Protein AF-A0A356M329-F1 (afdb_monomer)

Secondary structure (DSSP, 8-state):
-HHHHHHHHHHHHHHHHHHHHHHHHHHHHHHHHHHHHHHHHS--PPPPPPPPPPP----HHHHHHHHHHHHHH--EEEE--HHHHHHHHHHHHHHHHHHHHHHTTS-HHHHHH-HHHHHHHHTHHHHHHHHHHHHHT--TTTTTTEEEE-SSSSTTSBHHHHHHHHHHHHTTT---HHHHHHHHHHHHTTSPPPHHHHTTHHHHHHHHHHHHHHHHHHHHHHHHHHHHHHHHHHHHHHHHHHHH---HHHHHHHHS-HHHHT-HHHHHHHHHHHHHTT--HHHHHHHHHHHHT---TT----HHHHHHHHHHHHHHHHHHHHHHHHHHHHHHHS-HHHHHHHH-HHHHHHTT-TTSTGGGB-HHHHHHHHHHHHHHHHHHT--HHHHHHHHHHHHHS--SS-SSS-TTSHHHHHTSTTHHHHHHHHHHHT-SS----PPPTHHHHHHHHHHHHHHHHHHHHHHHHHHHHHHHHHHTSTT--HHHHHHHHHHHHHHHHHHHHHHHHHHHHHHSPPPPPP-B--SS---GGG-EEEEEEEEE-SHHHHHHHHHHHHHHHHHS--TTEEEEEEEEEPPBSSS--HHHHHHHHHHHHHHHHHHHHS--SS--EEEEEEPPEEETTTTEEE-TTHHHHHHHHHHHHHTT-S--SEEEEES-GGGGGG--EEEE--TT----TTHHHHHHHHHHSGGGS-EE-TTT--EEES-S---PPP-PPPPPTTS---

Sequence (726 aa):
MTGIITDFLSHWYWLVLLASFFVLPFSILAIRKMGHFGKLLGFYRRPARRPAWPRSDLSAAEATEQIKGTGRQQNVRVRSCSHIIDQLYWQIYMSLQTLRRRLSRAPSVIIGLVPASQWFFDNYNLFYKSLMRLQEFGNLRKYRNLPILTGEPGRHYPRIYILAREIISSCNYHLNEQMVLDLIRSYQSATPILLRELWSLPEMLMFGLLEKTVEESREVIRIIQVKCLAERMANRLAARKNRDKQDMAAILKRECKPAYLKDRIYVSHLFYRLKNMSVDESEITNCITGALGGKSQKSTVSLQDLIHQEEQFEASAESTIRSLVISLKVIGDINWEEELPQVSLVDQILSGDPGEVYPRMNNQTKGLYRSIVEKLARRFRIPESEIAAKVLAFARDPLEKPDFPAANHVGSYLSGEGKRWLIGCLKRRHAKKPLPAEAPERCRIQWRKIPIVLYYSGIVACTAGLILIVLLLARSDSAATAGRLIALAGLMLIPAVSLSIRLVQDVSSYLIKPRAQLAMDFLDGIPDDCRTMVVMPVIINSEAQVRDYVDRLEKHYLANRQENLYFALLCDFKDAPEQSLPADQILIQAAETAVHRLNARYPQLISRFWMLYRTRLWNPSENCWMGWERKRGKLEEFNALLAGENETSYVIQVGDRNILPGIRYVITLDADTELIRDSASTLVGIMAHPLNRPRIDPKTLRITDGYAIVQPEIRSRIPQPAASLF

Nearest PDB structures (foldseek):
  8rf9-assembly1_A  TM=8.224E-01  e=5.917E-25  Agrobacterium tumefaciens
  8rfg-assembly1_A  TM=7.952E-01  e=1.559E-25  Agrobacterium tumefaciens
  8rf0-assembly1_A  TM=8.131E-01  e=4.828E-23  Agrobacterium tumefaciens
  7a0g-assembly1_FFF  TM=1.612E-01  e=5.027E+00  Serratia marcescens

Radius of gyration: 37.66 Å; Cα contacts (8 Å, |Δi|>4): 819; chains: 1; bounding box: 80×96×113 Å

Solvent-accessible surface area (backbone atoms only — not comparable to full-atom values): 40659 Å² total; per-residue (Å²): 120,71,70,62,53,55,55,50,49,53,54,49,52,53,49,50,51,52,47,52,67,57,46,49,62,52,49,56,51,48,52,57,57,47,55,59,52,50,74,75,72,67,82,83,69,82,74,77,84,74,61,77,80,60,76,48,87,53,52,74,68,55,28,45,50,50,44,26,51,54,37,68,69,64,48,69,46,74,39,71,44,37,67,59,54,54,50,53,51,54,52,48,51,54,47,50,53,48,48,52,57,50,57,74,70,50,57,69,69,60,38,69,72,33,63,41,50,40,56,49,63,78,41,41,66,56,58,52,50,58,52,48,52,65,52,76,69,51,56,56,70,72,44,43,62,39,46,21,24,71,44,82,88,40,52,78,35,47,46,52,45,53,50,25,39,41,54,42,20,40,41,58,37,54,60,48,73,67,60,53,51,52,50,51,48,40,21,42,74,57,37,81,73,51,68,76,45,60,80,40,35,69,61,26,37,53,50,38,46,52,46,51,54,51,56,56,45,54,56,52,51,48,52,53,53,38,41,54,53,22,50,55,49,43,54,49,51,57,60,40,52,78,70,67,77,56,63,66,26,60,54,46,54,72,74,48,59,75,71,49,75,69,33,63,65,27,49,40,47,28,49,54,52,39,48,75,66,74,47,58,68,68,58,54,53,51,25,54,48,55,42,68,65,62,98,62,92,90,73,78,75,50,71,66,56,50,42,53,55,47,50,53,50,49,51,52,49,25,52,51,51,52,29,40,54,51,23,51,48,48,67,70,68,57,61,58,83,70,54,49,49,79,71,30,66,45,46,58,44,43,50,68,25,72,63,56,50,61,71,45,33,24,70,69,35,52,50,52,52,51,53,47,43,50,52,48,19,64,74,72,72,45,61,49,54,60,52,30,48,51,39,38,48,45,14,69,57,49,63,101,74,62,96,53,75,60,46,39,29,41,58,23,38,69,76,42,77,45,26,57,57,51,51,51,56,60,46,68,79,64,67,85,63,96,71,80,83,78,76,63,75,75,48,62,69,55,55,67,45,47,61,56,50,51,49,56,51,45,29,53,51,44,23,53,51,49,46,48,51,54,52,56,62,49,58,76,40,96,82,64,46,72,69,58,54,54,52,49,48,60,66,42,45,63,62,28,44,57,51,19,48,50,53,47,48,55,52,44,58,69,70,53,71,82,77,82,77,57,28,32,53,22,87,93,43,48,51,71,87,54,14,29,36,39,34,34,64,41,74,50,87,46,62,71,58,42,51,51,53,52,54,50,51,49,51,38,41,73,36,46,77,45,86,37,51,33,39,33,42,41,37,32,60,68,71,32,94,50,62,78,55,81,69,53,56,57,46,51,53,49,44,51,53,54,41,52,53,51,32,66,75,57,73,59,100,60,75,43,46,30,37,34,37,45,59,39,42,82,36,84,90,78,72,33,15,27,52,62,68,54,75,58,34,53,52,51,46,48,50,40,45,36,74,67,49,80,93,49,63,65,45,79,78,39,73,69,75,88,50,39,77,52,49,65,44,76,47,81,35,55,85,88,57,81,63,56,66,59,44,62,35,48,56,51,11,30,55,65,24,75,84,28,45,58,40,66,39,88,86,76,74,39,73,78,42,54,47,92,76,85,82,77,89,86,74,82,71,84,74,56,96,84,56,66,101,113

Structure (mmCIF, N/CA/C/O backbone):
data_AF-A0A356M329-F1
#
_entry.id   AF-A0A356M329-F1
#
loop_
_atom_site.group_PDB
_atom_site.id
_atom_site.type_symbol
_atom_site.label_atom_id
_atom_site.label_alt_id
_atom_site.label_comp_id
_atom_site.label_asym_id
_atom_site.label_entity_id
_atom_site.label_seq_id
_atom_site.pdbx_PDB_ins_code
_atom_site.Cartn_x
_atom_site.Cartn_y
_atom_site.Cartn_z
_atom_site.occupancy
_atom_site.B_iso_or_equiv
_atom_site.auth_seq_id
_atom_site.auth_comp_id
_atom_site.auth_asym_id
_atom_site.auth_atom_id
_atom_site.pdbx_PDB_model_num
ATOM 1 N N . MET A 1 1 ? 19.054 67.829 -2.754 1.00 44.84 1 MET A N 1
ATOM 2 C CA . MET A 1 1 ? 18.535 66.954 -1.674 1.00 44.84 1 MET A CA 1
ATOM 3 C C . MET A 1 1 ? 17.358 66.071 -2.096 1.00 44.84 1 MET A C 1
ATOM 5 O O . MET A 1 1 ? 17.187 65.021 -1.499 1.00 44.84 1 MET A O 1
ATOM 9 N N . THR A 1 2 ? 16.586 66.415 -3.133 1.00 40.97 2 THR A N 1
ATOM 10 C CA . THR A 1 2 ? 15.433 65.618 -3.600 1.00 40.97 2 THR A CA 1
ATOM 11 C C . THR A 1 2 ? 15.807 64.360 -4.401 1.00 40.97 2 THR A C 1
ATOM 13 O O . THR A 1 2 ? 15.121 63.356 -4.267 1.00 40.97 2 THR A O 1
ATOM 16 N N . GLY A 1 3 ? 16.925 64.354 -5.142 1.00 42.66 3 GLY A N 1
ATOM 17 C CA . GLY A 1 3 ? 17.376 63.180 -5.919 1.00 42.66 3 GLY A CA 1
ATOM 18 C C . GLY A 1 3 ? 17.985 62.030 -5.098 1.00 42.66 3 GLY A C 1
ATOM 19 O O . GLY A 1 3 ? 17.884 60.872 -5.482 1.00 42.66 3 GLY A O 1
ATOM 20 N N . ILE A 1 4 ? 18.561 62.326 -3.926 1.00 46.84 4 ILE A N 1
ATOM 21 C CA . ILE A 1 4 ? 19.179 61.309 -3.051 1.00 46.84 4 ILE A CA 1
ATOM 22 C C . ILE A 1 4 ? 18.099 60.515 -2.301 1.00 46.84 4 ILE A C 1
ATOM 24 O O . ILE A 1 4 ? 18.253 59.324 -2.055 1.00 46.84 4 ILE A O 1
ATOM 28 N N . ILE A 1 5 ? 16.969 61.153 -1.986 1.00 45.81 5 ILE A N 1
ATOM 29 C CA . ILE A 1 5 ? 15.853 60.521 -1.273 1.00 45.81 5 ILE A CA 1
ATOM 30 C C . ILE A 1 5 ? 15.068 59.584 -2.207 1.00 45.81 5 ILE A C 1
ATOM 32 O O . ILE A 1 5 ? 14.629 58.521 -1.774 1.00 45.81 5 ILE A O 1
ATOM 36 N N . THR A 1 6 ? 14.946 59.916 -3.498 1.00 47.22 6 THR A N 1
ATOM 37 C CA . THR A 1 6 ? 14.277 59.058 -4.492 1.00 47.22 6 THR A CA 1
ATOM 38 C C . THR A 1 6 ? 15.068 57.792 -4.823 1.00 47.22 6 THR A C 1
ATOM 40 O O . THR A 1 6 ? 14.465 56.725 -4.945 1.00 47.22 6 THR A O 1
ATOM 43 N N . ASP A 1 7 ? 16.402 57.868 -4.880 1.00 46.88 7 ASP A N 1
ATOM 44 C CA . ASP A 1 7 ? 17.253 56.685 -5.082 1.00 46.88 7 ASP A CA 1
ATOM 45 C C . ASP A 1 7 ? 17.332 55.793 -3.839 1.00 46.88 7 ASP A C 1
ATOM 47 O O . ASP A 1 7 ? 17.358 54.566 -3.956 1.00 46.88 7 ASP A O 1
ATOM 51 N N . PHE A 1 8 ? 17.286 56.381 -2.641 1.00 45.53 8 PHE A N 1
ATOM 52 C CA . PHE A 1 8 ? 17.247 55.615 -1.395 1.00 45.53 8 PHE A CA 1
ATOM 53 C C . PHE A 1 8 ? 15.912 54.872 -1.225 1.00 45.53 8 PHE A C 1
ATOM 55 O O . PHE A 1 8 ? 15.890 53.708 -0.824 1.00 45.53 8 PHE A O 1
ATOM 62 N N . LEU A 1 9 ? 14.792 55.504 -1.598 1.00 42.97 9 LEU A N 1
ATOM 63 C CA . LEU A 1 9 ? 13.461 54.887 -1.570 1.00 42.97 9 LEU A CA 1
ATOM 64 C C . LEU A 1 9 ? 13.301 53.774 -2.618 1.00 42.97 9 LEU A C 1
ATOM 66 O O . LEU A 1 9 ? 12.660 52.767 -2.319 1.00 42.97 9 LEU A O 1
ATOM 70 N N . SER A 1 10 ? 13.900 53.901 -3.808 1.00 50.38 10 SER A N 1
ATOM 71 C CA . SER A 1 10 ? 13.834 52.860 -4.848 1.00 50.38 10 SER A CA 1
ATOM 72 C C . SER A 1 10 ? 14.655 51.616 -4.478 1.00 50.38 10 SER A C 1
ATOM 74 O O . SER A 1 10 ? 14.170 50.491 -4.629 1.00 50.38 10 SER A O 1
ATOM 76 N N . HIS A 1 11 ? 15.846 51.799 -3.898 1.00 48.34 11 HIS A N 1
ATOM 77 C CA . HIS A 1 11 ? 16.685 50.702 -3.402 1.00 48.34 11 HIS A CA 1
ATOM 78 C C . HIS A 1 11 ? 16.062 50.009 -2.187 1.00 48.34 11 HIS A C 1
ATOM 80 O O . HIS A 1 11 ? 16.099 48.781 -2.096 1.00 48.34 11 HIS A O 1
ATOM 86 N N . TRP A 1 12 ? 15.417 50.768 -1.294 1.00 49.25 12 TRP A N 1
ATOM 87 C CA . TRP A 1 12 ? 14.676 50.202 -0.166 1.00 49.25 12 TRP A CA 1
ATOM 88 C C . TRP A 1 12 ? 13.462 49.389 -0.629 1.00 49.25 12 TRP A C 1
ATOM 90 O O . TRP A 1 12 ? 13.205 48.311 -0.101 1.00 49.25 12 TRP A O 1
ATOM 100 N N . TYR A 1 13 ? 12.752 49.841 -1.668 1.00 51.53 13 TYR A N 1
ATOM 101 C CA . TYR A 1 13 ? 11.608 49.119 -2.231 1.00 51.53 13 TYR A CA 1
ATOM 102 C C . TYR A 1 13 ? 12.015 47.763 -2.836 1.00 51.53 13 TYR A C 1
ATOM 104 O O . TYR A 1 13 ? 11.344 46.755 -2.605 1.00 51.53 13 TYR A O 1
ATOM 112 N N . TRP A 1 14 ? 13.153 47.704 -3.538 1.00 50.84 14 TRP A N 1
ATOM 113 C CA . TRP A 1 14 ? 13.702 46.453 -4.076 1.00 50.84 14 TRP A CA 1
ATOM 114 C C . TRP A 1 14 ? 14.265 45.527 -2.995 1.00 50.84 14 TRP A C 1
ATOM 116 O O . TRP A 1 14 ? 14.041 44.320 -3.069 1.00 50.84 14 TRP A O 1
ATOM 126 N N . LEU A 1 15 ? 14.916 46.068 -1.959 1.00 45.25 15 LEU A N 1
ATOM 127 C CA . LEU A 1 15 ? 15.358 45.307 -0.784 1.00 45.25 15 LEU A CA 1
ATOM 128 C C . LEU A 1 15 ? 14.181 44.723 0.002 1.00 45.25 15 LEU A C 1
ATOM 130 O O . LEU A 1 15 ? 14.247 43.574 0.429 1.00 45.25 15 LEU A O 1
ATOM 134 N N . VAL A 1 16 ? 13.082 45.466 0.146 1.00 51.50 16 VAL A N 1
ATOM 135 C CA . VAL A 1 16 ? 11.854 44.993 0.802 1.00 51.50 16 VAL A CA 1
ATOM 136 C C . VAL A 1 16 ? 11.129 43.949 -0.054 1.00 51.50 16 VAL A C 1
ATOM 138 O O . VAL A 1 16 ? 10.608 42.980 0.499 1.00 51.50 16 VAL A O 1
ATOM 141 N N . LEU A 1 17 ? 11.139 44.070 -1.387 1.00 50.38 17 LEU A N 1
ATOM 142 C CA . LEU A 1 17 ? 10.622 43.042 -2.303 1.00 50.38 17 LEU A CA 1
ATOM 143 C C . LEU A 1 17 ? 11.465 41.756 -2.272 1.00 50.38 17 LEU A C 1
ATOM 145 O O . LEU A 1 17 ? 10.898 40.668 -2.189 1.00 50.38 17 LEU A O 1
ATOM 149 N N . LEU A 1 18 ? 12.798 41.865 -2.260 1.00 48.88 18 LEU A N 1
ATOM 150 C CA . LEU A 1 18 ? 13.733 40.736 -2.127 1.00 48.88 18 LEU A CA 1
ATOM 151 C C . LEU A 1 18 ? 13.631 40.066 -0.752 1.00 48.88 18 LEU A C 1
ATOM 153 O O . LEU A 1 18 ? 13.522 38.842 -0.669 1.00 48.88 18 LEU A O 1
ATOM 157 N N . ALA A 1 19 ? 13.581 40.852 0.325 1.00 46.16 19 ALA A N 1
ATOM 158 C CA . ALA A 1 19 ? 13.352 40.348 1.674 1.00 46.16 19 ALA A CA 1
ATOM 159 C C . ALA A 1 19 ? 11.973 39.685 1.786 1.00 46.16 19 ALA A C 1
ATOM 161 O O . ALA A 1 19 ? 11.862 38.609 2.361 1.00 46.16 19 ALA A O 1
ATOM 162 N N . SER A 1 20 ? 10.932 40.241 1.162 1.00 50.00 20 SER A N 1
ATOM 163 C CA . SER A 1 20 ? 9.607 39.609 1.120 1.00 50.00 20 SER A CA 1
ATOM 164 C C . SER A 1 20 ? 9.611 38.297 0.331 1.00 50.00 20 SER A C 1
ATOM 166 O O . SER A 1 20 ? 8.893 37.375 0.706 1.00 50.00 20 SER A O 1
ATOM 168 N N . PHE A 1 21 ? 10.444 38.161 -0.706 1.00 51.31 21 PHE A N 1
ATOM 169 C CA . PHE A 1 21 ? 10.560 36.932 -1.501 1.00 51.31 21 PHE A CA 1
ATOM 170 C C . PHE A 1 21 ? 11.290 35.798 -0.752 1.00 51.31 21 PHE A C 1
ATOM 172 O O . PHE A 1 21 ? 10.927 34.631 -0.905 1.00 51.31 21 PHE A O 1
ATOM 179 N N . PHE A 1 22 ? 12.267 36.126 0.105 1.00 48.91 22 PHE A N 1
ATOM 180 C CA . PHE A 1 22 ? 13.045 35.150 0.888 1.00 48.91 22 PHE A CA 1
ATOM 181 C C . PHE A 1 22 ? 12.494 34.884 2.300 1.00 48.91 22 PHE A C 1
ATOM 183 O O . PHE A 1 22 ? 12.545 33.750 2.782 1.00 48.91 22 PHE A O 1
ATOM 190 N N . VAL A 1 23 ? 11.917 35.889 2.964 1.00 49.72 23 VAL A N 1
ATOM 191 C CA . VAL A 1 23 ? 11.393 35.763 4.333 1.00 49.72 23 VAL A CA 1
ATOM 192 C C . VAL A 1 23 ? 10.049 35.039 4.348 1.00 49.72 23 VAL A C 1
ATOM 194 O O . VAL A 1 23 ? 9.822 34.255 5.269 1.00 49.72 23 VAL A O 1
ATOM 197 N N . LEU A 1 24 ? 9.175 35.198 3.341 1.00 46.81 24 LEU A N 1
ATOM 198 C CA . LEU A 1 24 ? 7.885 34.485 3.284 1.00 46.81 24 LEU A CA 1
ATOM 199 C C . LEU A 1 24 ? 8.022 32.952 3.349 1.00 46.81 24 LEU A C 1
ATOM 201 O O . LEU A 1 24 ? 7.370 32.341 4.195 1.00 46.81 24 LEU A O 1
ATOM 205 N N . PRO A 1 25 ? 8.836 32.284 2.507 1.00 47.59 25 PRO A N 1
ATOM 206 C CA . PRO A 1 25 ? 8.941 30.827 2.551 1.00 47.59 25 PRO A CA 1
ATOM 207 C C . PRO A 1 25 ? 9.570 30.331 3.861 1.00 47.59 25 PRO A C 1
ATOM 209 O O . PRO A 1 25 ? 9.114 29.322 4.404 1.00 47.59 25 PRO A O 1
ATOM 212 N N . PHE A 1 26 ? 10.540 31.063 4.422 1.00 42.75 26 PHE A N 1
ATOM 213 C CA . PHE A 1 26 ? 11.198 30.709 5.685 1.00 42.75 26 PHE A CA 1
ATOM 214 C C . PHE A 1 26 ? 10.277 30.883 6.898 1.00 42.75 26 PHE A C 1
ATOM 216 O O . PHE A 1 26 ? 10.193 30.001 7.754 1.00 42.75 26 PHE A O 1
ATOM 223 N N . SER A 1 27 ? 9.516 31.977 6.942 1.00 43.06 27 SER A N 1
ATOM 224 C CA . SER A 1 27 ? 8.518 32.217 7.986 1.00 43.06 27 SER A CA 1
ATOM 225 C C . SER A 1 27 ? 7.330 31.258 7.867 1.00 43.06 27 SER A C 1
ATOM 227 O O . SER A 1 27 ? 6.872 30.749 8.884 1.00 43.06 27 SER A O 1
ATOM 229 N N . ILE A 1 28 ? 6.900 30.859 6.663 1.00 47.03 28 ILE A N 1
ATOM 230 C CA . ILE A 1 28 ? 5.893 29.794 6.473 1.00 47.03 28 ILE A CA 1
ATOM 231 C C . ILE A 1 28 ? 6.403 28.429 6.980 1.00 47.03 28 ILE A C 1
ATOM 233 O O . ILE A 1 28 ? 5.627 27.653 7.552 1.00 47.03 28 ILE A O 1
ATOM 237 N N . LEU A 1 29 ? 7.695 28.125 6.808 1.00 41.25 29 LEU A N 1
ATOM 238 C CA . LEU A 1 29 ? 8.319 26.900 7.321 1.00 41.25 29 LEU A CA 1
ATOM 239 C C . LEU A 1 29 ? 8.446 26.924 8.857 1.00 41.25 29 LEU A C 1
ATOM 241 O O . LEU A 1 29 ? 8.117 25.939 9.524 1.00 41.25 29 LEU A O 1
ATOM 245 N N . ALA A 1 30 ? 8.856 28.066 9.418 1.00 40.19 30 ALA A N 1
ATOM 246 C CA . ALA A 1 30 ? 8.992 28.287 10.857 1.00 40.19 30 ALA A CA 1
ATOM 247 C C . ALA A 1 30 ? 7.631 28.300 11.575 1.00 40.19 30 ALA A C 1
ATOM 249 O O . ALA A 1 30 ? 7.473 27.624 12.589 1.00 40.19 30 ALA A O 1
ATOM 250 N N . ILE A 1 31 ? 6.607 28.947 11.005 1.00 48.34 31 ILE A N 1
ATOM 251 C CA . ILE A 1 31 ? 5.223 28.949 11.514 1.00 48.34 31 ILE A CA 1
ATOM 252 C C . ILE A 1 31 ? 4.623 27.534 11.474 1.00 48.34 31 ILE A C 1
ATOM 254 O O . ILE A 1 31 ? 3.882 27.152 12.380 1.00 48.34 31 ILE A O 1
ATOM 258 N N . ARG A 1 32 ? 4.973 26.700 10.482 1.00 44.97 32 ARG A N 1
ATOM 259 C CA . ARG A 1 32 ? 4.556 25.283 10.452 1.00 44.97 32 ARG A CA 1
ATOM 260 C C . ARG A 1 32 ? 5.243 24.429 11.515 1.00 44.97 32 ARG A C 1
ATOM 262 O O . ARG A 1 32 ? 4.573 23.571 12.088 1.00 44.97 32 ARG A O 1
ATOM 269 N N . LYS A 1 33 ? 6.527 24.667 11.808 1.00 40.12 33 LYS A N 1
ATOM 270 C CA . LYS A 1 33 ? 7.238 24.006 12.918 1.00 40.12 33 LYS A CA 1
ATOM 271 C C . LYS A 1 33 ? 6.740 24.489 14.291 1.00 40.12 33 LYS A C 1
ATOM 273 O O . LYS A 1 33 ? 6.486 23.660 15.160 1.00 40.12 33 LYS A O 1
ATOM 278 N N . MET A 1 34 ? 6.497 25.789 14.475 1.00 38.91 34 MET A N 1
ATOM 279 C CA . MET A 1 34 ? 5.972 26.362 15.729 1.00 38.91 34 MET A CA 1
ATOM 280 C C . MET A 1 34 ? 4.493 26.036 15.976 1.00 38.91 34 MET A C 1
ATOM 282 O O . MET A 1 34 ? 4.095 25.842 17.122 1.00 38.91 34 MET A O 1
ATOM 286 N N . GLY A 1 35 ? 3.677 25.874 14.927 1.00 41.34 35 GLY A N 1
ATOM 287 C CA . GLY A 1 35 ? 2.295 25.395 15.049 1.00 41.34 35 GLY A CA 1
ATOM 288 C C . GLY A 1 35 ? 2.187 23.980 15.637 1.00 41.34 35 GLY A C 1
ATOM 289 O O . GLY A 1 35 ? 1.156 23.626 16.206 1.00 41.34 35 GLY A O 1
ATOM 290 N N . HIS A 1 36 ? 3.259 23.187 15.557 1.00 41.22 36 HIS A N 1
ATOM 291 C CA . HIS A 1 36 ? 3.362 21.891 16.228 1.00 41.22 36 HIS A CA 1
ATOM 292 C C . HIS A 1 36 ? 3.640 22.035 17.738 1.00 41.22 36 HIS A C 1
ATOM 294 O O . HIS A 1 36 ? 3.182 21.213 18.527 1.00 41.22 36 HIS A O 1
ATOM 300 N N . PHE A 1 37 ? 4.334 23.105 18.142 1.00 34.84 37 PHE A N 1
ATOM 301 C CA . PHE A 1 37 ? 4.666 23.427 19.536 1.00 34.84 37 PHE A CA 1
ATOM 302 C C . PHE A 1 37 ? 3.496 24.107 20.271 1.00 34.84 37 PHE A C 1
ATOM 304 O O . PHE A 1 37 ? 3.208 23.778 21.417 1.00 34.84 37 PHE A O 1
ATOM 311 N N . GLY A 1 38 ? 2.740 24.977 19.589 1.00 41.94 38 GLY A N 1
ATOM 312 C CA . GLY A 1 38 ? 1.524 25.597 20.140 1.00 41.94 38 GLY A CA 1
ATOM 313 C C . GLY A 1 38 ? 0.403 24.592 20.450 1.00 41.94 38 GLY A C 1
ATOM 314 O O . GLY A 1 38 ? -0.340 24.771 21.410 1.00 41.94 38 GLY A O 1
ATOM 315 N N . LYS A 1 39 ? 0.330 23.477 19.705 1.00 46.41 39 LYS A N 1
ATOM 316 C CA . LYS A 1 39 ? -0.585 22.353 19.990 1.00 46.41 39 LYS A CA 1
ATOM 317 C C . LYS A 1 39 ? -0.237 21.578 21.272 1.00 46.41 39 LYS A C 1
ATOM 319 O O . LYS A 1 39 ? -1.088 20.855 21.783 1.00 46.41 39 LYS A O 1
ATOM 324 N N . LEU A 1 40 ? 0.987 21.724 21.783 1.00 41.28 40 LEU A N 1
ATOM 325 C CA . LEU A 1 40 ? 1.478 21.057 22.991 1.00 41.28 40 LEU A CA 1
ATOM 326 C C . LEU A 1 40 ? 1.189 21.857 24.277 1.00 41.28 40 LEU A C 1
ATOM 328 O O . LEU A 1 40 ? 1.189 21.264 25.351 1.00 41.28 40 LEU A O 1
ATOM 332 N N . LEU A 1 41 ? 0.922 23.171 24.182 1.00 39.50 41 LEU A N 1
ATOM 333 C CA . LEU A 1 41 ? 0.988 24.088 25.334 1.00 39.50 41 LEU A CA 1
ATOM 334 C C . LEU A 1 41 ? -0.285 24.882 25.690 1.00 39.50 41 LEU A C 1
ATOM 336 O O . LEU A 1 41 ? -0.283 25.536 26.728 1.00 39.50 41 LEU A O 1
ATOM 340 N N . GLY A 1 42 ? -1.406 24.810 24.961 1.00 42.94 42 GLY A N 1
ATOM 341 C CA . GLY A 1 42 ? -2.638 25.414 25.494 1.00 42.94 42 GLY A CA 1
ATOM 342 C C . GLY A 1 42 ? -3.831 25.508 24.550 1.00 42.94 42 GLY A C 1
ATOM 343 O O . GLY A 1 42 ? -3.679 25.574 23.338 1.00 42.94 42 GLY A O 1
ATOM 344 N N . PHE A 1 43 ? -5.023 25.568 25.155 1.00 39.69 43 PHE A N 1
ATOM 345 C CA . PHE A 1 43 ? -6.373 25.613 24.565 1.00 39.69 43 PHE A CA 1
ATOM 346 C C . PHE A 1 43 ? -6.984 24.298 24.055 1.00 39.69 43 PHE A C 1
ATOM 348 O O . PHE A 1 43 ? -7.537 24.226 22.958 1.00 39.69 43 PHE A O 1
ATOM 355 N N . TYR A 1 44 ? -7.057 23.280 24.916 1.00 45.66 44 TYR A N 1
ATOM 356 C CA . TYR A 1 44 ? -8.131 22.288 24.785 1.00 45.66 44 TYR A CA 1
ATOM 357 C C . TYR A 1 44 ? -9.443 22.893 25.302 1.00 45.66 44 TYR A C 1
ATOM 359 O O . TYR A 1 44 ? -9.716 22.893 26.503 1.00 45.66 44 TYR A O 1
ATOM 367 N N . ARG A 1 45 ? -10.277 23.421 24.394 1.00 44.34 45 ARG A N 1
ATOM 368 C CA . ARG A 1 45 ? -11.699 23.673 24.691 1.00 44.34 45 ARG A CA 1
ATOM 369 C C . ARG A 1 45 ? -12.319 22.390 25.264 1.00 44.34 45 ARG A C 1
ATOM 371 O O . ARG A 1 45 ? -12.060 21.301 24.743 1.00 44.34 45 ARG A O 1
ATOM 378 N N . ARG A 1 46 ? -13.146 22.520 26.314 1.00 40.41 46 ARG A N 1
ATOM 379 C CA . ARG A 1 46 ? -13.964 21.411 26.842 1.00 40.41 46 ARG A CA 1
ATOM 380 C C . ARG A 1 46 ? -14.677 20.719 25.666 1.00 40.41 46 ARG A C 1
ATOM 382 O O . ARG A 1 46 ? -15.238 21.425 24.826 1.00 40.41 46 ARG A O 1
ATOM 389 N N . PRO A 1 47 ? -14.613 19.383 25.556 1.00 49.06 47 PRO A N 1
ATOM 390 C CA . PRO A 1 47 ? -15.141 18.680 24.396 1.00 49.06 47 PRO A CA 1
ATOM 391 C C . PRO A 1 47 ? -16.657 18.846 24.287 1.00 49.06 47 PRO A C 1
ATOM 393 O O . PRO A 1 47 ? -17.354 18.949 25.298 1.00 49.06 47 PRO A O 1
ATOM 396 N N . ALA A 1 48 ? -17.164 18.820 23.052 1.00 54.06 48 ALA A N 1
ATOM 397 C CA . ALA A 1 48 ? -18.567 18.508 22.813 1.00 54.06 48 ALA A CA 1
ATOM 398 C C . ALA A 1 48 ? -18.892 17.165 23.495 1.00 54.06 48 ALA A C 1
ATOM 400 O O . ALA A 1 48 ? -18.048 16.263 23.514 1.00 54.06 48 ALA A O 1
ATOM 401 N N . ARG A 1 49 ? -20.083 17.035 24.096 1.00 63.12 49 ARG A N 1
ATOM 402 C CA . ARG A 1 49 ? -20.533 15.749 24.650 1.00 63.12 49 ARG A CA 1
ATOM 403 C C . ARG A 1 49 ? -20.449 14.696 23.544 1.00 63.12 49 ARG A C 1
ATOM 405 O O . ARG A 1 49 ? -20.988 14.904 22.459 1.00 63.12 49 ARG A O 1
ATOM 412 N N . ARG A 1 50 ? -19.752 13.593 23.824 1.00 71.69 50 ARG A N 1
ATOM 413 C CA . ARG A 1 50 ? -19.672 12.463 22.898 1.00 71.69 50 ARG A CA 1
ATOM 414 C C . ARG A 1 50 ? -21.067 11.851 22.741 1.00 71.69 50 ARG A C 1
ATOM 416 O O . ARG A 1 50 ? -21.790 11.784 23.739 1.00 71.69 50 ARG A O 1
ATOM 423 N N . PRO A 1 51 ? -21.440 11.393 21.536 1.00 78.06 51 PRO A N 1
ATOM 424 C CA . PRO A 1 51 ? -22.673 10.642 21.383 1.00 78.06 51 PRO A CA 1
ATOM 425 C C . PRO A 1 51 ? -22.569 9.337 22.178 1.00 78.06 51 PRO A C 1
ATOM 427 O O . PRO A 1 51 ? -21.489 8.735 22.236 1.00 78.06 51 PRO A O 1
ATOM 430 N N . ALA A 1 52 ? -23.675 8.922 22.795 1.00 82.75 52 ALA A N 1
ATOM 431 C CA . ALA A 1 52 ? -23.769 7.629 23.466 1.00 82.75 52 ALA A CA 1
ATOM 432 C C . ALA A 1 52 ? -23.486 6.492 22.473 1.00 82.75 52 ALA A C 1
ATOM 434 O O . ALA A 1 52 ? -23.684 6.656 21.266 1.00 82.75 52 ALA A O 1
ATOM 435 N N . TRP A 1 53 ? -22.974 5.365 22.970 1.00 83.81 53 TRP A N 1
ATOM 436 C CA . TRP A 1 53 ? -22.784 4.190 22.125 1.00 83.81 53 TRP A CA 1
ATOM 437 C C . TRP A 1 53 ? -24.136 3.650 21.641 1.00 83.81 53 TRP A C 1
ATOM 439 O O . TRP A 1 53 ? -25.090 3.635 22.424 1.00 83.81 53 TRP A O 1
ATOM 449 N N . PRO A 1 54 ? -24.235 3.234 20.366 1.00 81.94 54 PRO A N 1
ATOM 450 C CA . PRO A 1 54 ? -25.385 2.489 19.869 1.00 81.94 54 PRO A CA 1
ATOM 451 C C . PRO A 1 54 ? -25.611 1.199 20.672 1.00 81.94 54 PRO A C 1
ATOM 453 O O . PRO A 1 54 ? -24.700 0.702 21.335 1.00 81.94 54 PRO A O 1
ATOM 456 N N . ARG A 1 55 ? -26.832 0.655 20.606 1.00 80.00 55 ARG A N 1
ATOM 457 C CA . ARG A 1 55 ? -27.161 -0.637 21.228 1.00 80.00 55 ARG A CA 1
ATOM 458 C C . ARG A 1 55 ? -26.283 -1.745 20.637 1.00 80.00 55 ARG A C 1
ATOM 460 O O . ARG A 1 55 ? -26.066 -1.757 19.428 1.00 80.00 55 ARG A O 1
ATOM 467 N N . SER A 1 56 ? -25.803 -2.640 21.496 1.00 77.12 56 SER A N 1
ATOM 468 C CA . SER A 1 56 ? -24.845 -3.700 21.166 1.00 77.12 56 SER A CA 1
ATOM 469 C C . SER A 1 56 ? -25.359 -5.107 21.475 1.00 77.12 56 SER A C 1
ATOM 471 O O . SER A 1 56 ? -24.551 -6.004 21.642 1.00 77.12 56 SER A O 1
ATOM 473 N N . ASP A 1 57 ? -26.677 -5.276 21.610 1.00 77.56 57 ASP A N 1
ATOM 474 C CA . ASP A 1 57 ? -27.332 -6.561 21.887 1.00 77.56 57 ASP A CA 1
ATOM 475 C C . ASP A 1 57 ? -28.378 -6.809 20.796 1.00 77.56 57 ASP A C 1
ATOM 477 O O . ASP A 1 57 ? -29.583 -6.736 21.034 1.00 77.56 57 ASP A O 1
ATOM 481 N N . LEU A 1 58 ? -27.910 -6.965 19.557 1.00 80.31 58 LEU A N 1
ATOM 482 C CA . LEU A 1 58 ? -28.775 -7.073 18.384 1.00 80.31 58 LEU A CA 1
ATOM 483 C C . LEU A 1 58 ? -28.555 -8.403 17.676 1.00 80.31 58 LEU A C 1
ATOM 485 O O . LEU A 1 58 ? -27.430 -8.895 17.572 1.00 80.31 58 LEU A O 1
ATOM 489 N N . SER A 1 59 ? -29.636 -8.971 17.151 1.00 81.50 59 SER A N 1
ATOM 490 C CA . SER A 1 59 ? -29.544 -10.048 16.168 1.00 81.50 59 SER A CA 1
ATOM 491 C C . SER A 1 59 ? -28.965 -9.525 14.847 1.00 81.50 59 SER A C 1
ATOM 493 O O . SER A 1 59 ? -29.015 -8.330 14.552 1.00 81.50 59 SER A O 1
ATOM 495 N N . ALA A 1 60 ? -28.453 -10.422 13.998 1.00 77.81 60 ALA A N 1
ATOM 496 C CA . ALA A 1 60 ? -27.894 -10.037 12.698 1.00 77.81 60 ALA A CA 1
ATOM 497 C C . ALA A 1 60 ? -28.903 -9.270 11.815 1.00 77.81 60 ALA A C 1
ATOM 499 O O . ALA A 1 60 ? -28.534 -8.312 11.136 1.00 77.81 60 ALA A O 1
ATOM 500 N N . ALA A 1 61 ? -30.187 -9.643 11.855 1.00 80.62 61 ALA A N 1
ATOM 501 C CA . ALA A 1 61 ? -31.238 -8.948 11.112 1.00 80.62 61 ALA A CA 1
ATOM 502 C C . ALA A 1 61 ? -31.456 -7.520 11.643 1.00 80.62 61 ALA A C 1
ATOM 504 O O . ALA A 1 61 ? -31.416 -6.564 10.866 1.00 80.62 61 ALA A O 1
ATOM 505 N N . GLU A 1 62 ? -31.587 -7.361 12.962 1.00 83.62 62 GLU A N 1
ATOM 506 C CA . GLU A 1 62 ? -31.759 -6.052 13.607 1.00 83.62 62 GLU A CA 1
ATOM 507 C C . GLU A 1 62 ? -30.540 -5.145 13.398 1.00 83.62 62 GLU A C 1
ATOM 509 O O . GLU A 1 62 ? -30.696 -3.950 13.154 1.00 83.62 62 GLU A O 1
ATOM 514 N N . ALA A 1 63 ? -29.329 -5.708 13.418 1.00 80.31 63 ALA A N 1
ATOM 515 C CA . ALA A 1 63 ? -28.094 -5.002 13.094 1.00 80.31 63 ALA A CA 1
ATOM 516 C C . ALA A 1 63 ? -28.127 -4.416 11.671 1.00 80.31 63 ALA A C 1
ATOM 518 O O . ALA A 1 63 ? -27.830 -3.234 11.470 1.00 80.31 63 ALA A O 1
ATOM 519 N N . THR A 1 64 ? -28.537 -5.208 10.673 1.00 84.19 64 THR A N 1
ATOM 520 C CA . THR A 1 64 ? -28.642 -4.712 9.289 1.00 84.19 64 THR A CA 1
ATOM 521 C C . THR A 1 64 ? -29.723 -3.645 9.128 1.00 84.19 64 THR A C 1
ATOM 523 O O . THR A 1 64 ? -29.524 -2.674 8.392 1.00 84.19 64 THR A O 1
ATOM 526 N N . GLU A 1 65 ? -30.856 -3.790 9.817 1.00 85.38 65 GLU A N 1
ATOM 527 C CA . GLU A 1 65 ? -31.943 -2.816 9.779 1.00 85.38 65 GLU A CA 1
ATOM 528 C C . GLU A 1 65 ? -31.545 -1.504 10.458 1.00 85.38 65 GLU A C 1
ATOM 530 O O . GLU A 1 65 ? -31.770 -0.432 9.892 1.00 85.38 65 GLU A O 1
ATOM 535 N N . GLN A 1 66 ? -30.877 -1.575 11.611 1.00 84.75 66 GLN A N 1
ATOM 536 C CA . GLN A 1 66 ? -30.371 -0.404 12.317 1.00 84.75 66 GLN A CA 1
ATOM 537 C C . GLN A 1 66 ? -29.401 0.389 11.437 1.00 84.75 66 GLN A C 1
ATOM 539 O O . GLN A 1 66 ? -29.586 1.592 11.263 1.00 84.75 66 GLN A O 1
ATOM 544 N N . ILE A 1 67 ? -28.418 -0.276 10.820 1.00 85.12 67 ILE A N 1
ATOM 545 C CA . ILE A 1 67 ? -27.429 0.382 9.955 1.00 85.12 67 ILE A CA 1
ATOM 546 C C . ILE A 1 67 ? -28.090 1.019 8.723 1.00 85.12 67 ILE A C 1
ATOM 548 O O . ILE A 1 67 ? -27.751 2.144 8.339 1.00 85.12 67 ILE A O 1
ATOM 552 N N . LYS A 1 68 ? -29.079 0.349 8.114 1.00 85.56 68 LYS A N 1
ATOM 553 C CA . LYS A 1 68 ? -29.890 0.935 7.030 1.00 85.56 68 LYS A CA 1
ATOM 554 C C . LYS A 1 68 ? -30.682 2.151 7.515 1.00 85.56 68 LYS A C 1
ATOM 556 O O . LYS A 1 68 ? -30.751 3.160 6.810 1.00 85.56 68 LYS A O 1
ATOM 561 N N . GLY A 1 69 ? -31.263 2.065 8.710 1.00 82.06 69 GLY A N 1
ATOM 562 C CA . GLY A 1 69 ? -31.985 3.147 9.373 1.00 82.06 69 GLY A CA 1
ATOM 563 C C . GLY A 1 69 ? -31.104 4.376 9.578 1.00 82.06 69 GLY A C 1
ATOM 564 O O . GLY A 1 69 ? -31.496 5.480 9.187 1.00 82.06 69 GLY A O 1
ATOM 565 N N . THR A 1 70 ? -29.880 4.184 10.072 1.00 80.38 70 THR A N 1
ATOM 566 C CA . THR A 1 70 ? -28.914 5.274 10.210 1.00 80.38 70 THR A CA 1
ATOM 567 C C . THR A 1 70 ? -28.572 5.886 8.855 1.00 80.38 70 THR A C 1
ATOM 569 O O . THR A 1 70 ? -28.561 7.111 8.720 1.00 80.38 70 THR A O 1
ATOM 572 N N . GLY A 1 71 ? -28.371 5.069 7.817 1.00 78.75 71 GLY A N 1
ATOM 573 C CA . GLY A 1 71 ? -28.148 5.563 6.457 1.00 78.75 71 GLY A CA 1
ATOM 574 C C . GLY A 1 71 ? -29.229 6.546 5.989 1.00 78.75 71 GLY A C 1
ATOM 575 O O . GLY A 1 71 ? -28.895 7.592 5.429 1.00 78.75 71 GLY A O 1
ATOM 576 N N . ARG A 1 72 ? -30.509 6.265 6.274 1.00 81.38 72 ARG A N 1
ATOM 577 C CA . ARG A 1 72 ? -31.664 7.084 5.847 1.00 81.38 72 ARG A CA 1
ATOM 578 C C . ARG A 1 72 ? -31.803 8.417 6.591 1.00 81.38 72 ARG A C 1
ATOM 580 O O . ARG A 1 72 ? -32.319 9.375 6.023 1.00 81.38 72 ARG A O 1
ATOM 587 N N . GLN A 1 73 ? -31.377 8.493 7.851 1.00 72.50 73 GLN A N 1
ATOM 588 C CA . GLN A 1 73 ? -31.652 9.640 8.735 1.00 72.50 73 GLN A CA 1
ATOM 589 C C . GLN A 1 73 ? -30.535 10.702 8.759 1.00 72.50 73 GLN A C 1
ATOM 591 O O . GLN A 1 73 ? -30.626 11.700 9.479 1.00 72.50 73 GLN A O 1
ATOM 596 N N . GLN A 1 74 ? -29.470 10.528 7.974 1.00 74.62 74 GLN A N 1
ATOM 597 C CA . GLN A 1 74 ? -28.284 11.379 8.060 1.00 74.62 74 GLN A CA 1
ATOM 598 C C . GLN A 1 74 ? -28.286 12.538 7.058 1.00 74.62 74 GLN A C 1
ATOM 600 O O . GLN A 1 74 ? -27.993 12.385 5.875 1.00 74.62 74 GLN A O 1
ATOM 605 N N . ASN A 1 75 ? -28.490 13.747 7.583 1.00 78.88 75 ASN A N 1
ATOM 606 C CA . ASN A 1 75 ? -28.165 14.986 6.879 1.00 78.88 75 ASN A CA 1
ATOM 607 C C . ASN A 1 75 ? -26.707 15.380 7.123 1.00 78.88 75 ASN A C 1
ATOM 609 O O . ASN A 1 75 ? -26.240 15.431 8.268 1.00 78.88 75 ASN A O 1
ATOM 613 N N . VAL A 1 76 ? -25.990 15.685 6.039 1.00 82.38 76 VAL A N 1
ATOM 614 C CA . VAL A 1 76 ? -24.532 15.815 6.071 1.00 82.38 76 VAL A CA 1
ATOM 615 C C . VAL A 1 76 ? -24.053 17.092 5.384 1.00 82.38 76 VAL A C 1
ATOM 617 O O . VAL A 1 76 ? -24.582 17.513 4.357 1.00 82.38 76 VAL A O 1
ATOM 620 N N . ARG A 1 77 ? -23.013 17.722 5.938 1.00 81.31 77 ARG A N 1
ATOM 621 C CA . ARG A 1 77 ? -22.316 18.872 5.343 1.00 81.31 77 ARG A CA 1
ATOM 622 C C . ARG A 1 77 ? -20.825 18.594 5.238 1.00 81.31 77 ARG A C 1
ATOM 624 O O . ARG A 1 77 ? -20.180 18.266 6.226 1.00 81.31 77 ARG A O 1
ATOM 631 N N . VAL A 1 78 ? -20.248 18.802 4.058 1.00 77.88 78 VAL A N 1
ATOM 632 C CA . VAL A 1 78 ? -18.805 18.620 3.835 1.00 77.88 78 VAL A CA 1
ATOM 633 C C . VAL A 1 78 ? -18.025 19.772 4.470 1.00 77.88 78 VAL A C 1
ATOM 635 O O . VAL A 1 78 ? -18.171 20.926 4.064 1.00 77.88 78 VAL A O 1
ATOM 638 N N . ARG A 1 79 ? -17.189 19.469 5.467 1.00 75.44 79 ARG A N 1
ATOM 639 C CA . ARG A 1 79 ? -16.329 20.439 6.169 1.00 75.44 79 ARG A CA 1
ATOM 640 C C . ARG A 1 79 ? -15.028 19.765 6.625 1.00 75.44 79 ARG A C 1
ATOM 642 O O . ARG A 1 79 ? -14.831 18.565 6.472 1.00 75.44 79 ARG A O 1
ATOM 649 N N . SER A 1 80 ? -14.079 20.547 7.134 1.00 71.88 80 SER A N 1
ATOM 650 C CA . SER A 1 80 ? -12.854 19.993 7.722 1.00 71.88 80 SER A CA 1
ATOM 651 C C . SER A 1 80 ? -13.121 19.489 9.142 1.00 71.88 80 SER A C 1
ATOM 653 O O . SER A 1 80 ? -13.498 20.286 9.996 1.00 71.88 80 SER A O 1
ATOM 655 N N . CYS A 1 81 ? -12.851 18.205 9.402 1.00 73.94 81 CYS A N 1
ATOM 656 C CA . CYS A 1 81 ? -12.960 17.577 10.730 1.00 73.94 81 CYS A CA 1
ATOM 657 C C . CYS A 1 81 ? -11.622 17.359 11.433 1.00 73.94 81 CYS A C 1
ATOM 659 O O . CYS A 1 81 ? -11.596 16.783 12.518 1.00 73.94 81 CYS A O 1
ATOM 661 N N . SER A 1 82 ? -10.513 17.805 10.840 1.00 73.75 82 SER A N 1
ATOM 662 C CA . SER A 1 82 ? -9.165 17.504 11.334 1.00 73.75 82 SER A CA 1
ATOM 663 C C . SER A 1 82 ? -8.977 17.805 12.824 1.00 73.75 82 SER A C 1
ATOM 665 O O . SER A 1 82 ? -8.336 17.033 13.522 1.00 73.75 82 SER A O 1
ATOM 667 N N . HIS A 1 83 ? -9.570 18.893 13.325 1.00 77.69 83 HIS A N 1
ATOM 668 C CA . HIS A 1 83 ? -9.456 19.271 14.734 1.00 77.69 83 HIS A CA 1
ATOM 669 C C . HIS A 1 83 ? -10.196 18.314 15.684 1.00 77.69 83 HIS A C 1
ATOM 671 O O . HIS A 1 83 ? -9.718 18.066 16.784 1.00 77.69 83 HIS A O 1
ATOM 677 N N . ILE A 1 84 ? -11.335 17.760 15.259 1.00 79.62 84 ILE A N 1
ATOM 678 C CA . ILE A 1 84 ? -12.147 16.853 16.083 1.00 79.62 84 ILE A CA 1
ATOM 679 C C . ILE A 1 84 ? -11.431 15.512 16.237 1.00 79.62 84 ILE A C 1
ATOM 681 O O . ILE A 1 84 ? -11.331 14.996 17.343 1.00 79.62 84 ILE A O 1
ATOM 685 N N . ILE A 1 85 ? -10.870 14.989 15.144 1.00 80.81 85 ILE A N 1
ATOM 686 C CA . ILE A 1 85 ? -10.095 13.741 15.165 1.00 80.81 85 ILE A CA 1
ATOM 687 C C . ILE A 1 85 ? -8.803 13.924 15.975 1.00 80.81 85 ILE A C 1
ATOM 689 O O . ILE A 1 85 ? -8.504 13.086 16.820 1.00 80.81 85 ILE A O 1
ATOM 693 N N . ASP A 1 86 ? -8.102 15.055 15.810 1.00 80.69 86 ASP A N 1
ATOM 694 C CA . ASP A 1 86 ? -6.965 15.436 16.668 1.00 80.69 86 ASP A CA 1
ATOM 695 C C . ASP A 1 86 ? -7.350 15.413 18.157 1.00 80.69 86 ASP A C 1
ATOM 697 O O . ASP A 1 86 ? -6.618 14.898 19.002 1.00 80.69 86 ASP A O 1
ATOM 701 N N . GLN A 1 87 ? -8.510 15.977 18.496 1.00 80.44 87 GLN A N 1
ATOM 702 C CA . GLN A 1 87 ? -8.975 16.046 19.877 1.00 80.44 87 GLN A CA 1
ATOM 703 C C . GLN A 1 87 ? -9.321 14.658 20.435 1.00 80.44 87 GLN A C 1
ATOM 705 O O . GLN A 1 87 ? -8.964 14.359 21.576 1.00 80.44 87 GLN A O 1
ATOM 710 N N . LEU A 1 88 ? -9.979 13.804 19.644 1.00 80.62 88 LEU A N 1
ATOM 711 C CA . LEU A 1 88 ? -10.277 12.417 20.017 1.00 80.62 88 LEU A CA 1
ATOM 712 C C . LEU A 1 88 ? -8.995 11.618 20.263 1.00 80.62 88 LEU A C 1
ATOM 714 O O . LEU A 1 88 ? -8.881 10.948 21.291 1.00 80.62 88 LEU A O 1
ATOM 718 N N . TYR A 1 89 ? -8.012 11.757 19.371 1.00 86.00 89 TYR A N 1
ATOM 719 C CA . TYR A 1 89 ? -6.708 11.113 19.486 1.00 86.00 89 TYR A CA 1
ATOM 720 C C . TYR A 1 89 ? -6.041 11.408 20.831 1.00 86.00 89 TYR A C 1
ATOM 722 O O . TYR A 1 89 ? -5.719 10.491 21.589 1.00 86.00 89 TYR A O 1
ATOM 730 N N . TRP A 1 90 ? -5.888 12.690 21.172 1.00 84.12 90 TRP A N 1
ATOM 731 C CA . TRP A 1 90 ? -5.220 13.084 22.413 1.00 84.12 90 TRP A CA 1
ATOM 732 C C . TRP A 1 90 ? -5.985 12.654 23.663 1.00 84.12 90 TRP A C 1
ATOM 734 O O . TRP A 1 90 ? -5.373 12.326 24.679 1.00 84.12 90 TRP A O 1
ATOM 744 N N . GLN A 1 91 ? -7.315 12.601 23.603 1.00 83.81 91 GLN A N 1
ATOM 745 C CA . GLN A 1 91 ? -8.119 12.086 24.711 1.00 83.81 91 GLN A CA 1
ATOM 746 C C . GLN A 1 91 ? -7.891 10.591 24.943 1.00 83.81 91 GLN A C 1
ATOM 748 O O . GLN A 1 91 ? -7.724 10.174 26.093 1.00 83.81 91 GLN A O 1
ATOM 753 N N . ILE A 1 92 ? -7.870 9.792 23.874 1.00 87.56 92 ILE A N 1
ATOM 754 C CA . ILE A 1 92 ? -7.575 8.355 23.950 1.00 87.56 92 ILE A CA 1
ATOM 755 C C . ILE A 1 92 ? -6.148 8.157 24.467 1.00 87.56 92 ILE A C 1
ATOM 757 O O . ILE A 1 92 ? -5.951 7.414 25.427 1.00 87.56 92 ILE A O 1
ATOM 761 N N . TYR A 1 93 ? -5.178 8.903 23.928 1.00 89.56 93 TYR A N 1
ATOM 762 C CA . TYR A 1 93 ? -3.787 8.883 24.379 1.00 89.56 93 TYR A CA 1
ATOM 763 C C . TYR A 1 93 ? -3.660 9.138 25.886 1.00 89.56 93 TYR A C 1
ATOM 765 O O . TYR A 1 93 ? -3.093 8.324 26.615 1.00 89.56 93 TYR A O 1
ATOM 773 N N . MET A 1 94 ? -4.220 10.247 26.381 1.00 88.12 94 MET A N 1
ATOM 774 C CA . MET A 1 94 ? -4.141 10.604 27.802 1.00 88.12 94 MET A CA 1
ATOM 775 C C . MET A 1 94 ? -4.837 9.574 28.694 1.00 88.12 94 MET A C 1
ATOM 777 O O . MET A 1 94 ? -4.366 9.287 29.799 1.00 88.12 94 MET A O 1
ATOM 781 N N . SER A 1 95 ? -5.935 8.989 28.217 1.00 87.62 95 SER A N 1
ATOM 782 C CA . SER A 1 95 ? -6.660 7.963 28.963 1.00 87.62 95 SER A CA 1
ATOM 783 C C . SER A 1 95 ? -5.872 6.654 29.040 1.00 87.62 95 SER A C 1
ATOM 785 O O . SER A 1 95 ? -5.748 6.102 30.130 1.00 87.62 95 SER A O 1
ATOM 787 N N . LEU A 1 96 ? -5.249 6.209 27.943 1.00 89.19 96 LEU A N 1
ATOM 788 C CA . LEU A 1 96 ? -4.367 5.035 27.937 1.00 89.19 96 LEU A CA 1
ATOM 789 C C . LEU A 1 96 ? -3.135 5.240 28.829 1.00 89.19 96 LEU A C 1
ATOM 791 O O . LEU A 1 96 ? -2.773 4.349 29.593 1.00 89.19 96 LEU A O 1
ATOM 795 N N . GLN A 1 97 ? -2.531 6.432 28.824 1.00 88.56 97 GLN A N 1
ATOM 796 C CA . GLN A 1 97 ? -1.429 6.751 29.741 1.00 88.56 97 GLN A CA 1
ATOM 797 C C . GLN A 1 97 ? -1.876 6.739 31.208 1.00 88.56 97 GLN A C 1
ATOM 799 O O . GLN A 1 97 ? -1.144 6.284 32.090 1.00 88.56 97 GLN A O 1
ATOM 804 N N . THR A 1 98 ? -3.091 7.218 31.484 1.00 87.69 98 THR A N 1
ATOM 805 C CA . THR A 1 98 ? -3.682 7.160 32.828 1.00 87.69 98 THR A CA 1
ATOM 806 C C . THR A 1 98 ? -3.922 5.715 33.253 1.00 87.69 98 THR A C 1
ATOM 808 O O . THR A 1 98 ? -3.564 5.356 34.375 1.00 87.69 98 THR A O 1
ATOM 811 N N . LEU A 1 99 ? -4.459 4.883 32.358 1.00 87.75 99 LEU A N 1
ATOM 812 C CA . LEU A 1 99 ? -4.646 3.451 32.571 1.00 87.75 99 LEU A CA 1
ATOM 813 C C . LEU A 1 99 ? -3.316 2.769 32.896 1.00 87.75 99 LEU A C 1
ATOM 815 O O . LEU A 1 99 ? -3.204 2.155 33.953 1.00 87.75 99 LEU A O 1
ATOM 819 N N . ARG A 1 100 ? -2.279 2.974 32.074 1.00 88.88 100 ARG A N 1
ATOM 820 C CA . ARG A 1 100 ? -0.932 2.429 32.309 1.00 88.88 100 ARG A CA 1
ATOM 821 C C . ARG A 1 100 ? -0.399 2.793 33.689 1.00 88.88 100 ARG A C 1
ATOM 823 O O . ARG A 1 100 ? 0.044 1.918 34.421 1.00 88.88 100 ARG A O 1
ATOM 830 N N . ARG A 1 101 ? -0.460 4.080 34.054 1.00 88.19 101 ARG A N 1
ATOM 831 C CA . ARG A 1 101 ? 0.028 4.579 35.351 1.00 88.19 101 ARG A CA 1
ATOM 832 C C . ARG A 1 101 ? -0.749 4.007 36.534 1.00 88.19 101 ARG A C 1
ATOM 834 O O . ARG A 1 101 ? -0.178 3.859 37.611 1.00 88.19 101 ARG A O 1
ATOM 841 N N . ARG A 1 102 ? -2.055 3.764 36.379 1.00 85.81 102 ARG A N 1
ATOM 842 C CA . ARG A 1 102 ? -2.888 3.187 37.443 1.00 85.81 102 ARG A CA 1
ATOM 843 C C . ARG A 1 102 ? -2.655 1.685 37.576 1.00 85.81 102 ARG A C 1
ATOM 845 O O . ARG A 1 102 ? -2.465 1.237 38.700 1.00 85.81 102 ARG A O 1
ATOM 852 N N . LEU A 1 103 ? -2.581 0.953 36.464 1.00 85.88 103 LEU A N 1
ATOM 853 C CA . LEU A 1 103 ? -2.243 -0.472 36.458 1.00 85.88 103 LEU A CA 1
ATOM 854 C C . LEU A 1 103 ? -0.843 -0.715 37.029 1.00 85.88 103 LEU A C 1
ATOM 856 O O . LEU A 1 103 ? -0.688 -1.545 37.910 1.00 85.88 103 LEU A O 1
ATOM 860 N N . SER A 1 104 ? 0.162 0.080 36.646 1.00 86.50 104 SER A N 1
ATOM 861 C CA . SER A 1 104 ? 1.534 -0.080 37.153 1.00 86.50 104 SER A CA 1
ATOM 862 C C . SER A 1 104 ? 1.698 0.218 38.649 1.00 86.50 104 SER A C 1
ATOM 864 O O . SER A 1 104 ? 2.740 -0.081 39.219 1.00 86.50 104 SER A O 1
ATOM 866 N N . ARG A 1 105 ? 0.721 0.886 39.276 1.00 87.00 105 ARG A N 1
ATOM 867 C CA . ARG A 1 105 ? 0.710 1.186 40.719 1.00 87.00 105 ARG A CA 1
ATOM 868 C C . ARG A 1 105 ? -0.131 0.195 41.523 1.00 87.00 105 ARG A C 1
ATOM 870 O O . ARG A 1 105 ? -0.104 0.262 42.751 1.00 87.00 105 ARG A O 1
ATOM 877 N N . ALA A 1 106 ? -0.914 -0.654 40.862 1.00 85.06 106 ALA A N 1
ATOM 878 C CA . ALA A 1 106 ? -1.728 -1.655 41.530 1.00 85.06 106 ALA A CA 1
ATOM 879 C C . ALA A 1 106 ? -0.855 -2.858 41.946 1.00 85.06 106 ALA A C 1
ATOM 881 O O . ALA A 1 106 ? 0.075 -3.210 41.218 1.00 85.06 106 ALA A O 1
ATOM 882 N N . PRO A 1 107 ? -1.127 -3.496 43.099 1.00 85.50 107 PRO A N 1
ATOM 883 C CA . PRO A 1 107 ? -0.487 -4.756 43.474 1.00 85.50 107 PRO A CA 1
ATOM 884 C C . PRO A 1 107 ? -0.716 -5.836 42.408 1.00 85.50 107 PRO A C 1
ATOM 886 O O . PRO A 1 107 ? -1.837 -5.983 41.919 1.00 85.50 107 PRO A O 1
ATOM 889 N N . SER A 1 108 ? 0.313 -6.630 42.095 1.00 83.56 108 SER A N 1
ATOM 890 C CA . SER A 1 108 ? 0.237 -7.711 41.094 1.00 83.56 108 SER A CA 1
ATOM 891 C C . SER A 1 108 ? -0.875 -8.721 41.391 1.00 83.56 108 SER A C 1
ATOM 893 O O . SER A 1 108 ? -1.550 -9.177 40.474 1.00 83.56 108 SER A O 1
ATOM 895 N N . VAL A 1 109 ? -1.123 -9.001 42.674 1.00 83.00 109 VAL A N 1
ATOM 896 C CA . VAL A 1 109 ? -2.203 -9.888 43.132 1.00 83.00 109 VAL A CA 1
ATOM 897 C C . VAL A 1 109 ? -3.580 -9.354 42.728 1.00 83.00 109 VAL A C 1
ATOM 899 O O . VAL A 1 109 ? -4.404 -10.115 42.240 1.00 83.00 109 VAL A O 1
ATOM 902 N N . ILE A 1 110 ? -3.833 -8.047 42.862 1.00 82.44 110 ILE A N 1
ATOM 903 C CA . ILE A 1 110 ? -5.125 -7.454 42.477 1.00 82.44 110 ILE A CA 1
ATOM 904 C C . ILE A 1 110 ? -5.296 -7.449 40.957 1.00 82.44 110 ILE A C 1
ATOM 906 O O . ILE A 1 110 ? -6.405 -7.665 40.478 1.00 82.44 110 ILE A O 1
ATOM 910 N N . ILE A 1 111 ? -4.215 -7.230 40.201 1.00 81.44 111 ILE A N 1
ATOM 911 C CA . ILE A 1 111 ? -4.253 -7.307 38.733 1.00 81.44 111 ILE A CA 1
ATOM 912 C C . ILE A 1 111 ? -4.640 -8.728 38.295 1.00 81.44 111 ILE A C 1
ATOM 914 O O . ILE A 1 111 ? -5.518 -8.890 37.454 1.00 81.44 111 ILE A O 1
ATOM 918 N N . GLY A 1 112 ? -4.056 -9.760 38.913 1.00 80.62 112 GLY A N 1
ATOM 919 C CA . GLY A 1 112 ? -4.408 -11.156 38.625 1.00 80.62 112 GLY A CA 1
ATOM 920 C C . GLY A 1 112 ? -5.828 -11.547 39.054 1.00 80.62 112 GLY A C 1
ATOM 921 O O . GLY A 1 112 ? -6.428 -12.424 38.447 1.00 80.62 112 GLY A O 1
ATOM 922 N N . LEU A 1 113 ? -6.391 -10.883 40.068 1.00 81.31 113 LEU A N 1
ATOM 923 C CA . LEU A 1 113 ? -7.764 -11.122 40.533 1.00 81.31 113 LEU A CA 1
ATOM 924 C C . LEU A 1 113 ? -8.834 -10.424 39.688 1.00 81.31 113 LEU A C 1
ATOM 926 O O . LEU A 1 113 ? -10.012 -10.670 39.910 1.00 81.31 113 LEU A O 1
ATOM 930 N N . VAL A 1 114 ? -8.455 -9.537 38.764 1.00 85.06 114 VAL A N 1
ATOM 931 C CA . VAL A 1 114 ? -9.388 -8.865 37.852 1.00 85.06 114 VAL A CA 1
ATOM 932 C C . VAL A 1 114 ? -9.009 -9.266 36.423 1.00 85.06 114 VAL A C 1
ATOM 934 O O . VAL A 1 114 ? -8.148 -8.605 35.831 1.00 85.06 114 VAL A O 1
ATOM 937 N N . PRO A 1 115 ? -9.640 -10.302 35.836 1.00 85.31 115 PRO A N 1
ATOM 938 C CA . PRO A 1 115 ? -9.247 -10.859 34.533 1.00 85.31 115 PRO A CA 1
ATOM 939 C C . PRO A 1 115 ? -9.184 -9.813 33.411 1.00 85.31 115 PRO A C 1
ATOM 941 O O . PRO A 1 115 ? -8.225 -9.731 32.642 1.00 85.31 115 PRO A O 1
ATOM 944 N N . ALA A 1 116 ? -10.166 -8.913 33.391 1.00 87.00 116 ALA A N 1
ATOM 945 C CA . ALA A 1 116 ? -10.219 -7.741 32.525 1.00 87.00 116 ALA A CA 1
ATOM 946 C C . ALA A 1 116 ? -8.945 -6.865 32.586 1.00 87.00 116 ALA A C 1
ATOM 948 O O . ALA A 1 116 ? -8.480 -6.343 31.571 1.00 87.00 116 ALA A O 1
ATOM 949 N N . SER A 1 117 ? -8.355 -6.701 33.773 1.00 87.50 117 SER A N 1
ATOM 950 C CA . SER A 1 117 ? -7.150 -5.893 33.974 1.00 87.50 117 SER A CA 1
ATOM 951 C C . SER A 1 117 ? -5.879 -6.575 33.472 1.00 87.50 117 SER A C 1
ATOM 953 O O . SER A 1 117 ? -4.998 -5.894 32.942 1.00 87.50 117 SER A O 1
ATOM 955 N N . GLN A 1 118 ? -5.820 -7.906 33.561 1.00 87.25 118 GLN A N 1
ATOM 956 C CA . GLN A 1 118 ? -4.740 -8.703 32.993 1.00 87.25 118 GLN A CA 1
ATOM 957 C C . GLN A 1 118 ? -4.730 -8.580 31.465 1.00 87.25 118 GLN A C 1
ATOM 959 O O . GLN A 1 118 ? -3.697 -8.249 30.887 1.00 87.25 118 GLN A O 1
ATOM 964 N N . TRP A 1 119 ? -5.897 -8.681 30.814 1.00 90.62 119 TRP A N 1
ATOM 965 C CA . TRP A 1 119 ? -6.016 -8.439 29.371 1.00 90.62 119 TRP A CA 1
ATOM 966 C C . TRP A 1 119 ? -5.497 -7.058 28.954 1.00 90.62 119 TRP A C 1
ATOM 968 O O . TRP A 1 119 ? -4.795 -6.945 27.944 1.00 90.62 119 TRP A O 1
ATOM 978 N N . PHE A 1 120 ? -5.799 -6.008 29.728 1.00 89.50 120 PHE A N 1
ATOM 979 C CA . PHE A 1 120 ? -5.259 -4.669 29.477 1.00 89.50 120 PHE A CA 1
ATOM 980 C C . PHE A 1 120 ? -3.740 -4.600 29.621 1.00 89.50 120 PHE A C 1
ATOM 982 O O . PHE A 1 120 ? -3.086 -3.933 28.817 1.00 89.50 120 PHE A O 1
ATOM 989 N N . PHE A 1 121 ? -3.194 -5.243 30.653 1.00 87.94 121 PHE A N 1
ATOM 990 C CA . PHE A 1 121 ? -1.763 -5.253 30.931 1.00 87.94 121 PHE A CA 1
ATOM 991 C C . PHE A 1 121 ? -0.992 -5.975 29.819 1.00 87.94 121 PHE A C 1
ATOM 993 O O . PHE A 1 121 ? -0.088 -5.385 29.221 1.00 87.94 121 PHE A O 1
ATOM 1000 N N . ASP A 1 122 ? -1.426 -7.183 29.463 1.00 90.25 122 ASP A N 1
ATOM 1001 C CA . ASP A 1 122 ? -0.775 -8.038 28.467 1.00 90.25 122 ASP A CA 1
ATOM 1002 C C . ASP A 1 122 ? -0.840 -7.432 27.055 1.00 90.25 122 ASP A C 1
ATOM 1004 O O . ASP A 1 122 ? 0.095 -7.555 26.261 1.00 90.25 122 ASP A O 1
ATOM 1008 N N . ASN A 1 123 ? -1.922 -6.707 26.742 1.00 93.25 123 ASN A N 1
ATOM 1009 C CA . ASN A 1 123 ? -2.155 -6.132 25.413 1.00 93.25 123 ASN A CA 1
ATOM 1010 C C . ASN A 1 123 ? -1.902 -4.618 25.336 1.00 93.25 123 ASN A C 1
ATOM 1012 O O . ASN A 1 123 ? -2.199 -3.997 24.313 1.00 93.25 123 ASN A O 1
ATOM 1016 N N . TYR A 1 124 ? -1.298 -3.994 26.355 1.00 90.81 124 TYR A N 1
ATOM 1017 C CA . TYR A 1 124 ? -1.057 -2.544 26.347 1.00 90.81 124 TYR A CA 1
ATOM 1018 C C . TYR A 1 124 ? -0.248 -2.081 25.123 1.00 90.81 124 TYR A C 1
ATOM 1020 O O . TYR A 1 124 ? -0.547 -1.052 24.511 1.00 90.81 124 TYR A O 1
ATOM 1028 N N . ASN A 1 125 ? 0.759 -2.867 24.729 1.00 91.19 125 ASN A N 1
ATOM 1029 C CA . ASN A 1 125 ? 1.587 -2.574 23.559 1.00 91.19 125 ASN A CA 1
ATOM 1030 C C . ASN A 1 125 ? 0.785 -2.590 22.253 1.00 91.19 125 ASN A C 1
ATOM 1032 O O . ASN A 1 125 ? 1.088 -1.796 21.363 1.00 91.19 125 ASN A O 1
ATOM 1036 N N . LEU A 1 126 ? -0.237 -3.444 22.139 1.00 93.06 126 LEU A N 1
ATOM 1037 C CA . LEU A 1 126 ? -1.139 -3.453 20.989 1.00 93.06 126 LEU A CA 1
ATOM 1038 C C . LEU A 1 126 ? -1.913 -2.134 20.925 1.00 93.06 126 LEU A C 1
ATOM 1040 O O . LEU A 1 126 ? -1.844 -1.452 19.909 1.00 93.06 126 LEU A O 1
ATOM 1044 N N . PHE A 1 127 ? -2.566 -1.718 22.016 1.00 92.19 127 PHE A N 1
ATOM 1045 C CA . PHE A 1 127 ? -3.323 -0.458 22.042 1.00 92.19 127 PHE A CA 1
ATOM 1046 C C . PHE A 1 127 ? -2.446 0.751 21.721 1.00 92.19 127 PHE A C 1
ATOM 1048 O O . PHE A 1 127 ? -2.841 1.623 20.947 1.00 92.19 127 PHE A O 1
ATOM 1055 N N . TYR A 1 128 ? -1.239 0.793 22.291 1.00 90.19 128 TYR A N 1
ATOM 1056 C CA . TYR A 1 128 ? -0.294 1.873 22.042 1.00 90.19 128 TYR A CA 1
ATOM 1057 C C . TYR A 1 128 ? 0.175 1.897 20.582 1.00 90.19 128 TYR A C 1
ATOM 1059 O O . TYR A 1 128 ? 0.136 2.955 19.958 1.00 90.19 128 TYR A O 1
ATOM 1067 N N . LYS A 1 129 ? 0.560 0.748 20.009 1.00 90.06 129 LYS A N 1
ATOM 1068 C CA . LYS A 1 129 ? 0.965 0.657 18.597 1.00 90.06 129 LYS A CA 1
ATOM 1069 C C . LYS A 1 129 ? -0.183 1.014 17.656 1.00 90.06 129 LYS A C 1
ATOM 1071 O O . LYS A 1 129 ? 0.034 1.789 16.732 1.00 90.06 129 LYS A O 1
ATOM 1076 N N . SER A 1 130 ? -1.396 0.521 17.907 1.00 89.44 130 SER A N 1
ATOM 1077 C CA . SER A 1 130 ? -2.578 0.866 17.108 1.00 89.44 130 SER A CA 1
ATOM 1078 C C . SER A 1 130 ? -2.879 2.363 17.160 1.00 89.44 130 SER A C 1
ATOM 1080 O O . SER A 1 130 ? -3.200 2.959 16.137 1.00 89.44 130 SER A O 1
ATOM 1082 N N . LEU A 1 131 ? -2.696 3.003 18.319 1.00 87.19 131 LEU A N 1
ATOM 1083 C CA . LEU A 1 131 ? -2.803 4.454 18.431 1.00 87.19 131 LEU A CA 1
ATOM 1084 C C . LEU A 1 131 ? -1.694 5.170 17.641 1.00 87.19 131 LEU A C 1
ATOM 1086 O O . LEU A 1 131 ? -1.992 6.099 16.900 1.00 87.19 131 LEU A O 1
ATOM 1090 N N . MET A 1 132 ? -0.434 4.736 17.746 1.00 84.69 132 MET A N 1
ATOM 1091 C CA . MET A 1 132 ? 0.671 5.349 16.992 1.00 84.69 132 MET A CA 1
ATOM 1092 C C . MET A 1 132 ? 0.484 5.221 15.474 1.00 84.69 132 MET A C 1
ATOM 1094 O O . MET A 1 132 ? 0.743 6.191 14.764 1.00 84.69 132 MET A O 1
ATOM 1098 N N . ARG A 1 133 ? -0.057 4.098 14.971 1.00 81.81 133 ARG A N 1
ATOM 1099 C CA . ARG A 1 133 ? -0.406 3.941 13.543 1.00 81.81 133 ARG A CA 1
ATOM 1100 C C . ARG A 1 133 ? -1.339 5.058 13.070 1.00 81.81 133 ARG A C 1
ATOM 1102 O O . ARG A 1 133 ? -1.097 5.659 12.029 1.00 81.81 133 ARG A O 1
ATOM 1109 N N . LEU A 1 134 ? -2.352 5.418 13.866 1.00 77.81 134 LEU A N 1
ATOM 1110 C CA . LEU A 1 134 ? -3.268 6.529 13.550 1.00 77.81 134 LEU A CA 1
ATOM 1111 C C . LEU A 1 134 ? -2.544 7.887 13.434 1.00 77.81 134 LEU A C 1
ATOM 1113 O O . LEU A 1 134 ? -3.047 8.798 12.772 1.00 77.81 134 LEU A O 1
ATOM 1117 N N . GLN A 1 135 ? -1.369 8.021 14.057 1.00 71.25 135 GLN A N 1
ATOM 1118 C CA . GLN A 1 135 ? -0.499 9.194 13.985 1.00 71.25 135 GLN A CA 1
ATOM 1119 C C . GLN A 1 135 ? 0.495 9.146 12.812 1.00 71.25 135 GLN A C 1
ATOM 1121 O O . GLN A 1 135 ? 0.752 10.190 12.214 1.00 71.25 135 GLN A O 1
ATOM 1126 N N . GLU A 1 136 ? 1.024 7.974 12.449 1.00 62.91 136 GLU A N 1
ATOM 1127 C CA . GLU A 1 136 ? 1.919 7.792 11.290 1.00 62.91 136 GLU A CA 1
ATOM 1128 C C . GLU A 1 136 ? 1.205 8.091 9.962 1.00 62.91 136 GLU A C 1
ATOM 1130 O O . GLU A 1 136 ? 1.760 8.759 9.089 1.00 62.91 136 GLU A O 1
ATOM 1135 N N . PHE A 1 137 ? -0.085 7.749 9.851 1.00 55.00 137 PHE A N 1
ATOM 1136 C CA . PHE A 1 137 ? -0.954 8.190 8.746 1.00 55.00 137 PHE A CA 1
ATOM 1137 C C . PHE A 1 137 ? -1.380 9.674 8.853 1.00 55.00 137 PHE A C 1
ATOM 1139 O O . PHE A 1 137 ? -2.133 10.193 8.021 1.00 55.00 137 PHE A O 1
ATOM 1146 N N . GLY A 1 138 ? -0.880 10.386 9.871 1.00 45.34 138 GLY A N 1
ATOM 1147 C CA . GLY A 1 138 ? -1.301 11.689 10.392 1.00 45.34 138 GLY A CA 1
ATOM 1148 C C . GLY A 1 138 ? -0.988 12.911 9.535 1.00 45.34 138 GLY A C 1
ATOM 1149 O O . GLY A 1 138 ? -0.722 13.999 10.053 1.00 45.34 138 GLY A O 1
ATOM 1150 N N . ASN A 1 139 ? -1.134 12.819 8.216 1.00 57.62 139 ASN A N 1
ATOM 1151 C CA . ASN A 1 139 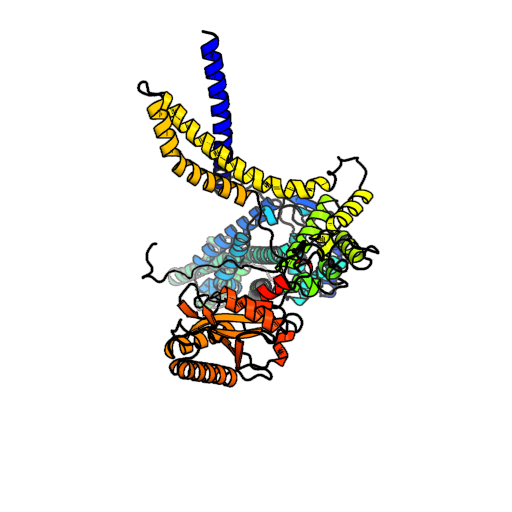? -1.416 14.025 7.460 1.00 57.62 139 ASN A CA 1
ATOM 1152 C C . ASN A 1 139 ? -2.881 14.386 7.725 1.00 57.62 139 ASN A C 1
ATOM 1154 O O . ASN A 1 139 ? -3.769 13.967 6.994 1.00 57.62 139 ASN A O 1
ATOM 1158 N N . LEU A 1 140 ? -3.151 15.209 8.745 1.00 58.84 140 LEU A N 1
ATOM 1159 C CA . LEU A 1 140 ? -4.492 15.729 9.095 1.00 58.84 140 LEU A CA 1
ATOM 1160 C C . LEU A 1 140 ? -5.261 16.351 7.916 1.00 58.84 140 LEU A C 1
ATOM 1162 O O . LEU A 1 140 ? -6.464 16.607 7.986 1.00 58.84 140 LEU A O 1
ATOM 1166 N N . ARG A 1 141 ? -4.557 16.599 6.807 1.00 62.38 141 ARG A N 1
ATOM 1167 C CA . ARG A 1 141 ? -5.116 16.916 5.496 1.00 62.38 141 ARG A CA 1
ATOM 1168 C C . ARG A 1 141 ? -6.016 15.811 4.921 1.00 62.38 141 ARG A C 1
ATOM 1170 O O . ARG A 1 141 ? -6.921 16.166 4.171 1.00 62.38 141 ARG A O 1
ATOM 1177 N N . LYS A 1 142 ? -5.810 14.530 5.245 1.00 67.69 142 LYS A N 1
ATOM 1178 C CA . LYS A 1 142 ? -6.626 13.390 4.781 1.00 67.69 142 LYS A CA 1
ATOM 1179 C C . LYS A 1 142 ? -8.076 13.535 5.251 1.00 67.69 142 LYS A C 1
ATOM 1181 O O . LYS A 1 142 ? -8.990 13.459 4.437 1.00 67.69 142 LYS A O 1
ATOM 1186 N N . TYR A 1 143 ? -8.265 13.934 6.509 1.00 71.94 143 TYR A N 1
ATOM 1187 C CA . TYR A 1 143 ? -9.577 14.189 7.118 1.00 71.94 143 TYR A CA 1
ATOM 1188 C C . TYR A 1 143 ? -10.187 15.565 6.790 1.00 71.94 143 TYR A C 1
ATOM 1190 O O . TYR A 1 143 ? -11.223 15.955 7.343 1.00 71.94 143 TYR A O 1
ATOM 1198 N N . ARG A 1 144 ? -9.555 16.349 5.905 1.00 67.94 144 ARG A N 1
ATOM 1199 C CA . ARG A 1 144 ? -10.200 17.545 5.352 1.00 67.94 144 ARG A CA 1
ATOM 1200 C C . ARG A 1 144 ? -11.278 17.113 4.368 1.00 67.94 144 ARG A C 1
ATOM 1202 O O . ARG A 1 144 ? -11.039 16.247 3.529 1.00 67.94 144 ARG A O 1
ATOM 1209 N N . ASN A 1 145 ? -12.416 17.801 4.416 1.00 76.56 145 ASN A N 1
ATOM 1210 C CA . ASN A 1 145 ? -13.558 17.583 3.528 1.00 76.56 145 ASN A CA 1
ATOM 1211 C C . ASN A 1 145 ? -14.234 16.218 3.714 1.00 76.56 145 ASN A C 1
ATOM 1213 O O . ASN A 1 145 ? -14.750 15.666 2.744 1.00 76.56 145 ASN A O 1
ATOM 1217 N N . LEU A 1 146 ? -14.239 15.691 4.940 1.00 85.81 146 LEU A N 1
ATOM 1218 C CA . LEU A 1 146 ? -15.139 14.598 5.283 1.00 85.81 146 LEU A CA 1
ATOM 1219 C C . LEU A 1 146 ? -16.558 15.151 5.515 1.00 85.81 146 LEU A C 1
ATOM 1221 O O . LEU A 1 146 ? -16.717 16.273 6.013 1.00 85.81 146 LEU A O 1
ATOM 1225 N N . PRO A 1 147 ? -17.600 14.401 5.141 1.00 87.19 147 PRO A N 1
ATOM 1226 C CA . PRO A 1 147 ? -18.973 14.746 5.474 1.00 87.19 147 PRO A CA 1
ATOM 1227 C C . PRO A 1 147 ? -19.208 14.714 6.995 1.00 87.19 147 PRO A C 1
ATOM 1229 O O . PRO A 1 147 ? -18.927 13.724 7.668 1.00 87.19 147 PRO A O 1
ATOM 1232 N N . ILE A 1 148 ? -19.715 15.822 7.538 1.00 86.88 148 ILE A N 1
ATOM 1233 C CA . ILE A 1 148 ? -20.046 16.009 8.956 1.00 86.88 148 ILE A CA 1
ATOM 1234 C C . ILE A 1 148 ? -21.555 15.940 9.150 1.00 86.88 148 ILE A C 1
ATOM 1236 O O . ILE A 1 148 ? -22.289 16.634 8.441 1.00 86.88 148 ILE A O 1
ATOM 1240 N N . LEU A 1 149 ? -22.015 15.186 10.144 1.00 85.19 149 LEU A N 1
ATOM 1241 C CA . LEU A 1 149 ? -23.432 15.125 10.491 1.00 85.19 149 LEU A CA 1
ATOM 1242 C C . LEU A 1 149 ? -23.938 16.457 11.058 1.00 85.19 149 LEU A C 1
ATOM 1244 O O . LEU A 1 149 ? -23.287 17.101 11.890 1.00 85.19 149 LEU A O 1
ATOM 1248 N N . THR A 1 150 ? -25.120 16.875 10.601 1.00 83.25 150 THR A N 1
ATOM 1249 C CA . THR A 1 150 ? -25.824 18.055 11.130 1.00 83.25 150 THR A CA 1
ATOM 1250 C C . THR A 1 150 ? -26.942 17.712 12.108 1.00 83.25 150 THR A C 1
ATOM 1252 O O . THR A 1 150 ? -27.318 18.579 12.893 1.00 83.25 150 THR A O 1
ATOM 1255 N N . GLY A 1 151 ? -27.471 16.488 12.043 1.00 77.94 151 GLY A N 1
ATOM 1256 C CA . GLY A 1 151 ? -28.466 15.960 12.980 1.00 77.94 151 GLY A CA 1
ATOM 1257 C C . GLY A 1 151 ? -27.827 15.229 14.163 1.00 77.94 151 GLY A C 1
ATOM 1258 O O . GLY A 1 151 ? -26.628 14.954 14.152 1.00 77.94 151 GLY A O 1
ATOM 1259 N N . GLU A 1 152 ? -28.640 14.930 15.173 1.00 74.69 152 GLU A N 1
ATOM 1260 C CA . GLU A 1 152 ? -28.295 14.016 16.271 1.00 74.69 152 GLU A CA 1
ATOM 1261 C C . GLU A 1 152 ? -28.682 12.566 15.912 1.00 74.69 152 GLU A C 1
ATOM 1263 O O . GLU A 1 152 ? -29.580 12.392 15.087 1.00 74.69 152 GLU A O 1
ATOM 1268 N N . PRO A 1 153 ? -28.072 11.536 16.533 1.00 68.38 153 PRO A N 1
ATOM 1269 C CA . PRO A 1 153 ? -26.945 11.594 17.466 1.00 68.38 153 PRO A CA 1
ATOM 1270 C C . PRO A 1 153 ? -25.606 11.752 16.729 1.00 68.38 153 PRO A C 1
ATOM 1272 O O . PRO A 1 153 ? -25.311 11.038 15.775 1.00 68.38 153 PRO A O 1
ATOM 1275 N N . GLY A 1 154 ? -24.764 12.680 17.188 1.00 73.06 154 GLY A N 1
ATOM 1276 C CA . GLY A 1 154 ? -23.410 12.852 16.635 1.00 73.06 154 GLY A CA 1
ATOM 1277 C C . GLY A 1 154 ? -23.243 14.058 15.721 1.00 73.06 154 GLY A C 1
ATOM 1278 O O . GLY A 1 154 ? -22.364 14.086 14.854 1.00 73.06 154 GLY A O 1
ATOM 1279 N N . ARG A 1 155 ? -24.035 15.102 15.967 1.00 81.38 155 ARG A N 1
ATOM 1280 C CA . ARG A 1 155 ? -23.841 16.417 15.365 1.00 81.38 155 ARG A CA 1
ATOM 1281 C C . ARG A 1 155 ? -22.381 16.858 15.511 1.00 81.38 155 ARG A C 1
ATOM 1283 O O . ARG A 1 155 ? -21.780 16.729 16.573 1.00 81.38 155 ARG A O 1
ATOM 1290 N N . HIS A 1 156 ? -21.818 17.416 14.442 1.00 82.88 156 HIS A N 1
ATOM 1291 C CA . HIS A 1 156 ? -20.414 17.839 14.334 1.00 82.88 156 HIS A CA 1
ATOM 1292 C C . HIS A 1 156 ? -19.370 16.723 14.179 1.00 82.88 156 HIS A C 1
ATOM 1294 O O . HIS A 1 156 ? -18.225 17.050 13.866 1.00 82.88 156 HIS A O 1
ATOM 1300 N N . TYR A 1 157 ? -19.727 15.443 14.289 1.00 85.62 157 TYR A N 1
ATOM 1301 C CA . TYR A 1 157 ? -18.790 14.347 14.035 1.00 85.62 157 TYR A CA 1
ATOM 1302 C C . TYR A 1 157 ? -18.774 13.925 12.554 1.00 85.62 157 TYR A C 1
ATOM 1304 O O . TYR A 1 157 ? -19.776 14.103 11.849 1.00 85.62 157 TYR A O 1
ATOM 1312 N N . PRO A 1 158 ? -17.642 13.385 12.051 1.00 89.44 158 PRO A N 1
ATOM 1313 C CA . PRO A 1 158 ? -17.604 12.767 10.731 1.00 89.44 158 PRO A CA 1
ATOM 1314 C C . PRO A 1 158 ? -18.627 11.634 10.657 1.00 89.44 158 PRO A C 1
ATOM 1316 O O . PRO A 1 158 ? -18.662 10.777 11.540 1.00 89.44 158 PRO A O 1
ATOM 1319 N N . ARG A 1 159 ? -19.411 11.598 9.581 1.00 91.12 159 ARG A N 1
ATOM 1320 C CA . ARG A 1 159 ? -20.395 10.537 9.334 1.00 91.12 159 ARG A CA 1
ATOM 1321 C C . ARG A 1 159 ? -19.768 9.147 9.429 1.00 91.12 159 ARG A C 1
ATOM 1323 O O . ARG A 1 159 ? -20.282 8.282 10.125 1.00 91.12 159 ARG A O 1
ATOM 1330 N N . ILE A 1 160 ? -18.613 8.980 8.794 1.00 91.88 160 ILE A N 1
ATOM 1331 C CA . ILE A 1 160 ? -17.872 7.719 8.774 1.00 91.88 160 ILE A CA 1
ATOM 1332 C C . ILE A 1 160 ? -17.421 7.235 10.161 1.00 91.88 160 ILE A C 1
ATOM 1334 O O . ILE A 1 160 ? -17.361 6.036 10.404 1.00 91.88 160 ILE A O 1
ATOM 1338 N N . TYR A 1 161 ? -17.149 8.149 11.095 1.00 90.44 161 TYR A N 1
ATOM 1339 C CA . TYR A 1 161 ? -16.805 7.788 12.472 1.00 90.44 161 TYR A CA 1
ATOM 1340 C C . TYR A 1 161 ? -18.024 7.256 13.232 1.00 90.44 161 TYR A C 1
ATOM 1342 O O . TYR A 1 161 ? -17.911 6.288 13.979 1.00 90.44 161 TYR A O 1
ATOM 1350 N N . ILE A 1 162 ? -19.200 7.851 13.015 1.00 90.38 162 ILE A N 1
ATOM 1351 C CA . ILE A 1 162 ? -20.447 7.346 13.600 1.00 90.38 162 ILE A CA 1
ATOM 1352 C C . ILE A 1 162 ? -20.802 5.981 13.004 1.00 90.38 162 ILE A C 1
ATOM 1354 O O . ILE A 1 162 ? -21.087 5.063 13.764 1.00 90.38 162 ILE A O 1
ATOM 1358 N N . LEU A 1 163 ? -20.660 5.813 11.685 1.00 92.06 163 LEU A N 1
ATOM 1359 C CA . LEU A 1 163 ? -20.835 4.513 11.032 1.00 92.06 163 LEU A CA 1
ATOM 1360 C C . LEU A 1 163 ? -19.884 3.449 11.605 1.00 92.06 163 LEU A C 1
ATOM 1362 O O . LEU A 1 163 ? -20.307 2.334 11.882 1.00 92.06 163 LEU A O 1
ATOM 1366 N N . ALA A 1 164 ? -18.613 3.787 11.844 1.00 93.94 164 ALA A N 1
ATOM 1367 C CA . ALA A 1 164 ? -17.669 2.861 12.468 1.00 93.94 164 ALA A CA 1
ATOM 1368 C C . ALA A 1 164 ? -18.128 2.415 13.869 1.00 93.94 164 ALA A C 1
ATOM 1370 O O . ALA A 1 164 ? -18.042 1.235 14.195 1.00 93.94 164 ALA A O 1
ATOM 1371 N N . ARG A 1 165 ? -18.659 3.333 14.690 1.00 92.75 165 ARG A N 1
ATOM 1372 C CA . ARG A 1 165 ? -19.208 2.996 16.018 1.00 92.75 165 ARG A CA 1
ATOM 1373 C C . ARG A 1 165 ? -20.447 2.116 15.937 1.00 92.75 165 ARG A C 1
ATOM 1375 O O . ARG A 1 165 ? -20.620 1.248 16.790 1.00 92.75 165 ARG A O 1
ATOM 1382 N N . GLU A 1 166 ? -21.291 2.333 14.937 1.00 90.88 166 GLU A N 1
ATOM 1383 C CA . GLU A 1 166 ? -22.447 1.478 14.677 1.00 90.88 166 GLU A CA 1
ATOM 1384 C C . GLU A 1 166 ? -22.014 0.079 14.275 1.00 90.88 166 GLU A C 1
ATOM 1386 O O . GLU A 1 166 ? -22.411 -0.856 14.951 1.00 90.88 166 GLU A O 1
ATOM 1391 N N . ILE A 1 167 ? -21.110 -0.066 13.301 1.00 93.19 167 ILE A N 1
ATOM 1392 C CA . ILE A 1 167 ? -20.556 -1.371 12.904 1.00 93.19 167 ILE A CA 1
ATOM 1393 C C . ILE A 1 167 ? -19.979 -2.113 14.120 1.00 93.19 167 ILE A C 1
ATOM 1395 O O . ILE A 1 167 ? -20.292 -3.277 14.344 1.00 93.19 167 ILE A O 1
ATOM 1399 N N . ILE A 1 168 ? -19.184 -1.429 14.949 1.00 94.25 168 ILE A N 1
ATOM 1400 C CA . ILE A 1 168 ? -18.600 -2.009 16.169 1.00 94.25 168 ILE A CA 1
ATOM 1401 C C . ILE A 1 168 ? -19.678 -2.492 17.150 1.00 94.25 168 ILE A C 1
ATOM 1403 O O . ILE A 1 168 ? -19.527 -3.558 17.746 1.00 94.25 168 ILE A O 1
ATOM 1407 N N . SER A 1 169 ? -20.745 -1.711 17.331 1.00 91.69 169 SER A N 1
ATOM 1408 C CA . SER A 1 169 ? -21.820 -2.040 18.276 1.00 91.69 169 SER A CA 1
ATOM 1409 C C . SER A 1 169 ? -22.710 -3.156 17.742 1.00 91.69 169 SER A C 1
ATOM 1411 O O . SER A 1 169 ? -23.008 -4.085 18.476 1.00 91.69 169 SER A O 1
ATOM 1413 N N . SER A 1 170 ? -23.075 -3.102 16.462 1.00 90.06 170 SER A N 1
ATOM 1414 C CA . SER A 1 170 ? -23.915 -4.090 15.784 1.00 90.06 170 SER A CA 1
ATOM 1415 C C . SER A 1 170 ? -23.270 -5.476 15.695 1.00 90.06 170 SER A C 1
ATOM 1417 O O . SER A 1 170 ? -23.983 -6.463 15.568 1.00 90.06 170 SER A O 1
ATOM 1419 N N . CYS A 1 171 ? -21.940 -5.562 15.780 1.00 88.25 171 CYS A N 1
ATOM 1420 C CA . CYS A 1 171 ? -21.210 -6.828 15.873 1.00 88.25 171 CYS A CA 1
ATOM 1421 C C . CYS A 1 171 ? -20.940 -7.277 17.320 1.00 88.25 171 CYS A C 1
ATOM 1423 O O . CYS A 1 171 ? -20.115 -8.163 17.533 1.00 88.25 171 CYS A O 1
ATOM 1425 N N . ASN A 1 172 ? -21.540 -6.635 18.328 1.00 87.69 172 ASN A N 1
ATOM 1426 C CA . ASN A 1 172 ? -21.297 -6.899 19.753 1.00 87.69 172 ASN A CA 1
ATOM 1427 C C . ASN A 1 172 ? -19.790 -6.906 20.091 1.00 87.69 172 ASN A C 1
ATOM 1429 O O . ASN A 1 172 ? -19.306 -7.728 20.864 1.00 87.69 172 ASN A O 1
ATOM 1433 N N . TYR A 1 173 ? -19.024 -6.013 19.450 1.00 91.31 173 TYR A N 1
ATOM 1434 C CA . TYR A 1 173 ? -17.563 -5.905 19.556 1.00 91.31 173 TYR A CA 1
ATOM 1435 C C . TYR A 1 173 ? -16.748 -7.087 19.003 1.00 91.31 173 TYR A C 1
ATOM 1437 O O . TYR A 1 173 ? -15.523 -7.059 19.127 1.00 91.31 173 TYR A O 1
ATOM 1445 N N . HIS A 1 174 ? -17.378 -8.071 18.353 1.00 90.94 174 HIS A N 1
ATOM 1446 C CA . HIS A 1 174 ? -16.745 -9.179 17.633 1.00 90.94 174 HIS A CA 1
ATOM 1447 C C . HIS A 1 174 ? -16.714 -8.898 16.128 1.00 90.94 174 HIS A C 1
ATOM 1449 O O . HIS A 1 174 ? -17.591 -9.307 15.370 1.00 90.94 174 HIS A O 1
ATOM 1455 N N . LEU A 1 175 ? -15.700 -8.166 15.678 1.00 92.44 175 LEU A N 1
ATOM 1456 C CA . LEU A 1 175 ? -15.537 -7.845 14.268 1.00 92.44 175 LEU A CA 1
ATOM 1457 C C . LEU A 1 175 ? -14.904 -9.020 13.525 1.00 92.44 175 LEU A C 1
ATOM 1459 O O . LEU A 1 175 ? -13.850 -9.524 13.909 1.00 92.44 175 LEU A O 1
ATOM 1463 N N . ASN A 1 176 ? -15.533 -9.380 12.413 1.00 92.44 176 ASN A N 1
ATOM 1464 C CA . ASN A 1 176 ? -14.966 -10.210 11.363 1.00 92.44 176 ASN A CA 1
ATOM 1465 C C . ASN A 1 176 ? -14.985 -9.404 10.057 1.00 92.44 176 ASN A C 1
ATOM 1467 O O . ASN A 1 176 ? -15.871 -8.573 9.851 1.00 92.44 176 ASN A O 1
ATOM 1471 N N . GLU A 1 177 ? -14.025 -9.661 9.181 1.00 92.56 177 GLU A N 1
ATOM 1472 C CA . GLU A 1 177 ? -13.893 -9.053 7.861 1.00 92.56 177 GLU A CA 1
ATOM 1473 C C . GLU A 1 177 ? -15.203 -9.110 7.063 1.00 92.56 177 GLU A C 1
ATOM 1475 O O . GLU A 1 177 ? -15.756 -8.066 6.718 1.00 92.56 177 GLU A O 1
ATOM 1480 N N . GLN A 1 178 ? -15.773 -10.307 6.877 1.00 92.44 178 GLN A N 1
ATOM 1481 C CA . GLN A 1 178 ? -17.018 -10.487 6.116 1.00 92.44 178 GLN A CA 1
ATOM 1482 C C . GLN A 1 178 ? -18.192 -9.703 6.718 1.00 92.44 178 GLN A C 1
ATOM 1484 O O . GLN A 1 178 ? -18.909 -9.008 5.999 1.00 92.44 178 GLN A O 1
ATOM 1489 N N . MET A 1 179 ? -18.342 -9.733 8.048 1.00 91.19 179 MET A N 1
ATOM 1490 C CA . MET A 1 179 ? -19.398 -8.986 8.744 1.00 91.19 179 MET A CA 1
ATOM 1491 C C . MET A 1 179 ? -19.265 -7.480 8.508 1.00 91.19 179 MET A C 1
ATOM 1493 O O . MET A 1 179 ? -20.255 -6.802 8.239 1.00 91.19 179 MET A O 1
ATOM 1497 N N . VAL A 1 180 ? -18.043 -6.942 8.568 1.00 93.44 180 VAL A N 1
ATOM 1498 C CA . VAL A 1 180 ? -17.795 -5.521 8.298 1.00 93.44 180 VAL A CA 1
ATOM 1499 C C . VAL A 1 180 ? -18.179 -5.172 6.859 1.00 93.44 180 VAL A C 1
ATOM 1501 O O . VAL A 1 180 ? -18.884 -4.184 6.647 1.00 93.44 180 VAL A O 1
ATOM 1504 N N . LEU A 1 181 ? -17.777 -5.983 5.876 1.00 94.00 181 LEU A N 1
ATOM 1505 C CA . LEU A 1 181 ? -18.106 -5.757 4.464 1.00 94.00 181 LEU A CA 1
ATOM 1506 C C . LEU A 1 181 ? -19.619 -5.807 4.202 1.00 94.00 181 LEU A 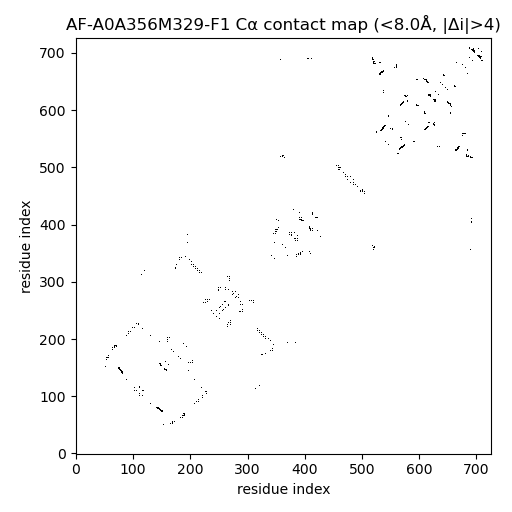C 1
ATOM 1508 O O . LEU A 1 181 ? -20.151 -4.939 3.504 1.00 94.00 181 LEU A O 1
ATOM 1512 N N . ASP A 1 182 ? -20.339 -6.751 4.806 1.00 92.81 182 ASP A N 1
ATOM 1513 C CA . ASP A 1 182 ? -21.789 -6.887 4.634 1.00 92.81 182 ASP A CA 1
ATOM 1514 C C . ASP A 1 182 ? -22.581 -5.752 5.290 1.00 92.81 182 ASP A C 1
ATOM 1516 O O . ASP A 1 182 ? -23.569 -5.263 4.726 1.00 92.81 182 ASP A O 1
ATOM 1520 N N . LEU A 1 183 ? -22.123 -5.256 6.441 1.00 92.62 183 LEU A N 1
ATOM 1521 C CA . LEU A 1 183 ? -22.712 -4.077 7.075 1.00 92.62 183 LEU A CA 1
ATOM 1522 C C . LEU A 1 183 ? -22.444 -2.807 6.255 1.00 92.62 183 LEU A C 1
ATOM 1524 O O . LEU A 1 183 ? -23.338 -1.970 6.113 1.00 92.62 183 LEU A O 1
ATOM 1528 N N . ILE A 1 184 ? -21.269 -2.685 5.627 1.00 93.94 184 ILE A N 1
ATOM 1529 C CA . ILE A 1 184 ? -20.977 -1.598 4.680 1.00 93.94 184 ILE A CA 1
ATOM 1530 C C . ILE A 1 184 ? -21.921 -1.666 3.469 1.00 93.94 184 ILE A C 1
ATOM 1532 O O . ILE A 1 184 ? -22.502 -0.643 3.096 1.00 93.94 184 ILE A O 1
ATOM 1536 N N . ARG A 1 185 ? -22.110 -2.848 2.865 1.00 93.75 185 ARG A N 1
ATOM 1537 C CA . ARG A 1 185 ? -23.058 -3.051 1.748 1.00 93.75 185 ARG A CA 1
ATOM 1538 C C . ARG A 1 185 ? -24.483 -2.690 2.164 1.00 93.75 185 ARG A C 1
ATOM 1540 O O . ARG A 1 185 ? -25.181 -1.970 1.448 1.00 93.75 185 ARG A O 1
ATOM 1547 N N . SER A 1 186 ? -24.890 -3.126 3.354 1.00 92.00 186 SER A N 1
ATOM 1548 C CA . SER A 1 186 ? -26.204 -2.827 3.924 1.00 92.00 186 SER A CA 1
ATOM 1549 C C . SER A 1 186 ? -26.412 -1.326 4.108 1.00 92.00 186 SER A C 1
ATOM 1551 O O . SER A 1 186 ? -27.442 -0.805 3.682 1.00 92.00 186 SER A O 1
ATOM 1553 N N . TYR A 1 187 ? -25.427 -0.604 4.644 1.00 91.31 187 TYR A N 1
ATOM 1554 C CA . TYR A 1 187 ? -25.483 0.855 4.754 1.00 91.31 187 TYR A CA 1
ATOM 1555 C C . TYR A 1 187 ? -25.612 1.530 3.378 1.00 91.31 187 TYR A C 1
ATOM 1557 O O . TYR A 1 187 ? -26.462 2.402 3.175 1.00 91.31 187 TYR A O 1
ATOM 1565 N N . GLN A 1 188 ? -24.800 1.095 2.408 1.00 91.38 188 GLN A N 1
ATOM 1566 C CA . GLN A 1 188 ? -24.768 1.674 1.063 1.00 91.38 188 GLN A CA 1
ATOM 1567 C C . GLN A 1 188 ? -26.054 1.452 0.259 1.00 91.38 188 GLN A C 1
ATOM 1569 O O . GLN A 1 188 ? -26.329 2.235 -0.649 1.00 91.38 188 GLN A O 1
ATOM 1574 N N . SER A 1 189 ? -26.878 0.465 0.630 1.00 90.06 189 SER A N 1
ATOM 1575 C CA . SER A 1 189 ? -28.221 0.287 0.057 1.00 90.06 189 SER A CA 1
ATOM 1576 C C . SER A 1 189 ? -29.177 1.449 0.365 1.00 90.06 189 SER A C 1
ATOM 1578 O O . SER A 1 189 ? -30.120 1.683 -0.387 1.00 90.06 189 SER A O 1
ATOM 1580 N N . ALA A 1 190 ? -28.936 2.189 1.455 1.00 89.06 190 ALA A N 1
ATOM 1581 C CA . ALA A 1 190 ? -29.699 3.382 1.806 1.00 89.06 190 ALA A CA 1
ATOM 1582 C C . ALA A 1 190 ? -29.022 4.657 1.291 1.00 89.06 190 ALA A C 1
ATOM 1584 O O . ALA A 1 190 ? -29.675 5.485 0.656 1.00 89.06 190 ALA A O 1
ATOM 1585 N N . THR A 1 191 ? -27.719 4.810 1.555 1.00 88.56 191 THR A N 1
ATOM 1586 C CA . THR A 1 191 ? -26.985 6.039 1.231 1.00 88.56 191 THR A CA 1
ATOM 1587 C C . THR A 1 191 ? -25.559 5.725 0.777 1.00 88.56 191 THR A C 1
ATOM 1589 O O . THR A 1 191 ? -24.816 5.085 1.523 1.00 88.56 191 THR A O 1
ATOM 1592 N N . PRO A 1 192 ? -25.107 6.228 -0.389 1.00 90.69 192 PRO A N 1
ATOM 1593 C CA . PRO A 1 192 ? -23.756 5.965 -0.869 1.00 90.69 192 PRO A CA 1
ATOM 1594 C C . PRO A 1 192 ? -22.692 6.585 0.053 1.00 90.69 192 PRO A C 1
ATOM 1596 O O . PRO A 1 192 ? -22.791 7.741 0.498 1.00 90.69 192 PRO A O 1
ATOM 1599 N N . ILE A 1 193 ? -21.645 5.806 0.322 1.00 92.25 193 ILE A N 1
ATOM 1600 C CA . ILE A 1 193 ? -20.450 6.251 1.044 1.00 92.25 193 ILE A CA 1
ATOM 1601 C C . ILE A 1 193 ? -19.480 6.853 0.022 1.00 92.25 193 ILE A C 1
ATOM 1603 O O . ILE A 1 193 ? -19.260 6.277 -1.040 1.00 92.25 193 ILE A O 1
ATOM 1607 N N . LEU A 1 194 ? -18.903 8.021 0.323 1.00 91.81 194 LEU A N 1
ATOM 1608 C CA . LEU A 1 194 ? -17.900 8.627 -0.557 1.00 91.81 194 LEU A CA 1
ATOM 1609 C C . LEU A 1 194 ? -16.587 7.843 -0.495 1.00 91.81 194 LEU A C 1
ATOM 1611 O O . LEU A 1 194 ? -16.210 7.354 0.569 1.00 91.81 194 LEU A O 1
ATOM 1615 N N . LEU A 1 195 ? -15.813 7.836 -1.579 1.00 92.12 195 LEU A N 1
ATOM 1616 C CA . LEU A 1 195 ? -14.481 7.228 -1.643 1.00 92.12 195 LEU A CA 1
ATOM 1617 C C . LEU A 1 195 ? -13.607 7.669 -0.463 1.00 92.12 195 LEU A C 1
ATOM 1619 O O . LEU A 1 195 ? -13.042 6.848 0.251 1.00 92.12 195 LEU A O 1
ATOM 1623 N N . ARG A 1 196 ? -13.538 8.976 -0.193 1.00 89.06 196 ARG A N 1
ATOM 1624 C CA . ARG A 1 196 ? -12.727 9.500 0.918 1.00 89.06 196 ARG A CA 1
ATOM 1625 C C . ARG A 1 196 ? -13.191 8.995 2.288 1.00 89.06 196 ARG A C 1
ATOM 1627 O O . ARG A 1 196 ? -12.357 8.839 3.174 1.00 89.06 196 ARG A O 1
ATOM 1634 N N . GLU A 1 197 ? -14.492 8.784 2.471 1.00 91.00 197 GLU A N 1
ATOM 1635 C CA . GLU A 1 197 ? -15.023 8.200 3.703 1.00 91.00 197 GLU A CA 1
ATOM 1636 C C . GLU A 1 197 ? -14.663 6.720 3.789 1.00 91.00 197 GLU A C 1
ATOM 1638 O O . GLU A 1 197 ? -14.070 6.309 4.780 1.00 91.00 197 GLU A O 1
ATOM 1643 N N . LEU A 1 198 ? -14.921 5.948 2.733 1.00 93.00 198 LEU A N 1
ATOM 1644 C CA . LEU A 1 198 ? -14.644 4.514 2.693 1.00 93.00 198 LEU A CA 1
ATOM 1645 C C . LEU A 1 198 ? -13.167 4.208 3.002 1.00 93.00 198 LEU A C 1
ATOM 1647 O O . LEU A 1 198 ? -12.875 3.430 3.902 1.00 93.00 198 LEU A O 1
ATOM 1651 N N . TRP A 1 199 ? -12.233 4.924 2.369 1.00 90.81 199 TRP A N 1
ATOM 1652 C CA . TRP A 1 199 ? -10.782 4.794 2.602 1.00 90.81 199 TRP A CA 1
ATOM 1653 C C . TRP A 1 199 ? -10.288 5.394 3.937 1.00 90.81 199 TRP A C 1
ATOM 1655 O O . TRP A 1 199 ? -9.090 5.374 4.235 1.00 90.81 199 TRP A O 1
ATOM 1665 N N . SER A 1 200 ? -11.191 5.959 4.745 1.00 90.06 200 SER A N 1
ATOM 1666 C CA . SER A 1 200 ? -10.928 6.352 6.138 1.00 90.06 200 SER A CA 1
ATOM 1667 C C . SER A 1 200 ? -11.581 5.412 7.155 1.00 90.06 200 SER A C 1
ATOM 1669 O O . SER A 1 200 ? -11.283 5.507 8.342 1.00 90.06 200 SER A O 1
ATOM 1671 N N . LEU A 1 201 ? -12.440 4.486 6.714 1.00 92.38 201 LEU A N 1
ATOM 1672 C CA . LEU A 1 201 ? -13.165 3.573 7.593 1.00 92.38 201 LEU A CA 1
ATOM 1673 C C . LEU A 1 201 ? -12.251 2.694 8.465 1.00 92.38 201 LEU A C 1
ATOM 1675 O O . LEU A 1 201 ? -12.536 2.621 9.659 1.00 92.38 201 LEU A O 1
ATOM 1679 N N . PRO A 1 202 ? -11.146 2.100 7.964 1.00 92.62 202 PRO A N 1
ATOM 1680 C CA . PRO A 1 202 ? -10.271 1.268 8.799 1.00 92.62 202 PRO A CA 1
ATOM 1681 C C . PRO A 1 202 ? -9.704 2.035 9.997 1.00 92.62 202 PRO A C 1
ATOM 1683 O O . PRO A 1 202 ? -9.704 1.558 11.131 1.00 92.62 202 PRO A O 1
ATOM 1686 N N . GLU A 1 203 ? -9.294 3.284 9.760 1.00 89.19 203 GLU A N 1
ATOM 1687 C CA . GLU A 1 203 ? -8.811 4.191 10.802 1.00 89.19 203 GLU A CA 1
ATOM 1688 C C . GLU A 1 203 ? -9.927 4.517 11.801 1.00 89.19 203 GLU A C 1
ATOM 1690 O O . GLU A 1 203 ? -9.692 4.516 13.007 1.00 89.19 203 GLU A O 1
ATOM 1695 N N . MET A 1 204 ? -11.153 4.755 11.322 1.00 91.38 204 MET A N 1
ATOM 1696 C CA . MET A 1 204 ? -12.303 5.049 12.184 1.00 91.38 204 MET A CA 1
ATOM 1697 C C . MET A 1 204 ? -12.755 3.842 13.014 1.00 91.38 204 MET A C 1
ATOM 1699 O O . MET A 1 204 ? -13.150 4.029 14.165 1.00 91.38 204 MET A O 1
ATOM 1703 N N . LEU A 1 205 ? -12.656 2.621 12.479 1.00 93.81 205 LEU A N 1
ATOM 1704 C CA . LEU A 1 205 ? -12.902 1.380 13.218 1.00 93.81 205 LEU A CA 1
ATOM 1705 C C . LEU A 1 205 ? -11.857 1.200 14.325 1.00 93.81 205 LEU A C 1
ATOM 1707 O O . LEU A 1 205 ? -12.222 0.996 15.481 1.00 93.81 205 LEU A O 1
ATOM 1711 N N . MET A 1 206 ? -10.568 1.385 14.016 1.00 92.62 206 MET A N 1
ATOM 1712 C CA . MET A 1 206 ? -9.510 1.373 15.035 1.00 92.62 206 MET A CA 1
ATOM 1713 C C . MET A 1 206 ? -9.728 2.449 16.108 1.00 92.62 206 MET A C 1
ATOM 1715 O O . MET A 1 206 ? -9.590 2.167 17.299 1.00 92.62 206 MET A O 1
ATOM 1719 N N . PHE A 1 207 ? -10.107 3.671 15.715 1.00 90.44 207 PHE A N 1
ATOM 1720 C CA . PHE A 1 207 ? -10.454 4.740 16.657 1.00 90.44 207 PHE A CA 1
ATOM 1721 C C . PHE A 1 207 ? -11.620 4.345 17.567 1.00 90.44 207 PHE A C 1
ATOM 1723 O O . PHE A 1 207 ? -11.523 4.535 18.778 1.00 90.44 207 PHE A O 1
ATOM 1730 N N . GLY A 1 208 ? -12.699 3.796 17.003 1.00 92.06 208 GLY A N 1
ATOM 1731 C CA . GLY A 1 208 ? -13.871 3.359 17.758 1.00 92.06 208 GLY A CA 1
ATOM 1732 C C . GLY A 1 208 ? -13.546 2.236 18.745 1.00 92.06 208 GLY A C 1
ATOM 1733 O O . GLY A 1 208 ? -13.952 2.308 19.903 1.00 92.06 208 GLY A O 1
ATOM 1734 N N . LEU A 1 209 ? -12.749 1.246 18.331 1.00 94.56 209 LEU A N 1
ATOM 1735 C CA . LEU A 1 209 ? -12.304 0.162 19.209 1.00 94.56 209 LEU A CA 1
ATOM 1736 C C . LEU A 1 209 ? -11.458 0.697 20.368 1.00 94.56 209 LEU A C 1
ATOM 1738 O O . LEU A 1 209 ? -11.751 0.403 21.521 1.00 94.56 209 LEU A O 1
ATOM 1742 N N . LEU A 1 210 ? -10.457 1.542 20.093 1.00 92.88 210 LEU A N 1
ATOM 1743 C CA . LEU A 1 210 ? -9.623 2.150 21.139 1.00 92.88 210 LEU A CA 1
ATOM 1744 C C . LEU A 1 210 ? -10.428 3.050 22.081 1.00 92.88 210 LEU A C 1
ATOM 1746 O O . LEU A 1 210 ? -10.154 3.105 23.281 1.00 92.88 210 LEU A O 1
ATOM 1750 N N . GLU A 1 211 ? -11.417 3.765 21.551 1.00 91.81 211 GLU A N 1
ATOM 1751 C CA . GLU A 1 211 ? -12.330 4.559 22.359 1.00 91.81 211 GLU A CA 1
ATOM 1752 C C . GLU A 1 211 ? -13.133 3.685 23.322 1.00 91.81 211 GLU A C 1
ATOM 1754 O O . GLU A 1 211 ? -13.161 3.991 24.517 1.00 91.81 211 GLU A O 1
ATOM 1759 N N . LYS A 1 212 ? -13.742 2.604 22.822 1.00 92.12 212 LYS A N 1
ATOM 1760 C CA . LYS A 1 212 ? -14.510 1.670 23.647 1.00 92.12 212 LYS A CA 1
ATOM 1761 C C . LYS A 1 212 ? -13.621 1.004 24.693 1.00 92.12 212 LYS A C 1
ATOM 1763 O O . LYS A 1 212 ? -13.969 0.996 25.866 1.00 92.12 212 LYS A O 1
ATOM 1768 N N . THR A 1 213 ? -12.420 0.583 24.307 1.00 92.44 213 THR A N 1
ATOM 1769 C CA . THR A 1 213 ? -11.381 0.059 25.205 1.00 92.44 213 THR A CA 1
ATOM 1770 C C . THR A 1 213 ? -11.070 1.029 26.347 1.00 92.44 213 THR A C 1
ATOM 1772 O O . THR A 1 213 ? -11.004 0.633 27.509 1.00 92.44 213 THR A O 1
ATOM 1775 N N . VAL A 1 214 ? -10.911 2.322 26.053 1.00 90.50 214 VAL A N 1
ATOM 1776 C CA . VAL A 1 214 ? -10.678 3.350 27.078 1.00 90.50 214 VAL A CA 1
ATOM 1777 C C . VAL A 1 214 ? -11.892 3.533 27.989 1.00 90.50 214 VAL A C 1
ATOM 1779 O O . VAL A 1 214 ? -11.726 3.753 29.190 1.00 90.50 214 VAL A O 1
ATOM 1782 N N . GLU A 1 215 ? -13.100 3.479 27.441 1.00 89.44 215 GLU A N 1
ATOM 1783 C CA . GLU A 1 215 ? -14.337 3.588 28.210 1.00 89.44 215 GLU A CA 1
ATOM 1784 C C . GLU A 1 215 ? -14.487 2.431 29.201 1.00 89.44 215 GLU A C 1
ATOM 1786 O O . GLU A 1 215 ? -14.615 2.700 30.397 1.00 89.44 215 GLU A O 1
ATOM 1791 N N . GLU A 1 216 ? -14.312 1.189 28.742 1.00 88.88 216 GLU A N 1
ATOM 1792 C CA . GLU A 1 216 ? -14.313 -0.013 29.592 1.00 88.88 216 GLU A CA 1
ATOM 1793 C C . GLU A 1 216 ? -13.206 0.034 30.653 1.00 88.88 216 GLU A C 1
ATOM 1795 O O . GLU A 1 216 ? -13.395 -0.345 31.810 1.00 88.88 216 GLU A O 1
ATOM 1800 N N . SER A 1 217 ? -12.046 0.601 30.307 1.00 89.31 217 SER A N 1
ATOM 1801 C CA . SER A 1 217 ? -10.935 0.714 31.251 1.00 89.31 217 SER A CA 1
ATOM 1802 C C . SER A 1 217 ? -11.259 1.565 32.482 1.00 89.31 217 SER A C 1
ATOM 1804 O O . SER A 1 217 ? -10.657 1.364 33.538 1.00 89.31 217 SER A O 1
ATOM 1806 N N . ARG A 1 218 ? -12.209 2.511 32.389 1.00 88.06 218 ARG A N 1
ATOM 1807 C CA . ARG A 1 218 ? -12.598 3.343 33.539 1.00 88.06 218 ARG A CA 1
ATOM 1808 C C . ARG A 1 218 ? -13.268 2.515 34.623 1.00 88.06 218 ARG A C 1
ATOM 1810 O O . ARG A 1 218 ? -12.974 2.742 35.797 1.00 88.06 218 ARG A O 1
ATOM 1817 N N . GLU A 1 219 ? -14.117 1.570 34.231 1.00 85.25 219 GLU A N 1
ATOM 1818 C CA . GLU A 1 219 ? -14.795 0.692 35.179 1.00 85.25 219 GLU A CA 1
ATOM 1819 C C . GLU A 1 219 ? -13.809 -0.313 35.772 1.00 85.25 219 GLU A C 1
ATOM 1821 O O . GLU A 1 219 ? -13.733 -0.444 36.988 1.00 85.25 219 GLU A O 1
ATOM 1826 N N . VAL A 1 220 ? -12.921 -0.894 34.961 1.00 86.56 220 VAL A N 1
ATOM 1827 C CA . VAL A 1 220 ? -11.853 -1.778 35.468 1.00 86.56 220 VAL A CA 1
ATOM 1828 C C . VAL A 1 220 ? -10.940 -1.062 36.463 1.00 86.56 220 VAL A C 1
ATOM 1830 O O . VAL A 1 220 ? -10.618 -1.594 37.525 1.00 86.56 220 VAL A O 1
ATOM 1833 N N . ILE A 1 221 ? -10.560 0.186 36.184 1.00 88.19 221 ILE A N 1
ATOM 1834 C CA . ILE A 1 221 ? -9.805 1.007 37.134 1.00 88.19 221 ILE A CA 1
ATOM 1835 C C . ILE A 1 221 ? -10.600 1.225 38.433 1.00 88.19 221 ILE A C 1
ATOM 1837 O O . ILE A 1 221 ? -9.996 1.212 39.509 1.00 88.19 221 ILE A O 1
ATOM 1841 N N . ARG A 1 222 ? -11.920 1.450 38.354 1.00 88.81 222 ARG A N 1
ATOM 1842 C CA . ARG A 1 222 ? -12.792 1.603 39.530 1.00 88.81 222 ARG A CA 1
ATOM 1843 C C . ARG A 1 222 ? -12.786 0.326 40.369 1.00 88.81 222 ARG A C 1
ATOM 1845 O O . ARG A 1 222 ? -12.538 0.418 41.569 1.00 88.81 222 ARG A O 1
ATOM 1852 N N . ILE A 1 223 ? -12.960 -0.838 39.738 1.00 86.88 223 ILE A N 1
ATOM 1853 C CA . ILE A 1 223 ? -12.906 -2.162 40.380 1.00 86.88 223 ILE A CA 1
ATOM 1854 C C . ILE A 1 223 ? -11.580 -2.328 41.129 1.00 86.88 223 ILE A C 1
ATOM 1856 O O . ILE A 1 223 ? -11.577 -2.571 42.335 1.00 86.88 223 ILE A O 1
ATOM 1860 N N . ILE A 1 224 ? -10.446 -2.105 40.454 1.00 86.94 224 ILE A N 1
ATOM 1861 C CA . ILE A 1 224 ? -9.108 -2.230 41.055 1.00 86.94 224 ILE A CA 1
ATOM 1862 C C . ILE A 1 224 ? -8.961 -1.304 42.265 1.00 86.94 224 ILE A C 1
ATOM 1864 O O . ILE A 1 224 ? -8.462 -1.721 43.310 1.00 86.94 224 ILE A O 1
ATOM 1868 N N . GLN A 1 225 ? -9.399 -0.046 42.150 1.00 88.81 225 GLN A N 1
ATOM 1869 C CA . GLN A 1 225 ? -9.339 0.915 43.253 1.00 88.81 225 GLN A CA 1
ATOM 1870 C C . GLN A 1 225 ? -10.168 0.468 44.458 1.00 88.81 225 GLN A C 1
ATOM 1872 O O . GLN A 1 225 ? -9.687 0.565 45.588 1.00 88.81 225 GLN A O 1
ATOM 1877 N N . VAL A 1 226 ? -11.384 -0.030 44.231 1.00 88.75 226 VAL A N 1
ATOM 1878 C CA . VAL A 1 226 ? -12.266 -0.516 45.298 1.00 88.75 226 VAL A CA 1
ATOM 1879 C C . VAL A 1 226 ? -11.682 -1.768 45.959 1.00 88.75 226 VAL A C 1
ATOM 1881 O O . VAL A 1 226 ? -11.598 -1.804 47.188 1.00 88.75 226 VAL A O 1
ATOM 1884 N N . LYS A 1 227 ? -11.164 -2.733 45.184 1.00 88.44 227 LYS A N 1
ATOM 1885 C CA . LYS A 1 227 ? -10.483 -3.924 45.723 1.00 88.44 227 LYS A CA 1
ATOM 1886 C C . LYS A 1 227 ? -9.226 -3.558 46.525 1.00 88.44 227 LYS A C 1
ATOM 1888 O O . LYS A 1 227 ? -9.043 -4.059 47.629 1.00 88.44 227 LYS A O 1
ATOM 1893 N N . CYS A 1 228 ? -8.429 -2.580 46.072 1.00 88.44 228 CYS A N 1
ATOM 1894 C CA . CYS A 1 228 ? -7.286 -2.057 46.840 1.00 88.44 228 CYS A CA 1
ATOM 1895 C C . CYS A 1 228 ? -7.710 -1.463 48.196 1.00 88.44 228 CYS A C 1
ATOM 1897 O O . CYS A 1 228 ? -6.983 -1.568 49.186 1.00 88.44 228 CYS A O 1
ATOM 1899 N N . LEU A 1 229 ? -8.857 -0.776 48.248 1.00 88.69 229 LEU A N 1
ATOM 1900 C CA . LEU A 1 229 ? -9.392 -0.217 49.493 1.00 88.69 229 LEU A CA 1
ATOM 1901 C C . LEU A 1 229 ? -9.890 -1.321 50.433 1.00 88.69 229 LEU A C 1
ATOM 1903 O O . LEU A 1 229 ? -9.634 -1.242 51.636 1.00 88.69 229 LEU A O 1
ATOM 1907 N N . ALA A 1 230 ? -10.563 -2.338 49.893 1.00 87.38 230 ALA A N 1
ATOM 1908 C CA . ALA A 1 230 ? -11.008 -3.504 50.650 1.00 87.38 230 ALA A CA 1
ATOM 1909 C C . ALA A 1 230 ? -9.817 -4.291 51.218 1.00 87.38 230 ALA A C 1
ATOM 1911 O O . ALA A 1 230 ? -9.819 -4.619 52.401 1.00 87.38 230 ALA A O 1
ATOM 1912 N N . GLU A 1 231 ? -8.747 -4.489 50.444 1.00 87.69 231 GLU A N 1
ATOM 1913 C CA . GLU A 1 231 ? -7.541 -5.179 50.914 1.00 87.69 231 GLU A CA 1
ATOM 1914 C C . GLU A 1 231 ? -6.832 -4.417 52.046 1.00 87.69 231 GLU A C 1
ATOM 1916 O O . GLU A 1 231 ? -6.451 -5.003 53.060 1.00 87.69 231 GLU A O 1
ATOM 1921 N N . ARG A 1 232 ? -6.724 -3.084 51.941 1.00 86.88 232 ARG A N 1
ATOM 1922 C CA . ARG A 1 232 ? -6.194 -2.254 53.039 1.00 86.88 232 ARG A CA 1
ATOM 1923 C C . ARG A 1 232 ? -7.032 -2.379 54.307 1.00 86.88 232 ARG A C 1
ATOM 1925 O O . ARG A 1 232 ? -6.464 -2.367 55.397 1.00 86.88 232 ARG A O 1
ATOM 1932 N N . MET A 1 233 ? -8.356 -2.473 54.176 1.00 86.75 233 MET A N 1
ATOM 1933 C CA . MET A 1 233 ? -9.245 -2.677 55.319 1.00 86.75 233 MET A CA 1
ATOM 1934 C C . MET A 1 233 ? -9.066 -4.077 55.915 1.00 86.75 233 MET A C 1
ATOM 1936 O O . MET A 1 233 ? -8.878 -4.189 57.123 1.00 86.75 233 MET A O 1
ATOM 1940 N N . ALA A 1 234 ? -9.034 -5.124 55.085 1.00 85.25 234 ALA A N 1
ATOM 1941 C CA . ALA A 1 234 ? -8.806 -6.502 55.520 1.00 85.25 234 ALA A CA 1
ATOM 1942 C C . ALA A 1 234 ? -7.492 -6.639 56.306 1.00 85.25 234 ALA A C 1
ATOM 1944 O O . ALA A 1 234 ? -7.484 -7.166 57.415 1.00 85.25 234 ALA A O 1
ATOM 1945 N N . ASN A 1 235 ? -6.398 -6.065 55.794 1.00 84.12 235 ASN A N 1
ATOM 1946 C CA . ASN A 1 235 ? -5.097 -6.087 56.467 1.00 84.12 235 ASN A CA 1
ATOM 1947 C C . ASN A 1 235 ? -5.122 -5.360 57.823 1.00 84.12 235 ASN A C 1
ATOM 1949 O O . ASN A 1 235 ? -4.486 -5.806 58.777 1.00 84.12 235 ASN A O 1
ATOM 1953 N N . ARG A 1 236 ? -5.866 -4.250 57.945 1.00 82.12 236 ARG A N 1
ATOM 1954 C CA . ARG A 1 236 ? -6.028 -3.538 59.227 1.00 82.12 236 ARG A CA 1
ATOM 1955 C C . ARG A 1 236 ? -6.843 -4.336 60.233 1.00 82.12 236 ARG A C 1
ATOM 1957 O O . ARG A 1 236 ? -6.488 -4.365 61.409 1.00 82.12 236 ARG A O 1
ATOM 1964 N N . LEU A 1 237 ? -7.918 -4.964 59.771 1.00 80.81 237 LEU A N 1
ATOM 1965 C CA . LEU A 1 237 ? -8.763 -5.821 60.589 1.00 80.81 237 LEU A CA 1
ATOM 1966 C C . LEU A 1 237 ? -7.966 -7.025 61.116 1.00 80.81 237 LEU A C 1
ATOM 1968 O O . LEU A 1 237 ? -7.963 -7.269 62.320 1.00 80.81 237 LEU A O 1
ATOM 1972 N N . ALA A 1 238 ? -7.190 -7.688 60.254 1.00 76.75 238 ALA A N 1
ATOM 1973 C CA . ALA A 1 238 ? -6.288 -8.770 60.649 1.00 76.75 238 ALA A CA 1
ATOM 1974 C C . ALA A 1 238 ? -5.223 -8.308 61.664 1.00 76.75 238 ALA A C 1
ATOM 1976 O O . ALA A 1 238 ? -5.001 -8.967 62.679 1.00 76.75 238 ALA A O 1
ATOM 1977 N N . ALA A 1 239 ? -4.609 -7.138 61.448 1.00 76.56 239 ALA A N 1
ATOM 1978 C CA . ALA A 1 239 ? -3.605 -6.591 62.363 1.00 76.56 239 ALA A CA 1
ATOM 1979 C C . ALA A 1 239 ? -4.167 -6.249 63.758 1.00 76.56 239 ALA A C 1
ATOM 1981 O O . ALA A 1 239 ? -3.444 -6.357 64.750 1.00 76.56 239 ALA A O 1
ATOM 1982 N N . ARG A 1 240 ? -5.439 -5.831 63.852 1.00 72.06 240 ARG A N 1
ATOM 1983 C CA . ARG A 1 240 ? -6.091 -5.472 65.126 1.00 72.06 240 ARG A CA 1
ATOM 1984 C C . ARG A 1 240 ? -6.766 -6.649 65.832 1.00 72.06 240 ARG A C 1
ATOM 1986 O O . ARG A 1 240 ? -6.766 -6.649 67.062 1.00 72.06 240 ARG A O 1
ATOM 1993 N N . LYS A 1 241 ? -7.240 -7.671 65.100 1.00 64.88 241 LYS A N 1
ATOM 1994 C CA . LYS A 1 241 ? -7.736 -8.939 65.683 1.00 64.88 241 LYS A CA 1
ATOM 1995 C C . LYS A 1 241 ? -6.677 -9.569 66.595 1.00 64.88 241 LYS A C 1
ATOM 1997 O O . LYS A 1 241 ? -6.999 -10.004 67.696 1.00 64.88 241 LYS A O 1
ATOM 2002 N N . ASN A 1 242 ? -5.408 -9.504 66.186 1.00 62.44 242 ASN A N 1
ATOM 2003 C CA . ASN A 1 242 ? -4.283 -10.051 66.949 1.00 62.44 242 ASN A CA 1
ATOM 2004 C C . ASN A 1 242 ? -3.826 -9.189 68.142 1.00 62.44 242 ASN A C 1
ATOM 2006 O O . ASN A 1 242 ? -3.110 -9.705 68.995 1.00 62.44 242 ASN A O 1
ATOM 2010 N N . ARG A 1 243 ? -4.188 -7.897 68.211 1.00 57.22 243 ARG A N 1
ATOM 2011 C CA . ARG A 1 243 ? -3.708 -6.975 69.263 1.00 57.22 243 ARG A CA 1
ATOM 2012 C C . ARG A 1 243 ? -4.713 -6.728 70.388 1.00 57.22 243 ARG A C 1
ATOM 2014 O O . ARG A 1 243 ? -4.327 -6.843 71.542 1.00 57.22 243 ARG A O 1
ATOM 2021 N N . ASP A 1 244 ? -5.975 -6.424 70.069 1.00 55.44 244 ASP A N 1
ATOM 2022 C CA . ASP A 1 244 ? -6.891 -5.804 71.049 1.00 55.44 244 ASP A CA 1
ATOM 2023 C C . ASP A 1 244 ? -8.181 -6.598 71.337 1.00 55.44 244 ASP A C 1
ATOM 2025 O O . ASP A 1 244 ? -9.029 -6.107 72.079 1.00 55.44 244 ASP A O 1
ATOM 2029 N N . LYS A 1 245 ? -8.384 -7.793 70.746 1.00 58.06 245 LYS A N 1
ATOM 2030 C CA . LYS A 1 245 ? -9.665 -8.551 70.812 1.00 58.06 245 LYS A CA 1
ATOM 2031 C C . LYS A 1 245 ? -10.911 -7.662 70.582 1.00 58.06 245 LYS A C 1
ATOM 2033 O O . LYS A 1 245 ? -11.974 -7.901 71.148 1.00 58.06 245 LYS A O 1
ATOM 2038 N N . GLN A 1 246 ? -10.781 -6.607 69.776 1.00 58.94 246 GLN A N 1
ATOM 2039 C CA . GLN A 1 246 ? -11.883 -5.699 69.462 1.00 58.94 246 GLN A CA 1
ATOM 2040 C C . GLN A 1 246 ? -12.841 -6.328 68.451 1.00 58.94 246 GLN A C 1
ATOM 2042 O O . GLN A 1 246 ? -12.414 -7.013 67.521 1.00 58.94 246 GLN A O 1
ATOM 2047 N N . ASP A 1 247 ? -14.131 -6.030 68.610 1.00 67.69 247 ASP A N 1
ATOM 2048 C CA . ASP A 1 247 ? -15.176 -6.479 67.696 1.00 67.69 247 ASP A CA 1
ATOM 2049 C C . ASP A 1 247 ? -14.992 -5.843 66.305 1.00 67.69 247 ASP A C 1
ATOM 2051 O O . ASP A 1 247 ? -14.937 -4.617 66.136 1.00 67.69 247 ASP A O 1
ATOM 2055 N N . MET A 1 248 ? -14.879 -6.695 65.289 1.00 67.44 248 MET A N 1
ATOM 2056 C CA . MET A 1 248 ? -14.574 -6.324 63.906 1.00 67.44 248 MET A CA 1
ATOM 2057 C C . MET A 1 248 ? -15.647 -5.393 63.317 1.00 67.44 248 MET A C 1
ATOM 2059 O O . MET A 1 248 ? -15.334 -4.499 62.521 1.00 67.44 248 MET A O 1
ATOM 2063 N N . ALA A 1 249 ? -16.897 -5.540 63.772 1.00 67.38 249 ALA A N 1
ATOM 2064 C CA . ALA A 1 249 ? -18.024 -4.710 63.356 1.00 67.38 249 ALA A CA 1
ATOM 2065 C C . ALA A 1 249 ? -17.849 -3.237 63.774 1.00 67.38 249 ALA A C 1
ATOM 2067 O O . ALA A 1 249 ? -18.185 -2.319 63.018 1.00 67.38 249 ALA A O 1
ATOM 2068 N N . ALA A 1 250 ? -17.273 -2.992 64.956 1.00 70.00 250 ALA A N 1
ATOM 2069 C CA . ALA A 1 250 ? -17.033 -1.644 65.465 1.00 70.00 250 ALA A CA 1
ATOM 2070 C C . ALA A 1 250 ? -15.938 -0.919 64.665 1.00 70.00 250 ALA A C 1
ATOM 2072 O O . ALA A 1 250 ? -16.055 0.279 64.390 1.00 70.00 250 ALA A O 1
ATOM 2073 N N . ILE A 1 251 ? -14.902 -1.649 64.236 1.00 73.69 251 ILE A N 1
ATOM 2074 C CA . ILE A 1 251 ? -13.809 -1.108 63.414 1.00 73.69 251 ILE A CA 1
ATOM 2075 C C . ILE A 1 251 ? -14.325 -0.731 62.021 1.00 73.69 251 ILE A C 1
ATOM 2077 O O . ILE A 1 251 ? -14.062 0.381 61.553 1.00 73.69 251 ILE A O 1
ATOM 2081 N N . LEU A 1 252 ? -15.113 -1.606 61.385 1.00 75.88 252 LEU A N 1
ATOM 2082 C CA . LEU A 1 252 ? -15.730 -1.315 60.088 1.00 75.88 252 LEU A CA 1
ATOM 2083 C C . LEU A 1 252 ? -16.636 -0.084 60.147 1.00 75.88 252 LEU A C 1
ATOM 2085 O O . LEU A 1 252 ? -16.539 0.783 59.280 1.00 75.88 252 LEU A O 1
ATOM 2089 N N . LYS A 1 253 ? -17.475 0.033 61.181 1.00 73.81 253 LYS A N 1
ATOM 2090 C CA . LYS A 1 253 ? -18.397 1.167 61.337 1.00 73.81 253 LYS A CA 1
ATOM 2091 C C . LYS A 1 253 ? -17.675 2.493 61.605 1.00 73.81 253 LYS A C 1
ATOM 2093 O O . LYS A 1 253 ? -18.162 3.544 61.196 1.00 73.81 253 LYS A O 1
ATOM 2098 N N . ARG A 1 254 ? -16.523 2.455 62.285 1.00 73.69 254 ARG A N 1
ATOM 2099 C CA . ARG A 1 254 ? -15.728 3.647 62.626 1.00 73.69 254 ARG A CA 1
ATOM 2100 C C . ARG A 1 254 ? -14.862 4.141 61.469 1.00 73.69 254 ARG A C 1
ATOM 2102 O O . ARG A 1 254 ? -14.718 5.348 61.297 1.00 73.69 254 ARG A O 1
ATOM 2109 N N . GLU A 1 255 ? -14.248 3.232 60.714 1.00 72.94 255 GLU A N 1
ATOM 2110 C CA . GLU A 1 255 ? -13.231 3.588 59.714 1.00 72.94 255 GLU A CA 1
ATOM 2111 C C . GLU A 1 255 ? -13.719 3.507 58.261 1.00 72.94 255 GLU A C 1
ATOM 2113 O O . GLU A 1 255 ? -13.110 4.119 57.379 1.00 72.94 255 GLU A O 1
ATOM 2118 N N . CYS A 1 256 ? -14.803 2.778 57.979 1.00 76.31 256 CYS A N 1
ATOM 2119 C CA . CYS A 1 256 ? -15.334 2.667 56.626 1.00 76.31 256 CYS A CA 1
ATOM 2120 C C . CYS A 1 256 ? -16.386 3.745 56.348 1.00 76.31 256 CYS A C 1
ATOM 2122 O O . CYS A 1 256 ? -17.292 3.989 57.144 1.00 76.31 256 CYS A O 1
ATOM 2124 N N . LYS A 1 257 ? -16.310 4.377 55.170 1.00 78.75 257 LYS A N 1
ATOM 2125 C CA . LYS A 1 257 ? -17.390 5.261 54.716 1.00 78.75 257 LYS A CA 1
ATOM 2126 C C . LYS A 1 257 ? -18.624 4.413 54.377 1.00 78.75 257 LYS A C 1
ATOM 2128 O O . LYS A 1 257 ? -18.478 3.417 53.666 1.00 78.75 257 LYS A O 1
ATOM 2133 N N . PRO A 1 258 ? -19.843 4.846 54.742 1.00 72.25 258 PRO A N 1
ATOM 2134 C CA . PRO A 1 258 ? -21.068 4.083 54.485 1.00 72.25 258 PRO A CA 1
ATOM 2135 C C . PRO A 1 258 ? -21.339 3.845 52.990 1.00 72.25 258 PRO A C 1
ATOM 2137 O O . PRO A 1 258 ? -22.034 2.900 52.637 1.00 72.25 258 PRO A O 1
ATOM 2140 N N . ALA A 1 259 ? -20.769 4.664 52.098 1.00 77.88 259 ALA A N 1
ATOM 2141 C CA . ALA A 1 259 ? -20.857 4.467 50.651 1.00 77.88 259 ALA A CA 1
ATOM 2142 C C . ALA A 1 259 ? -20.132 3.197 50.161 1.00 77.88 259 ALA A C 1
ATOM 2144 O O . ALA A 1 259 ? -20.621 2.554 49.241 1.00 77.88 259 ALA A O 1
ATOM 2145 N N . TYR A 1 260 ? -19.007 2.813 50.778 1.00 78.06 260 TYR A N 1
ATOM 2146 C CA . TYR A 1 260 ? -18.256 1.614 50.380 1.00 78.06 260 TYR A CA 1
ATOM 2147 C C . TYR A 1 260 ? -18.905 0.331 50.889 1.00 78.06 260 TYR A C 1
ATOM 2149 O O . TYR A 1 260 ? -18.895 -0.669 50.189 1.00 78.06 260 TYR A O 1
ATOM 2157 N N . LEU A 1 261 ? -19.542 0.373 52.062 1.00 74.00 261 LEU A N 1
ATOM 2158 C CA . LEU A 1 261 ? -20.309 -0.763 52.586 1.00 74.00 261 LEU A CA 1
ATOM 2159 C C . LEU A 1 261 ? -21.537 -1.096 51.719 1.00 74.00 261 LEU A C 1
ATOM 2161 O O . LEU A 1 261 ? -22.051 -2.204 51.795 1.00 74.00 261 LEU A O 1
ATOM 2165 N N . LYS A 1 262 ? -21.988 -0.157 50.877 1.00 76.44 262 LYS A N 1
ATOM 2166 C CA . LYS A 1 262 ? -23.046 -0.372 49.878 1.00 76.44 262 LYS A CA 1
ATOM 2167 C C . LYS A 1 262 ? -22.515 -0.808 48.506 1.00 76.44 262 LYS A C 1
ATOM 2169 O O . LYS A 1 262 ? -23.316 -1.190 47.656 1.00 76.44 262 LYS A O 1
ATOM 2174 N N . ASP A 1 263 ? -21.205 -0.719 48.263 1.00 81.88 263 ASP A N 1
ATOM 2175 C CA . ASP A 1 263 ? -20.598 -1.123 46.992 1.00 81.88 263 ASP A CA 1
ATOM 2176 C C . ASP A 1 263 ? -20.369 -2.639 46.994 1.00 81.88 263 ASP A C 1
ATOM 2178 O O . ASP A 1 263 ? -19.654 -3.170 47.846 1.00 81.88 263 ASP A O 1
ATOM 2182 N N . ARG A 1 264 ? -20.977 -3.337 46.031 1.00 82.38 264 ARG A N 1
ATOM 2183 C CA . ARG A 1 264 ? -20.955 -4.806 45.951 1.00 82.38 264 ARG A CA 1
ATOM 2184 C C . ARG A 1 264 ? -19.524 -5.339 45.865 1.00 82.38 264 ARG A C 1
ATOM 2186 O O . ARG A 1 264 ? -19.182 -6.232 46.628 1.00 82.38 264 ARG A O 1
ATOM 2193 N N . ILE A 1 265 ? -18.689 -4.699 45.040 1.00 84.38 265 ILE A N 1
ATOM 2194 C CA . ILE A 1 265 ? -17.282 -5.070 44.790 1.00 84.38 265 ILE A CA 1
ATOM 2195 C C . ILE A 1 265 ? -16.438 -4.963 46.068 1.00 84.38 265 ILE A C 1
ATOM 2197 O O . ILE A 1 265 ? -15.494 -5.720 46.293 1.00 84.38 265 ILE A O 1
ATOM 2201 N N . TYR A 1 266 ? -16.745 -3.979 46.917 1.00 86.88 266 TYR A N 1
ATOM 2202 C CA . TYR A 1 266 ? -16.009 -3.777 48.161 1.00 86.88 266 TYR A CA 1
ATOM 2203 C C . TYR A 1 266 ? -16.296 -4.908 49.150 1.00 86.88 266 TYR A C 1
ATOM 2205 O O . TYR A 1 266 ? -15.373 -5.465 49.743 1.00 86.88 266 TYR A O 1
ATOM 2213 N N . VAL A 1 267 ? -17.579 -5.233 49.324 1.00 83.25 267 VAL A N 1
ATOM 2214 C CA . VAL A 1 267 ? -18.053 -6.225 50.295 1.00 83.25 267 VAL A CA 1
ATOM 2215 C C . VAL A 1 267 ? -17.604 -7.631 49.908 1.00 83.25 267 VAL A C 1
ATOM 2217 O O . VAL A 1 267 ? -17.080 -8.356 50.753 1.00 83.25 267 VAL A O 1
ATOM 2220 N N . SER A 1 268 ? -17.750 -7.997 48.637 1.00 83.56 268 SER A N 1
ATOM 2221 C CA . SER A 1 268 ? -17.357 -9.308 48.120 1.00 83.56 268 SER A CA 1
ATOM 2222 C C . SER A 1 268 ? -15.843 -9.535 48.204 1.00 83.56 268 SER A C 1
ATOM 2224 O O . SER A 1 268 ? -15.400 -10.570 48.705 1.00 83.56 268 SER A O 1
ATOM 2226 N N . HIS A 1 269 ? -15.024 -8.545 47.829 1.00 85.25 269 HIS A N 1
ATOM 2227 C CA . HIS A 1 269 ? -13.570 -8.665 47.930 1.00 85.25 269 HIS A CA 1
ATOM 2228 C C . HIS A 1 269 ? -13.084 -8.683 49.385 1.00 85.25 269 HIS A C 1
ATOM 2230 O O . HIS A 1 269 ? -12.162 -9.429 49.723 1.00 85.25 269 HIS A O 1
ATOM 2236 N N . LEU A 1 270 ? -13.709 -7.895 50.267 1.00 85.19 270 LEU A N 1
ATOM 2237 C CA . LEU A 1 270 ? -13.424 -7.931 51.702 1.00 85.19 270 LEU A CA 1
ATOM 2238 C C . LEU A 1 270 ? -13.724 -9.320 52.286 1.00 85.19 270 LEU A C 1
ATOM 2240 O O . LEU A 1 270 ? -12.893 -9.864 53.012 1.00 85.19 270 LEU A O 1
ATOM 2244 N N . PHE A 1 271 ? -14.868 -9.908 51.926 1.00 82.75 271 PHE A N 1
ATOM 2245 C CA . PHE A 1 271 ? -15.241 -11.267 52.313 1.00 82.75 271 PHE A CA 1
ATOM 2246 C C . PHE A 1 271 ? -14.222 -12.298 51.806 1.00 82.75 271 PHE A C 1
ATOM 2248 O O . PHE A 1 271 ? -13.683 -13.066 52.601 1.00 82.75 271 PHE A O 1
ATOM 2255 N N . TYR A 1 272 ? -13.877 -12.255 50.514 1.00 83.25 272 TYR A N 1
ATOM 2256 C CA . TYR A 1 272 ? -12.869 -13.130 49.905 1.00 83.25 272 TYR A CA 1
ATOM 2257 C C . TYR A 1 272 ? -11.518 -13.070 50.637 1.00 83.25 272 TYR A C 1
ATOM 2259 O O . TYR A 1 272 ? -10.895 -14.101 50.900 1.00 83.25 272 TYR A O 1
ATOM 2267 N N . ARG A 1 273 ? -11.048 -11.871 51.007 1.00 85.19 273 ARG A N 1
ATOM 2268 C CA . ARG A 1 273 ? -9.774 -11.710 51.726 1.00 85.19 273 ARG A CA 1
ATOM 2269 C C . ARG A 1 273 ? -9.841 -12.197 53.172 1.00 85.19 273 ARG A C 1
ATOM 2271 O O . ARG A 1 273 ? -8.907 -12.868 53.595 1.00 85.19 273 ARG A O 1
ATOM 2278 N N . LEU A 1 274 ? -10.918 -11.910 53.906 1.00 81.94 274 LEU A N 1
ATOM 2279 C CA . LEU A 1 274 ? -11.086 -12.384 55.287 1.00 81.94 274 LEU A CA 1
ATOM 2280 C C . LEU A 1 274 ? -11.229 -13.913 55.357 1.00 81.94 274 LEU A C 1
ATOM 2282 O O . LEU A 1 274 ? -10.616 -14.536 56.221 1.00 81.94 274 LEU A O 1
ATOM 2286 N N . LYS A 1 275 ? -11.942 -14.523 54.400 1.00 82.00 275 LYS A N 1
ATOM 2287 C CA . LYS A 1 275 ? -12.044 -15.984 54.263 1.00 82.00 275 LYS A CA 1
ATOM 2288 C C . LYS A 1 275 ? -10.674 -16.626 54.019 1.00 82.00 275 LYS A C 1
ATOM 2290 O O . LYS A 1 275 ? -10.310 -17.579 54.697 1.00 82.00 275 LYS A O 1
ATOM 2295 N N . ASN A 1 276 ? -9.869 -16.049 53.123 1.00 82.19 276 ASN A N 1
ATOM 2296 C CA . ASN A 1 276 ? -8.494 -16.503 52.868 1.00 82.19 276 ASN A CA 1
ATOM 2297 C C . ASN A 1 276 ? -7.537 -16.296 54.059 1.00 82.19 276 ASN A C 1
ATOM 2299 O O . ASN A 1 276 ? -6.462 -16.886 54.086 1.00 82.19 276 ASN A O 1
ATOM 2303 N N . MET A 1 277 ? -7.911 -15.467 55.038 1.00 80.69 277 MET A N 1
ATOM 2304 C CA . MET A 1 277 ? -7.196 -15.281 56.306 1.00 80.69 277 MET A CA 1
ATOM 2305 C C . MET A 1 277 ? -7.740 -16.185 57.426 1.00 80.69 277 MET A C 1
ATOM 2307 O O . MET A 1 277 ? -7.451 -15.935 58.597 1.00 80.69 277 MET A O 1
ATOM 2311 N N . SER A 1 278 ? -8.515 -17.228 57.095 1.00 75.06 278 SER A N 1
ATOM 2312 C CA . SER A 1 278 ? -9.092 -18.202 58.041 1.00 75.06 278 SER A CA 1
ATOM 2313 C C . SER A 1 278 ? -10.003 -17.588 59.117 1.00 75.06 278 SER A C 1
ATOM 2315 O O . SER A 1 278 ? -10.019 -18.034 60.260 1.00 75.06 278 SER A O 1
ATOM 2317 N N . VAL A 1 279 ? -10.759 -16.540 58.771 1.00 74.38 279 VAL A N 1
ATOM 2318 C CA . VAL A 1 279 ? -11.846 -16.025 59.622 1.00 74.38 279 VAL A CA 1
ATOM 2319 C C . VAL A 1 279 ? -13.121 -16.823 59.341 1.00 74.38 279 VAL A C 1
ATOM 2321 O O . VAL A 1 279 ? -13.455 -17.041 58.175 1.00 74.38 279 VAL A O 1
ATOM 2324 N N . ASP A 1 280 ? -13.837 -17.228 60.393 1.00 75.50 280 ASP A N 1
ATOM 2325 C CA . ASP A 1 280 ? -15.078 -17.993 60.266 1.00 75.50 280 ASP A CA 1
ATOM 2326 C C . ASP A 1 280 ? -16.139 -17.222 59.475 1.00 75.50 280 ASP A C 1
ATOM 2328 O O . ASP A 1 280 ? -16.364 -16.027 59.680 1.00 75.50 280 ASP A O 1
ATOM 2332 N N . GLU A 1 281 ? -16.827 -17.921 58.573 1.00 68.69 281 GLU A N 1
ATOM 2333 C CA . GLU A 1 281 ? -17.808 -17.321 57.663 1.00 68.69 281 GLU A CA 1
ATOM 2334 C C . GLU A 1 281 ? -18.929 -16.598 58.426 1.00 68.69 281 GLU A C 1
ATOM 2336 O O . GLU A 1 281 ? -19.305 -15.484 58.059 1.00 68.69 281 GLU A O 1
ATOM 2341 N N . SER A 1 282 ? -19.369 -17.169 59.552 1.00 68.62 282 SER A N 1
ATOM 2342 C CA . SER A 1 282 ? -20.366 -16.589 60.458 1.00 68.62 282 SER A CA 1
ATOM 2343 C C . SER A 1 282 ? -19.889 -15.302 61.150 1.00 68.62 282 SER A C 1
ATOM 2345 O O . SER A 1 282 ? -20.678 -14.370 61.329 1.00 68.62 282 SER A O 1
ATOM 2347 N N . GLU A 1 283 ? -18.603 -15.196 61.504 1.00 70.94 283 GLU A N 1
ATOM 2348 C CA . GLU A 1 283 ? -18.017 -13.964 62.053 1.00 70.94 283 GLU A CA 1
ATOM 2349 C C . GLU A 1 283 ? -18.001 -12.855 60.996 1.00 70.94 283 GLU A C 1
ATOM 2351 O O . GLU A 1 283 ? -18.337 -11.704 61.288 1.00 70.94 283 GLU A O 1
ATOM 2356 N N . ILE A 1 284 ? -17.656 -13.191 59.749 1.00 71.38 284 ILE A N 1
ATOM 2357 C CA . ILE A 1 284 ? -17.595 -12.226 58.645 1.00 71.38 284 ILE A CA 1
ATOM 2358 C C . ILE A 1 284 ? -18.999 -11.713 58.302 1.00 71.38 284 ILE A C 1
ATOM 2360 O O . ILE A 1 284 ? -19.197 -10.501 58.165 1.00 71.38 284 ILE A O 1
ATOM 2364 N N . THR A 1 285 ? -19.988 -12.607 58.201 1.00 70.19 285 THR A N 1
ATOM 2365 C CA . THR A 1 285 ? -21.374 -12.227 57.894 1.00 70.19 285 THR A CA 1
ATOM 2366 C C . THR A 1 285 ? -21.965 -11.335 58.983 1.00 70.19 285 THR A C 1
ATOM 2368 O O . THR A 1 285 ? -22.582 -10.312 58.674 1.00 70.19 285 THR A O 1
ATOM 2371 N N . ASN A 1 286 ? -21.729 -11.662 60.257 1.00 71.12 286 ASN A N 1
ATOM 2372 C CA . ASN A 1 286 ? -22.200 -10.869 61.396 1.00 71.12 286 ASN A CA 1
ATOM 2373 C C . ASN A 1 286 ? -21.510 -9.499 61.463 1.00 71.12 286 ASN A C 1
ATOM 2375 O O . ASN A 1 286 ? -22.141 -8.486 61.762 1.00 71.12 286 ASN A O 1
ATOM 2379 N N . CYS A 1 287 ? -20.228 -9.444 61.110 1.00 73.56 287 CYS A N 1
ATOM 2380 C CA . CYS A 1 287 ? -19.448 -8.214 61.061 1.00 73.56 287 CYS A CA 1
ATOM 2381 C C . CYS A 1 287 ? -19.959 -7.237 59.986 1.00 73.56 287 CYS A C 1
ATOM 2383 O O . CYS A 1 287 ? -20.176 -6.052 60.258 1.00 73.56 287 CYS A O 1
ATOM 2385 N N . ILE A 1 288 ? -20.215 -7.735 58.772 1.00 73.19 288 ILE A N 1
ATOM 2386 C CA . ILE A 1 288 ? -20.709 -6.925 57.648 1.00 73.19 288 ILE A CA 1
ATOM 2387 C C . ILE A 1 288 ? -22.153 -6.464 57.900 1.00 73.19 288 ILE A C 1
ATOM 2389 O O . ILE A 1 288 ? -22.467 -5.286 57.715 1.00 73.19 288 ILE A O 1
ATOM 2393 N N . THR A 1 289 ? -23.025 -7.358 58.377 1.00 70.75 289 THR A N 1
ATOM 2394 C CA . THR A 1 289 ? -24.425 -7.024 58.705 1.00 70.75 289 THR A CA 1
ATOM 2395 C C . THR A 1 289 ? -24.526 -6.062 59.893 1.00 70.75 289 THR A C 1
ATOM 2397 O O . THR A 1 289 ? -25.309 -5.110 59.852 1.00 70.75 289 THR A O 1
ATOM 2400 N N . GLY A 1 290 ? -23.670 -6.223 60.908 1.00 68.19 290 GLY A N 1
ATOM 2401 C CA . GLY A 1 290 ? -23.542 -5.295 62.033 1.00 68.19 290 GLY A CA 1
ATOM 2402 C C . GLY A 1 290 ? -23.064 -3.898 61.614 1.00 68.19 290 GLY A C 1
ATOM 2403 O O . GLY A 1 290 ? -23.579 -2.891 62.110 1.00 68.19 290 GLY A O 1
ATOM 2404 N N . ALA A 1 291 ? -22.136 -3.814 60.655 1.00 66.56 291 ALA A N 1
ATOM 2405 C CA . ALA A 1 291 ? -21.635 -2.547 60.117 1.00 66.56 291 ALA A CA 1
ATOM 2406 C C . ALA A 1 291 ? -22.652 -1.819 59.215 1.00 66.56 291 ALA A C 1
ATOM 2408 O O . ALA A 1 291 ? -22.673 -0.587 59.192 1.00 66.56 291 ALA A O 1
ATOM 2409 N N . LEU A 1 292 ? -23.521 -2.558 58.513 1.00 66.44 292 LEU A N 1
ATOM 2410 C CA . LEU A 1 292 ? -24.597 -2.010 57.672 1.00 66.44 292 LEU A CA 1
ATOM 2411 C C . LEU A 1 292 ? -25.764 -1.410 58.472 1.00 66.44 292 LEU A C 1
ATOM 2413 O O . LEU A 1 292 ? -26.577 -0.683 57.906 1.00 66.44 292 LEU A O 1
ATOM 2417 N N . GLY A 1 293 ? -25.807 -1.645 59.787 1.00 58.56 293 GLY A N 1
ATOM 2418 C CA . GLY A 1 293 ? -26.739 -0.987 60.694 1.00 58.56 293 GLY A CA 1
ATOM 2419 C C . GLY A 1 293 ? -28.187 -1.414 60.476 1.00 58.56 293 GLY A C 1
ATOM 2420 O O . GLY A 1 293 ? -29.014 -0.599 60.080 1.00 58.56 293 GLY A O 1
ATOM 2421 N N . GLY A 1 294 ? -28.521 -2.667 60.794 1.00 51.12 294 GLY A N 1
ATOM 2422 C CA . GLY A 1 294 ? -29.922 -3.077 60.825 1.00 51.12 294 GLY A CA 1
ATOM 2423 C C . GLY A 1 294 ? -30.183 -4.425 61.483 1.00 51.12 294 GLY A C 1
ATOM 2424 O O . GLY A 1 294 ? -29.970 -5.468 60.878 1.00 51.12 294 GLY A O 1
ATOM 2425 N N . LYS A 1 295 ? -30.788 -4.391 62.676 1.00 44.78 295 LYS A N 1
ATOM 2426 C CA . LYS A 1 295 ? -31.792 -5.384 63.076 1.00 44.78 295 LYS A CA 1
ATOM 2427 C C . LYS A 1 295 ? -32.945 -5.281 62.064 1.00 44.78 295 LYS A C 1
ATOM 2429 O O . LYS A 1 295 ? -33.824 -4.445 62.237 1.00 44.78 295 LYS A O 1
ATOM 2434 N N . SER A 1 296 ? -32.920 -6.037 60.969 1.00 38.72 296 SER A N 1
ATOM 2435 C CA . SER A 1 296 ? -34.066 -6.111 60.058 1.00 38.72 296 SER A CA 1
ATOM 2436 C C . SER A 1 296 ? -34.166 -7.492 59.423 1.00 38.72 296 SER A C 1
ATOM 2438 O O . SER A 1 296 ? -33.357 -7.895 58.592 1.00 38.72 296 SER A O 1
ATOM 2440 N N . GLN A 1 297 ? -35.174 -8.224 59.887 1.00 44.22 297 GLN A N 1
ATOM 2441 C CA . GLN A 1 297 ? -35.725 -9.411 59.256 1.00 44.22 297 GLN A CA 1
ATOM 2442 C C . GLN A 1 297 ? -36.137 -9.106 57.800 1.00 44.22 297 GLN A C 1
ATOM 2444 O O . GLN A 1 297 ? -36.798 -8.104 57.546 1.00 44.22 297 GLN A O 1
ATOM 2449 N N . LYS A 1 298 ? -35.821 -10.041 56.888 1.00 38.59 298 LYS A N 1
ATOM 2450 C CA . LYS A 1 298 ? -36.416 -10.266 55.545 1.00 38.59 298 LYS A CA 1
ATOM 2451 C C . LYS A 1 298 ? -35.836 -9.600 54.281 1.00 38.59 298 LYS A C 1
ATOM 2453 O O . LYS A 1 298 ? -36.422 -9.784 53.220 1.00 38.59 298 LYS A O 1
ATOM 2458 N N . SER A 1 299 ? -34.659 -8.976 54.295 1.00 41.00 299 SER A N 1
ATOM 2459 C CA . SER A 1 299 ? -33.945 -8.662 53.033 1.00 41.00 299 SER A CA 1
ATOM 2460 C C . SER A 1 299 ? -32.431 -8.865 53.112 1.00 41.00 299 SER A C 1
ATOM 2462 O O . SER A 1 299 ? -31.639 -8.055 52.635 1.00 41.00 299 SER A O 1
ATOM 2464 N N . THR A 1 300 ? -32.003 -9.985 53.693 1.00 47.44 300 THR A N 1
ATOM 2465 C CA . THR A 1 300 ? -30.651 -10.508 53.477 1.00 47.44 300 THR A CA 1
ATOM 2466 C C . THR A 1 300 ? -30.545 -10.987 52.032 1.00 47.44 300 THR A C 1
ATOM 2468 O O . THR A 1 300 ? -30.828 -12.142 51.733 1.00 47.44 300 THR A O 1
ATOM 2471 N N . VAL A 1 301 ? -30.151 -10.093 51.120 1.00 54.59 301 VAL A N 1
ATOM 2472 C CA . VAL A 1 301 ? -29.489 -10.518 49.878 1.00 54.59 301 VAL A CA 1
ATOM 2473 C C . VAL A 1 301 ? -28.358 -11.449 50.313 1.00 54.59 301 VAL A C 1
ATOM 2475 O O . VAL A 1 301 ? -27.525 -11.041 51.129 1.00 54.59 301 VAL A O 1
ATOM 2478 N N . SER A 1 302 ? -28.379 -12.707 49.869 1.00 66.00 302 SER A N 1
ATOM 2479 C CA . SER A 1 302 ? -27.376 -13.681 50.288 1.00 66.00 302 SER A CA 1
ATOM 2480 C C . SER A 1 302 ? -26.001 -13.179 49.850 1.00 66.00 302 SER A C 1
ATOM 2482 O O . SER A 1 302 ? -25.831 -12.705 48.728 1.00 66.00 302 SER A O 1
ATOM 2484 N N . LEU A 1 303 ? -24.995 -13.261 50.723 1.00 67.25 303 LEU A N 1
ATOM 2485 C CA . LEU A 1 303 ? -23.619 -12.895 50.364 1.00 67.25 303 LEU A CA 1
ATOM 2486 C C . LEU A 1 303 ? -23.108 -13.727 49.177 1.00 67.25 303 LEU A C 1
ATOM 2488 O O . LEU A 1 303 ? -22.311 -13.232 48.386 1.00 67.25 303 LEU A O 1
ATOM 2492 N N . GLN A 1 304 ? -23.632 -14.944 49.011 1.00 69.31 304 GLN A N 1
ATOM 2493 C CA . GLN A 1 304 ? -23.374 -15.796 47.850 1.00 69.31 304 GLN A CA 1
ATOM 2494 C C . GLN A 1 304 ? -23.941 -15.195 46.553 1.00 69.31 304 GLN A C 1
ATOM 2496 O O . GLN A 1 304 ? -23.258 -15.211 45.532 1.00 69.31 304 GLN A O 1
ATOM 2501 N N . ASP A 1 305 ? -25.120 -14.565 46.597 1.00 75.12 305 ASP A N 1
ATOM 2502 C CA . ASP A 1 305 ? -25.704 -13.884 45.432 1.00 75.12 305 ASP A CA 1
ATOM 2503 C C . ASP A 1 305 ? -24.871 -12.663 45.021 1.00 75.12 305 ASP A C 1
ATOM 2505 O O . ASP A 1 305 ? -24.722 -12.378 43.835 1.00 75.12 305 ASP A O 1
ATOM 2509 N N . LEU A 1 306 ? -24.301 -11.936 45.991 1.00 73.75 306 LEU A N 1
ATOM 2510 C CA . LEU A 1 306 ? -23.432 -10.786 45.718 1.00 73.75 306 LEU A CA 1
ATOM 2511 C C . LEU A 1 306 ? -22.108 -11.197 45.068 1.00 73.75 306 LEU A C 1
ATOM 2513 O O . LEU A 1 306 ? -21.638 -10.492 44.176 1.00 73.75 306 LEU A O 1
ATOM 2517 N N . ILE A 1 307 ? -21.529 -12.323 45.495 1.00 75.56 307 ILE A N 1
ATOM 2518 C CA . ILE A 1 307 ? -20.311 -12.883 44.897 1.00 75.56 307 ILE A CA 1
ATOM 2519 C C . ILE A 1 307 ? -20.603 -13.351 43.469 1.00 75.56 307 ILE A C 1
ATOM 2521 O O . ILE A 1 307 ? -19.906 -12.936 42.549 1.00 75.56 307 ILE A O 1
ATOM 2525 N N . HIS A 1 308 ? -21.681 -14.109 43.252 1.00 80.31 308 HIS A N 1
ATOM 2526 C CA . HIS A 1 308 ? -22.062 -14.544 41.905 1.00 80.31 308 HIS A CA 1
ATOM 2527 C C . HIS A 1 308 ? -22.365 -13.375 40.959 1.00 80.31 308 HIS A C 1
ATOM 2529 O O . HIS A 1 308 ? -21.981 -13.409 39.791 1.00 80.31 308 HIS A O 1
ATOM 2535 N N . GLN A 1 309 ? -23.014 -12.313 41.445 1.00 78.88 309 GLN A N 1
ATOM 2536 C CA . GLN A 1 309 ? -23.236 -11.103 40.647 1.00 78.88 309 GLN A CA 1
ATOM 2537 C C . GLN A 1 309 ? -21.928 -10.378 40.296 1.00 78.88 309 GLN A C 1
ATOM 2539 O O . GLN A 1 309 ? -21.829 -9.805 39.211 1.00 78.88 309 GLN A O 1
ATOM 2544 N N . GLU A 1 310 ? -20.932 -10.379 41.188 1.00 80.81 310 GLU A N 1
ATOM 2545 C CA . GLU A 1 310 ? -19.606 -9.830 40.887 1.00 80.81 310 GLU A CA 1
ATOM 2546 C C . GLU A 1 310 ? -18.871 -10.689 39.853 1.00 80.81 310 GLU A C 1
ATOM 2548 O O . GLU A 1 310 ? -18.368 -10.142 38.876 1.00 80.81 310 GLU A O 1
ATOM 2553 N N . GLU A 1 311 ? -18.859 -12.015 40.015 1.00 80.12 311 GLU A N 1
ATOM 2554 C CA . GLU A 1 311 ? -18.232 -12.944 39.065 1.00 80.12 311 GLU A CA 1
ATOM 2555 C C . GLU A 1 311 ? -18.820 -12.790 37.656 1.00 80.12 311 GLU A C 1
ATOM 2557 O O . GLU A 1 311 ? -18.078 -12.691 36.679 1.00 80.12 311 GLU A O 1
ATOM 2562 N N . GLN A 1 312 ? -20.150 -12.694 37.537 1.00 83.25 312 GLN A N 1
ATOM 2563 C CA . GLN A 1 312 ? -20.822 -12.442 36.257 1.00 83.25 312 GLN A CA 1
ATOM 2564 C C . GLN A 1 312 ? -20.420 -11.094 35.647 1.00 83.25 312 GLN A C 1
ATOM 2566 O O . GLN A 1 312 ? -20.211 -10.990 34.436 1.00 83.25 312 GLN A O 1
ATOM 2571 N N . PHE A 1 313 ? -20.290 -10.058 36.477 1.00 81.44 313 PHE A N 1
ATOM 2572 C CA . PHE A 1 313 ? -19.869 -8.736 36.029 1.00 81.44 313 PHE A CA 1
ATOM 2573 C C . PHE A 1 313 ? -18.412 -8.732 35.543 1.00 81.44 313 PHE A C 1
ATOM 2575 O O . PHE A 1 313 ? -18.119 -8.186 34.478 1.00 81.44 313 PHE A O 1
ATOM 2582 N N . GLU A 1 314 ? -17.504 -9.380 36.275 1.00 82.00 314 GLU A N 1
ATOM 2583 C CA . GLU A 1 314 ? -16.099 -9.521 35.883 1.00 82.00 314 GLU A CA 1
ATOM 2584 C C . GLU A 1 314 ? -15.942 -10.361 34.612 1.00 82.00 314 GLU A C 1
ATOM 2586 O O . GLU A 1 314 ? -15.190 -9.963 33.721 1.00 82.00 314 GLU A O 1
ATOM 2591 N N . ALA A 1 315 ? -16.702 -11.451 34.475 1.00 86.12 315 ALA A N 1
ATOM 2592 C CA . ALA A 1 315 ? -16.725 -12.275 33.268 1.00 86.12 315 ALA A CA 1
ATOM 2593 C C . ALA A 1 315 ? -17.239 -11.493 32.046 1.00 86.12 315 ALA A C 1
ATOM 2595 O O . ALA A 1 315 ? -16.662 -11.578 30.959 1.00 86.12 315 ALA A O 1
ATOM 2596 N N . SER A 1 316 ? -18.283 -10.674 32.215 1.00 86.56 316 SER A N 1
ATOM 2597 C CA . SER A 1 316 ? -18.800 -9.800 31.154 1.00 86.56 316 SER A CA 1
ATOM 2598 C C . SER A 1 316 ? -17.773 -8.744 30.732 1.00 86.56 316 SER A C 1
ATOM 2600 O O . SER A 1 316 ? -17.574 -8.504 29.535 1.00 86.56 316 SER A O 1
ATOM 2602 N N . ALA A 1 317 ? -17.098 -8.114 31.699 1.00 85.69 317 ALA A N 1
ATOM 2603 C CA . ALA A 1 317 ? -16.049 -7.134 31.431 1.00 85.69 317 ALA A CA 1
ATOM 2604 C C . ALA A 1 317 ? -14.851 -7.780 30.716 1.00 85.69 317 ALA A C 1
ATOM 2606 O O . ALA A 1 317 ? -14.342 -7.231 29.736 1.00 85.69 317 ALA A O 1
ATOM 2607 N N . GLU A 1 318 ? -14.432 -8.970 31.158 1.00 89.50 318 GLU A N 1
ATOM 2608 C CA . GLU A 1 318 ? -13.365 -9.736 30.515 1.00 89.50 318 GLU A CA 1
ATOM 2609 C C . GLU A 1 318 ? -13.725 -10.097 29.071 1.00 89.50 318 GLU A C 1
ATOM 2611 O O . GLU A 1 318 ? -12.936 -9.833 28.163 1.00 89.50 318 GLU A O 1
ATOM 2616 N N . SER A 1 319 ? -14.923 -10.644 28.847 1.00 91.25 319 SER A N 1
ATOM 2617 C CA . SER A 1 319 ? -15.409 -11.007 27.513 1.00 91.25 319 SER A CA 1
ATOM 2618 C C . SER A 1 319 ? -15.407 -9.802 26.571 1.00 91.25 319 SER A C 1
ATOM 2620 O O . SER A 1 319 ? -14.888 -9.875 25.455 1.00 91.25 319 SER A O 1
ATOM 2622 N N . THR A 1 320 ? -15.878 -8.647 27.046 1.00 90.12 320 THR A N 1
ATOM 2623 C CA . THR A 1 320 ? -15.896 -7.405 26.260 1.00 90.12 320 THR A CA 1
ATOM 2624 C C . THR A 1 320 ? -14.482 -6.967 25.870 1.00 90.12 320 THR A C 1
ATOM 2626 O O . THR A 1 320 ? -14.214 -6.701 24.699 1.00 90.12 320 THR A O 1
ATOM 2629 N N . ILE A 1 321 ? -13.541 -6.932 26.819 1.00 91.75 321 ILE A N 1
ATOM 2630 C CA . ILE A 1 321 ? -12.157 -6.502 26.551 1.00 91.75 321 ILE A CA 1
ATOM 2631 C C . ILE A 1 321 ? -11.441 -7.487 25.634 1.00 91.75 321 ILE A C 1
ATOM 2633 O O . ILE A 1 321 ? -10.757 -7.064 24.701 1.00 91.75 321 ILE A O 1
ATOM 2637 N N . ARG A 1 322 ? -11.623 -8.791 25.859 1.00 92.88 322 ARG A N 1
ATOM 2638 C CA . ARG A 1 322 ? -11.101 -9.843 24.985 1.00 92.88 322 ARG A CA 1
ATOM 2639 C C . ARG A 1 322 ? -11.582 -9.629 23.550 1.00 92.88 322 ARG A C 1
ATOM 2641 O O . ARG A 1 322 ? -10.769 -9.638 22.628 1.00 92.88 322 ARG A O 1
ATOM 2648 N N . SER A 1 323 ? -12.870 -9.359 23.371 1.00 93.00 323 SER A N 1
ATOM 2649 C CA . SER A 1 323 ? -13.483 -9.114 22.061 1.00 93.00 323 SER A CA 1
ATOM 2650 C C . SER A 1 323 ? -12.924 -7.863 21.393 1.00 93.00 323 SER A C 1
ATOM 2652 O O . SER A 1 323 ? -12.533 -7.914 20.231 1.00 93.00 323 SER A O 1
ATOM 2654 N N . LEU A 1 324 ? -12.756 -6.766 22.140 1.00 94.12 324 LEU A N 1
ATOM 2655 C CA . LEU A 1 324 ? -12.123 -5.543 21.637 1.00 94.12 324 LEU A CA 1
ATOM 2656 C C . LEU A 1 324 ? -10.664 -5.768 21.214 1.00 94.12 324 LEU A C 1
ATOM 2658 O O . LEU A 1 324 ? -10.237 -5.233 20.191 1.00 94.12 324 LEU A O 1
ATOM 2662 N N . VAL A 1 325 ? -9.895 -6.558 21.973 1.00 94.38 325 VAL A N 1
ATOM 2663 C CA . VAL A 1 325 ? -8.503 -6.912 21.641 1.00 94.38 325 VAL A CA 1
ATOM 2664 C C . VAL A 1 325 ? -8.442 -7.746 20.365 1.00 94.38 325 VAL A C 1
ATOM 2666 O O . VAL A 1 325 ? -7.639 -7.437 19.485 1.00 94.38 325 VAL A O 1
ATOM 2669 N N . ILE A 1 326 ? -9.275 -8.784 20.257 1.00 94.50 326 ILE A N 1
ATOM 2670 C CA . ILE A 1 326 ? -9.331 -9.653 19.075 1.00 94.50 326 ILE A CA 1
ATOM 2671 C C . ILE A 1 326 ? -9.740 -8.831 17.852 1.00 94.50 326 ILE A C 1
ATOM 2673 O O . ILE A 1 326 ? -9.019 -8.820 16.860 1.00 94.50 326 ILE A O 1
ATOM 2677 N N . SER A 1 327 ? -10.819 -8.059 17.954 1.00 95.56 327 SER A N 1
ATOM 2678 C CA . SER A 1 327 ? -11.305 -7.189 16.882 1.00 95.56 327 SER A CA 1
ATOM 2679 C C . SER A 1 327 ? -10.274 -6.154 16.446 1.00 95.56 327 SER A C 1
ATOM 2681 O O . SER A 1 327 ? -10.151 -5.869 15.259 1.00 95.56 327 SER A O 1
ATOM 2683 N N . LEU A 1 328 ? -9.485 -5.605 17.376 1.00 94.81 328 LEU A N 1
ATOM 2684 C CA . LEU A 1 328 ? -8.415 -4.669 17.035 1.00 94.81 328 LEU A CA 1
ATOM 2685 C C . LEU A 1 328 ? -7.282 -5.339 16.246 1.00 94.81 328 LEU A C 1
ATOM 2687 O O . LEU A 1 328 ? -6.704 -4.687 15.377 1.00 94.81 328 LEU A O 1
ATOM 2691 N N . LYS A 1 329 ? -6.972 -6.611 16.533 1.00 94.19 329 LYS A N 1
ATOM 2692 C CA . LYS A 1 329 ? -6.022 -7.404 15.735 1.00 94.19 329 LYS A CA 1
ATOM 2693 C C . LYS A 1 329 ? -6.597 -7.691 14.351 1.00 94.19 329 LYS A C 1
ATOM 2695 O O . LYS A 1 329 ? -5.978 -7.300 13.375 1.00 94.19 329 LYS A O 1
ATOM 2700 N N . VAL A 1 330 ? -7.822 -8.223 14.281 1.00 94.44 330 VAL A N 1
ATOM 2701 C CA . VAL A 1 330 ? -8.520 -8.524 13.016 1.00 94.44 330 VAL A CA 1
ATOM 2702 C C . VAL A 1 330 ? -8.544 -7.301 12.097 1.00 94.44 330 VAL A C 1
ATOM 2704 O O . VAL A 1 330 ? -8.037 -7.358 10.986 1.00 94.44 330 VAL A O 1
ATOM 2707 N N . ILE A 1 331 ? -9.029 -6.150 12.575 1.00 93.44 331 ILE A N 1
ATOM 2708 C CA . ILE A 1 331 ? -9.064 -4.905 11.785 1.00 93.44 331 ILE A CA 1
ATOM 2709 C C . ILE A 1 331 ? -7.666 -4.438 11.352 1.00 93.44 331 ILE A C 1
ATOM 2711 O O . ILE A 1 331 ? -7.522 -3.809 10.302 1.00 93.44 331 ILE A O 1
ATOM 2715 N N . GLY A 1 332 ? -6.648 -4.711 12.168 1.00 90.12 332 GLY A N 1
ATOM 2716 C CA . GLY A 1 332 ? -5.260 -4.377 11.874 1.00 90.12 332 GLY A CA 1
ATOM 2717 C C . GLY A 1 332 ? -4.590 -5.291 10.847 1.00 90.12 332 GLY A C 1
ATOM 2718 O O . GLY A 1 332 ? -3.604 -4.847 10.260 1.00 90.12 332 GLY A O 1
ATOM 2719 N N . ASP A 1 333 ? -5.113 -6.503 10.650 1.00 92.62 333 ASP A N 1
ATOM 2720 C CA . ASP A 1 333 ? -4.540 -7.542 9.788 1.00 92.62 333 ASP A CA 1
ATOM 2721 C C . ASP A 1 333 ? -5.255 -7.649 8.423 1.00 92.62 333 ASP A C 1
ATOM 2723 O O . ASP A 1 333 ? -4.680 -8.187 7.480 1.00 92.62 333 ASP A O 1
ATOM 2727 N N . ILE A 1 334 ? -6.471 -7.097 8.281 1.00 92.94 334 ILE A N 1
ATOM 2728 C CA . ILE A 1 334 ? -7.214 -7.056 7.005 1.00 92.94 334 ILE A CA 1
ATOM 2729 C C . ILE A 1 334 ? -6.437 -6.273 5.933 1.00 92.94 334 ILE A C 1
ATOM 2731 O O . ILE A 1 334 ? -6.015 -5.129 6.154 1.00 92.94 334 ILE A O 1
ATOM 2735 N N . ASN A 1 335 ? -6.345 -6.841 4.725 1.00 91.56 335 ASN A N 1
ATOM 2736 C CA . ASN A 1 335 ? -5.821 -6.150 3.550 1.00 91.56 335 ASN A CA 1
ATOM 2737 C C . ASN A 1 335 ? -6.871 -5.206 2.940 1.00 91.56 335 ASN A C 1
ATOM 2739 O O . ASN A 1 335 ? -7.536 -5.495 1.946 1.00 91.56 335 ASN A O 1
ATOM 2743 N N . TRP A 1 336 ? -7.016 -4.023 3.538 1.00 91.31 336 TRP A N 1
ATOM 2744 C CA . TRP A 1 336 ? -7.999 -3.027 3.101 1.00 91.31 336 TRP A CA 1
ATOM 2745 C C . TRP A 1 336 ? -7.825 -2.558 1.648 1.00 91.31 336 TRP A C 1
ATOM 2747 O O . TRP A 1 336 ? -8.771 -2.004 1.083 1.00 91.31 336 TRP A O 1
ATOM 2757 N N . GLU A 1 337 ? -6.646 -2.742 1.042 1.00 89.00 337 GLU A N 1
ATOM 2758 C CA . GLU A 1 337 ? -6.428 -2.390 -0.364 1.00 89.00 337 GLU A CA 1
ATOM 2759 C C . GLU A 1 337 ? -7.150 -3.333 -1.333 1.00 89.00 337 GLU A C 1
ATOM 2761 O O . GLU A 1 337 ? -7.583 -2.875 -2.392 1.00 89.00 337 GLU A O 1
ATOM 2766 N N . GLU A 1 338 ? -7.329 -4.597 -0.946 1.00 87.50 338 GLU A N 1
ATOM 2767 C CA . GLU A 1 338 ? -8.028 -5.637 -1.711 1.00 87.50 338 GLU A CA 1
ATOM 2768 C C . GLU A 1 338 ? -9.522 -5.697 -1.363 1.00 87.50 338 GLU A C 1
ATOM 2770 O O . GLU A 1 338 ? -10.364 -5.819 -2.257 1.00 87.50 338 GLU A O 1
ATOM 2775 N N . GLU A 1 339 ? -9.871 -5.498 -0.088 1.00 91.44 339 GLU A N 1
ATOM 2776 C CA . GLU A 1 339 ? -11.248 -5.667 0.395 1.00 91.44 339 GLU A CA 1
ATOM 2777 C C . GLU A 1 339 ? -12.161 -4.452 0.140 1.00 91.44 339 GLU A C 1
ATOM 2779 O O . GLU A 1 339 ? -13.305 -4.592 -0.304 1.00 91.44 339 GLU A O 1
ATOM 2784 N N . LEU A 1 340 ? -11.683 -3.217 0.359 1.00 91.94 340 LEU A N 1
ATOM 2785 C CA . LEU A 1 340 ? -12.517 -2.016 0.160 1.00 91.94 340 LEU A CA 1
ATOM 2786 C C . LEU A 1 340 ? -13.028 -1.825 -1.282 1.00 91.94 340 LEU A C 1
ATOM 2788 O O . LEU A 1 340 ? -14.170 -1.375 -1.437 1.00 91.94 340 LEU A O 1
ATOM 2792 N N . PRO A 1 341 ? -12.255 -2.130 -2.345 1.00 90.38 341 PRO A N 1
ATOM 2793 C CA . PRO A 1 341 ? -12.754 -2.075 -3.717 1.00 90.38 341 PRO A CA 1
ATOM 2794 C C . PRO A 1 341 ? -14.008 -2.926 -3.953 1.00 90.38 341 PRO A C 1
ATOM 2796 O O . PRO A 1 341 ? -14.868 -2.513 -4.728 1.00 90.38 341 PRO A O 1
ATOM 2799 N N . GLN A 1 342 ? -14.166 -4.057 -3.258 1.00 89.62 342 GLN A N 1
ATOM 2800 C CA . GLN A 1 342 ? -15.320 -4.949 -3.430 1.00 89.62 342 GLN A CA 1
ATOM 2801 C C . GLN A 1 342 ? -16.641 -4.305 -2.981 1.00 89.62 342 GLN A C 1
ATOM 2803 O O . GLN A 1 342 ? -17.712 -4.620 -3.505 1.00 89.62 342 GLN A O 1
ATOM 2808 N N . VAL A 1 343 ? -16.575 -3.387 -2.014 1.00 92.06 343 VAL A N 1
ATOM 2809 C CA . VAL A 1 343 ? -17.733 -2.660 -1.464 1.00 92.06 343 VAL A CA 1
ATOM 2810 C C . VAL A 1 343 ? -17.829 -1.217 -1.968 1.00 92.06 343 VAL A C 1
ATOM 2812 O O . VAL A 1 343 ? -18.743 -0.488 -1.589 1.00 92.06 343 VAL A O 1
ATOM 2815 N N . SER A 1 344 ? -16.897 -0.774 -2.812 1.00 94.06 344 SER A N 1
ATOM 2816 C CA . SER A 1 344 ? -16.869 0.575 -3.377 1.00 94.06 344 SER A CA 1
ATOM 2817 C C . SER A 1 344 ? -17.755 0.656 -4.619 1.00 94.06 344 SER A C 1
ATOM 2819 O O . SER A 1 344 ? -17.451 0.062 -5.650 1.00 94.06 344 SER A O 1
ATOM 2821 N N . LEU A 1 345 ? -18.822 1.461 -4.563 1.00 92.75 345 LEU A N 1
ATOM 2822 C CA . LEU A 1 345 ? -19.709 1.680 -5.717 1.00 92.75 345 LEU A CA 1
ATOM 2823 C C . LEU A 1 345 ? -18.962 2.215 -6.946 1.00 92.75 345 LEU A C 1
ATOM 2825 O O . LEU A 1 345 ? -19.296 1.876 -8.076 1.00 92.75 345 LEU A O 1
ATOM 2829 N N . VAL A 1 346 ? -17.948 3.062 -6.743 1.00 95.12 346 VAL A N 1
ATOM 2830 C CA . VAL A 1 346 ? -17.150 3.603 -7.853 1.00 95.12 346 VAL A CA 1
ATOM 2831 C C . VAL A 1 346 ? -16.306 2.506 -8.490 1.00 95.12 346 VAL A C 1
ATOM 2833 O O . VAL A 1 346 ? -16.242 2.447 -9.713 1.00 95.12 346 VAL A O 1
ATOM 2836 N N . ASP A 1 347 ? -15.685 1.638 -7.689 1.00 94.00 347 ASP A N 1
ATOM 2837 C CA . ASP A 1 347 ? -14.899 0.524 -8.220 1.00 94.00 347 ASP A CA 1
ATOM 2838 C C . ASP A 1 347 ? -15.784 -0.481 -8.948 1.00 94.00 347 ASP A C 1
ATOM 2840 O O . ASP A 1 347 ? -15.444 -0.869 -10.056 1.00 94.00 347 ASP A O 1
ATOM 2844 N N . GLN A 1 348 ? -16.953 -0.820 -8.402 1.00 92.75 348 GLN A N 1
ATOM 2845 C CA . GLN A 1 348 ? -17.923 -1.691 -9.074 1.00 92.75 348 GLN A CA 1
ATOM 2846 C C . GLN A 1 348 ? -18.338 -1.147 -10.450 1.00 92.75 348 GLN A C 1
ATOM 2848 O O . GLN A 1 348 ? -18.406 -1.903 -11.416 1.00 92.75 348 GLN A O 1
ATOM 2853 N N . ILE A 1 349 ? -18.564 0.168 -10.568 1.00 94.75 349 ILE A N 1
ATOM 2854 C CA . ILE A 1 349 ? -18.894 0.801 -11.852 1.00 94.75 349 ILE A CA 1
ATOM 2855 C C . ILE A 1 349 ? -17.682 0.795 -12.793 1.00 94.75 349 ILE A C 1
ATOM 2857 O O . ILE A 1 349 ? -17.810 0.416 -13.954 1.00 94.75 349 ILE A O 1
ATOM 2861 N N . LEU A 1 350 ? -16.504 1.211 -12.319 1.00 94.56 350 LEU A N 1
ATOM 2862 C CA . LEU A 1 350 ? -15.299 1.275 -13.153 1.00 94.56 350 LEU A CA 1
ATOM 2863 C C . LEU A 1 350 ? -14.804 -0.111 -13.584 1.00 94.56 350 LEU A C 1
ATOM 2865 O O . LEU A 1 350 ? -14.202 -0.215 -14.645 1.00 94.56 350 LEU A O 1
ATOM 2869 N N . SER A 1 351 ? -15.096 -1.167 -12.824 1.00 92.94 351 SER A N 1
ATOM 2870 C CA . SER A 1 351 ? -14.819 -2.555 -13.209 1.00 92.94 351 SER A CA 1
ATOM 2871 C C . SER A 1 351 ? -15.644 -3.031 -14.404 1.00 92.94 351 SER A C 1
ATOM 2873 O O . SER A 1 351 ? -15.245 -3.989 -15.051 1.00 92.94 351 SER A O 1
ATOM 2875 N N . GLY A 1 352 ? -16.737 -2.344 -14.756 1.00 92.75 352 GLY A N 1
ATOM 2876 C CA . GLY A 1 352 ? -17.497 -2.607 -15.984 1.00 92.75 352 GLY A CA 1
ATOM 2877 C C . GLY A 1 352 ? -16.808 -2.147 -17.276 1.00 92.75 352 GLY A C 1
ATOM 2878 O O . GLY A 1 352 ? -17.473 -2.098 -18.313 1.00 92.75 352 GLY A O 1
ATOM 2879 N N . ASP A 1 353 ? -15.533 -1.749 -17.194 1.00 92.81 353 ASP A N 1
ATOM 2880 C CA . ASP A 1 353 ? -14.675 -1.286 -18.286 1.00 92.81 353 ASP A CA 1
ATOM 2881 C C . ASP A 1 353 ? -14.688 -2.258 -19.482 1.00 92.81 353 ASP A C 1
ATOM 2883 O O . ASP A 1 353 ? -14.282 -3.407 -19.317 1.00 92.81 353 ASP A O 1
ATOM 2887 N N . PRO A 1 354 ? -15.089 -1.822 -20.693 1.00 89.31 354 PRO A N 1
ATOM 2888 C CA . PRO A 1 354 ? -15.183 -2.697 -21.868 1.00 89.31 354 PRO A CA 1
ATOM 2889 C C . PRO A 1 354 ? -13.864 -3.353 -22.276 1.00 89.31 354 PRO A C 1
ATOM 2891 O O . PRO A 1 354 ? -13.867 -4.425 -22.868 1.00 89.31 354 PRO A O 1
ATOM 2894 N N . GLY A 1 355 ? -12.735 -2.697 -21.994 1.00 83.81 355 GLY A N 1
ATOM 2895 C CA . GLY A 1 355 ? -11.407 -3.252 -22.251 1.00 83.81 355 GLY A CA 1
ATOM 2896 C C . GLY A 1 355 ? -10.891 -4.210 -21.172 1.00 83.81 355 GLY A C 1
ATOM 2897 O O . GLY A 1 355 ? -9.769 -4.685 -21.313 1.00 83.81 355 GLY A O 1
ATOM 2898 N N . GLU A 1 356 ? -11.637 -4.429 -20.080 1.00 90.25 356 GLU A N 1
ATOM 2899 C CA . GLU A 1 356 ? -11.227 -5.224 -18.905 1.00 90.25 356 GLU A CA 1
ATOM 2900 C C . GLU A 1 356 ? -9.862 -4.820 -18.314 1.00 90.25 356 GLU A C 1
ATOM 2902 O O . GLU A 1 356 ? -9.192 -5.579 -17.610 1.00 90.25 356 GLU A O 1
ATOM 2907 N N . VAL A 1 357 ? -9.434 -3.583 -18.574 1.00 91.75 357 VAL A N 1
ATOM 2908 C CA . VAL A 1 357 ? -8.136 -3.081 -18.127 1.00 91.75 357 VAL A CA 1
ATOM 2909 C C . VAL A 1 357 ? -8.245 -2.695 -16.662 1.00 91.75 357 VAL A C 1
ATOM 2911 O O . VAL A 1 357 ? -7.391 -3.090 -15.876 1.00 91.75 357 VAL A O 1
ATOM 2914 N N . TYR A 1 358 ? -9.306 -1.969 -16.274 1.00 93.75 358 TYR A N 1
ATOM 2915 C CA . TYR A 1 358 ? -9.456 -1.448 -14.909 1.00 93.75 358 TYR A CA 1
ATOM 2916 C C . TYR A 1 358 ? -9.313 -2.514 -13.803 1.00 93.75 358 TYR A C 1
ATOM 2918 O O . TYR A 1 358 ? -8.533 -2.278 -12.872 1.00 93.75 358 TYR A O 1
ATOM 2926 N N . PRO A 1 359 ? -9.983 -3.685 -13.878 1.00 92.06 359 PRO A N 1
ATOM 2927 C CA . PRO A 1 359 ? -9.852 -4.730 -12.861 1.00 92.06 359 PRO A CA 1
ATOM 2928 C C . PRO A 1 359 ? -8.425 -5.274 -12.736 1.00 92.06 359 PRO A C 1
ATOM 2930 O O . PRO A 1 359 ? -7.983 -5.564 -11.628 1.00 92.06 359 PRO A O 1
ATOM 2933 N N . ARG A 1 360 ? -7.686 -5.328 -13.849 1.00 92.12 360 ARG A N 1
ATOM 2934 C CA . ARG A 1 360 ? -6.316 -5.854 -13.946 1.00 92.12 360 ARG A CA 1
ATOM 2935 C C . ARG A 1 360 ? -5.234 -4.815 -13.633 1.00 92.12 360 ARG A C 1
ATOM 2937 O O . ARG A 1 360 ? -4.055 -5.108 -13.774 1.00 92.12 360 ARG A O 1
ATOM 2944 N N . MET A 1 361 ? -5.597 -3.583 -13.269 1.00 93.75 361 MET A N 1
ATOM 2945 C CA . MET A 1 361 ? -4.628 -2.552 -12.875 1.00 93.75 361 MET A CA 1
ATOM 2946 C C . MET A 1 361 ? -4.155 -2.731 -11.436 1.00 93.75 361 MET A C 1
ATOM 2948 O O . MET A 1 361 ? -4.917 -3.183 -10.578 1.00 93.75 361 MET A O 1
ATOM 2952 N N . ASN A 1 362 ? -2.947 -2.250 -11.143 1.00 92.12 362 ASN A N 1
ATOM 2953 C CA . ASN A 1 362 ? -2.443 -2.254 -9.775 1.00 92.12 362 ASN A CA 1
ATOM 2954 C C . ASN A 1 362 ? -3.213 -1.266 -8.873 1.00 92.12 362 ASN A C 1
ATOM 2956 O O . ASN A 1 362 ? -3.848 -0.302 -9.333 1.00 92.12 362 ASN A O 1
ATOM 2960 N N . ASN A 1 363 ? -3.132 -1.478 -7.558 1.00 89.44 363 ASN A N 1
ATOM 2961 C CA . ASN A 1 363 ? -3.854 -0.671 -6.567 1.00 89.44 363 ASN A CA 1
ATOM 2962 C C . ASN A 1 363 ? -3.493 0.818 -6.627 1.00 89.44 363 ASN A C 1
ATOM 2964 O O . ASN A 1 363 ? -4.369 1.677 -6.478 1.00 89.44 363 ASN A O 1
ATOM 2968 N N . GLN A 1 364 ? -2.232 1.144 -6.928 1.00 89.88 364 GLN A N 1
ATOM 2969 C CA . GLN A 1 364 ? -1.787 2.528 -7.082 1.00 89.88 364 GLN A CA 1
ATOM 2970 C C . GLN A 1 364 ? -2.516 3.232 -8.239 1.00 89.88 364 GLN A C 1
ATOM 2972 O O . GLN A 1 364 ? -3.016 4.347 -8.067 1.00 89.88 364 GLN A O 1
ATOM 2977 N N . THR A 1 365 ? -2.635 2.579 -9.396 1.00 92.69 365 THR A N 1
ATOM 2978 C CA . THR A 1 365 ? -3.314 3.117 -10.585 1.00 92.69 365 THR A CA 1
ATOM 2979 C C . THR A 1 365 ? -4.814 3.260 -10.349 1.00 92.69 365 THR A C 1
ATOM 2981 O O . THR A 1 365 ? -5.376 4.333 -10.594 1.00 92.69 365 THR A O 1
ATOM 2984 N N . LYS A 1 366 ? -5.458 2.238 -9.768 1.00 93.12 366 LYS A N 1
ATOM 2985 C CA . LYS A 1 366 ? -6.869 2.313 -9.345 1.00 93.12 366 LYS A CA 1
ATOM 2986 C C . LYS A 1 366 ? -7.091 3.485 -8.378 1.00 93.12 366 LYS A C 1
ATOM 2988 O O . LYS A 1 366 ? -7.991 4.304 -8.573 1.00 93.12 366 LYS A O 1
ATOM 2993 N N . GLY A 1 367 ? -6.206 3.655 -7.393 1.00 91.62 367 GLY A N 1
ATOM 2994 C CA . GLY A 1 367 ? -6.213 4.780 -6.453 1.00 91.62 367 GLY A CA 1
ATOM 2995 C C . GLY A 1 367 ? -6.105 6.153 -7.130 1.00 91.62 367 GLY A C 1
ATOM 2996 O O . GLY A 1 367 ? -6.813 7.094 -6.752 1.00 91.62 367 GLY A O 1
ATOM 2997 N N . LEU A 1 368 ? -5.279 6.287 -8.174 1.00 90.81 368 LEU A N 1
ATOM 2998 C CA . LEU A 1 368 ? -5.190 7.519 -8.964 1.00 90.81 368 LEU A CA 1
ATOM 2999 C C . LEU A 1 368 ? -6.519 7.838 -9.651 1.00 90.81 368 LEU A C 1
ATOM 3001 O O . LEU A 1 368 ? -6.973 8.985 -9.561 1.00 90.81 368 LEU A O 1
ATOM 3005 N N . TYR A 1 369 ? -7.156 6.849 -10.280 1.00 93.31 369 TYR A N 1
ATOM 3006 C CA . TYR A 1 369 ? -8.442 7.017 -10.964 1.00 93.31 369 TYR A CA 1
ATOM 3007 C C . TYR A 1 369 ? -9.549 7.405 -9.983 1.00 93.31 369 TYR A C 1
ATOM 3009 O O . TYR A 1 369 ? -10.217 8.421 -10.201 1.00 93.31 369 TYR A O 1
ATOM 3017 N N . ARG A 1 370 ? -9.649 6.714 -8.839 1.00 93.56 370 ARG A N 1
ATOM 3018 C CA . ARG A 1 370 ? -10.534 7.091 -7.720 1.00 93.56 370 ARG A CA 1
ATOM 3019 C C . ARG A 1 370 ? -10.313 8.546 -7.297 1.00 93.56 370 ARG A C 1
ATOM 3021 O O . ARG A 1 370 ? -11.263 9.318 -7.184 1.00 93.56 370 ARG A O 1
ATOM 3028 N N . SER A 1 371 ? -9.054 8.973 -7.152 1.00 90.12 371 SER A N 1
ATOM 3029 C CA . SER A 1 371 ? -8.729 10.357 -6.776 1.00 90.12 371 SER A CA 1
ATOM 3030 C C . SER A 1 371 ? -9.167 11.390 -7.824 1.00 90.12 371 SER A C 1
ATOM 3032 O O . SER A 1 371 ? -9.469 12.536 -7.480 1.00 90.12 371 SER A O 1
ATOM 3034 N N . ILE A 1 372 ? -9.165 11.024 -9.111 1.00 91.56 372 ILE A N 1
ATOM 3035 C CA . ILE A 1 372 ? -9.621 11.894 -10.199 1.00 91.56 372 ILE A CA 1
ATOM 3036 C C . ILE A 1 372 ? -11.143 12.018 -10.148 1.00 91.56 372 ILE A C 1
ATOM 3038 O O . ILE A 1 372 ? -11.640 13.146 -10.189 1.00 91.56 372 ILE A O 1
ATOM 3042 N N . VAL A 1 373 ? -11.861 10.900 -9.995 1.00 94.56 373 VAL A N 1
ATOM 3043 C CA . VAL A 1 373 ? -13.323 10.879 -9.818 1.00 94.56 373 VAL A CA 1
ATOM 3044 C C . VAL A 1 373 ? -13.725 11.753 -8.630 1.00 94.56 373 VAL A C 1
ATOM 3046 O O . VAL A 1 373 ? -14.530 12.667 -8.793 1.00 94.56 373 VAL A O 1
ATOM 3049 N N . GLU A 1 374 ? -13.077 11.581 -7.475 1.00 91.25 374 GLU A N 1
ATOM 3050 C CA . GLU A 1 374 ? -13.325 12.372 -6.262 1.00 91.25 374 GLU A CA 1
ATOM 3051 C C . GLU A 1 374 ? -13.120 13.887 -6.493 1.00 91.25 374 GLU A C 1
ATOM 3053 O O . GLU A 1 374 ? -13.919 14.734 -6.074 1.00 91.25 374 GLU A O 1
ATOM 3058 N N . LYS A 1 375 ? -12.044 14.270 -7.198 1.00 88.81 375 LYS A N 1
ATOM 3059 C CA . LYS A 1 375 ? -11.757 15.680 -7.528 1.00 88.81 375 LYS A CA 1
ATOM 3060 C C . LYS A 1 375 ? -12.805 16.268 -8.471 1.00 88.81 375 LYS A C 1
ATOM 3062 O O . LYS A 1 375 ? -13.193 17.424 -8.287 1.00 88.81 375 LYS A O 1
ATOM 3067 N N . LEU A 1 376 ? -13.242 15.506 -9.474 1.00 88.81 376 LEU A N 1
ATOM 3068 C CA . LEU A 1 376 ? -14.282 15.932 -10.411 1.00 88.81 376 LEU A CA 1
ATOM 3069 C C . LEU A 1 376 ? -15.638 16.053 -9.701 1.00 88.81 376 LEU A C 1
ATOM 3071 O O . LEU A 1 376 ? -16.294 17.084 -9.853 1.00 88.81 376 LEU A O 1
ATOM 3075 N N . ALA A 1 377 ? -15.993 15.085 -8.851 1.00 90.00 377 ALA A N 1
ATOM 3076 C CA . ALA A 1 377 ? -17.211 15.085 -8.036 1.00 90.00 377 ALA A CA 1
ATOM 3077 C C . ALA A 1 377 ? -17.306 16.352 -7.195 1.00 90.00 377 ALA A C 1
ATOM 3079 O O . ALA A 1 377 ? -18.294 17.084 -7.248 1.00 90.00 377 ALA A O 1
ATOM 3080 N N . ARG A 1 378 ? -16.214 16.699 -6.508 1.00 86.06 378 ARG A N 1
ATOM 3081 C CA . ARG A 1 378 ? -16.140 17.926 -5.712 1.00 86.06 378 ARG A CA 1
ATOM 3082 C C . ARG A 1 378 ? -16.205 19.195 -6.561 1.00 86.06 378 ARG A C 1
ATOM 3084 O O . ARG A 1 378 ? -16.884 20.142 -6.168 1.00 86.06 378 ARG A O 1
ATOM 3091 N N . ARG A 1 379 ? -15.480 19.247 -7.686 1.00 85.69 379 ARG A N 1
ATOM 3092 C CA . ARG A 1 379 ? -15.418 20.442 -8.548 1.00 85.69 379 ARG A CA 1
ATOM 3093 C C . ARG A 1 379 ? -16.782 20.769 -9.151 1.00 85.69 379 ARG A C 1
ATOM 3095 O O . ARG A 1 379 ? -17.144 21.940 -9.194 1.00 85.69 379 ARG A O 1
ATOM 3102 N N . PHE A 1 380 ? -17.517 19.751 -9.595 1.00 83.94 380 PHE A N 1
ATOM 3103 C CA . PHE A 1 380 ? -18.810 19.913 -10.264 1.00 83.94 380 PHE A CA 1
ATOM 3104 C C . PHE A 1 380 ? -20.020 19.728 -9.336 1.00 83.94 380 PHE A C 1
ATOM 3106 O O . PHE A 1 380 ? -21.131 20.037 -9.746 1.00 83.94 380 PHE A O 1
ATOM 3113 N N . ARG A 1 381 ? -19.813 19.313 -8.075 1.00 85.69 381 ARG A N 1
ATOM 3114 C CA . ARG A 1 381 ? -20.866 18.988 -7.089 1.00 85.69 381 ARG A CA 1
ATOM 3115 C C . ARG A 1 381 ? -21.828 17.899 -7.581 1.00 85.69 381 ARG A C 1
ATOM 3117 O O . ARG A 1 381 ? -23.035 18.000 -7.390 1.00 85.69 381 ARG A O 1
ATOM 3124 N N . ILE A 1 382 ? -21.264 16.869 -8.203 1.00 89.12 382 ILE A N 1
ATOM 3125 C CA . ILE A 1 382 ? -21.974 15.699 -8.734 1.00 89.12 382 ILE A CA 1
ATOM 3126 C C . ILE A 1 382 ? -21.554 14.475 -7.903 1.00 89.12 382 ILE A C 1
ATOM 3128 O O . ILE A 1 382 ? -20.383 14.415 -7.516 1.00 89.12 382 ILE A O 1
ATOM 3132 N N . PRO A 1 383 ? -22.451 13.512 -7.613 1.00 90.75 383 PRO A N 1
ATOM 3133 C CA . PRO A 1 383 ? -22.087 12.267 -6.937 1.00 90.75 383 PRO A CA 1
ATOM 3134 C C . PRO A 1 383 ? -20.956 11.511 -7.649 1.00 90.75 383 PRO A C 1
ATOM 3136 O O . PRO A 1 383 ? -20.887 11.473 -8.878 1.00 90.75 383 PRO A O 1
ATOM 3139 N N . GLU A 1 384 ? -20.074 10.877 -6.874 1.00 94.25 384 GLU A N 1
ATOM 3140 C CA . GLU A 1 384 ? -18.920 10.131 -7.402 1.00 94.25 384 GLU A CA 1
ATOM 3141 C C . GLU A 1 384 ? -19.350 8.963 -8.305 1.00 94.25 384 GLU A C 1
ATOM 3143 O O . GLU A 1 384 ? -18.760 8.761 -9.367 1.00 94.25 384 GLU A O 1
ATOM 3148 N N . SER A 1 385 ? -20.428 8.264 -7.935 1.00 93.75 385 SER A N 1
ATOM 3149 C CA . SER A 1 385 ? -21.027 7.184 -8.728 1.00 93.75 385 SER A CA 1
ATOM 3150 C C . SER A 1 385 ? -21.540 7.661 -10.089 1.00 93.75 385 SER A C 1
ATOM 3152 O O . SER A 1 385 ? -21.347 6.979 -11.089 1.00 93.75 385 SER A O 1
ATOM 3154 N N . GLU A 1 386 ? -22.128 8.858 -10.171 1.00 93.00 386 GLU 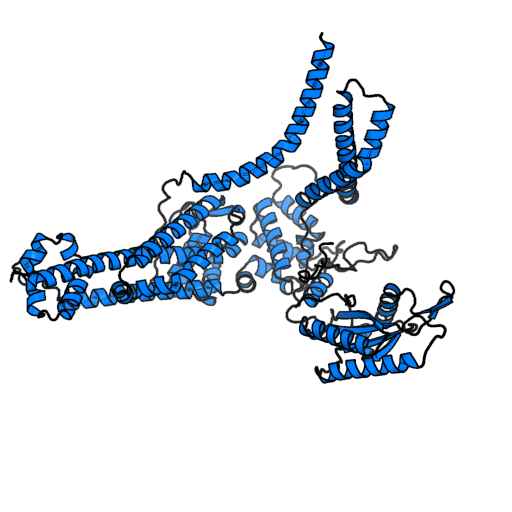A N 1
ATOM 3155 C CA . GLU A 1 386 ? -22.620 9.408 -11.440 1.00 93.00 386 GLU A CA 1
ATOM 3156 C C . GLU A 1 386 ? -21.462 9.766 -12.387 1.00 93.00 386 GLU A C 1
ATOM 3158 O O . GLU A 1 386 ? -21.561 9.581 -13.601 1.00 93.00 386 GLU A O 1
ATOM 3163 N N . ILE A 1 387 ? -20.340 10.259 -11.853 1.00 93.50 387 ILE A N 1
ATOM 3164 C CA . ILE A 1 387 ? -19.142 10.521 -12.664 1.00 93.50 387 ILE A CA 1
ATOM 3165 C C . ILE A 1 387 ? -18.539 9.216 -13.170 1.00 93.50 387 ILE A C 1
ATOM 3167 O O . ILE A 1 387 ? -18.200 9.141 -14.349 1.00 93.50 387 ILE A O 1
ATOM 3171 N N . ALA A 1 388 ? -18.437 8.200 -12.309 1.00 95.38 388 ALA A N 1
ATOM 3172 C CA . ALA A 1 388 ? -17.978 6.875 -12.708 1.00 95.38 388 ALA A CA 1
ATOM 3173 C C . ALA A 1 388 ? -18.871 6.289 -13.815 1.00 95.38 388 ALA A C 1
ATOM 3175 O O . ALA A 1 388 ? -18.359 5.831 -14.833 1.00 95.38 388 ALA A O 1
ATOM 3176 N N . ALA A 1 389 ? -20.197 6.403 -13.677 1.00 94.06 389 ALA A N 1
ATOM 3177 C CA . ALA A 1 389 ? -21.152 5.914 -14.670 1.00 94.06 389 ALA A CA 1
ATOM 3178 C C . ALA A 1 389 ? -21.026 6.643 -16.016 1.00 94.06 389 ALA A C 1
ATOM 3180 O O . ALA A 1 389 ? -21.075 6.010 -17.066 1.00 94.06 389 ALA A O 1
ATOM 3181 N N . LYS A 1 390 ? -20.806 7.965 -16.011 1.00 91.06 390 LYS A N 1
ATOM 3182 C CA . LYS A 1 390 ? -20.560 8.736 -17.243 1.00 91.06 390 LYS A CA 1
ATOM 3183 C C . LYS A 1 390 ? -19.256 8.349 -17.928 1.00 91.06 390 LYS A C 1
ATOM 3185 O O . LYS A 1 390 ? -19.219 8.248 -19.147 1.00 91.06 390 LYS A O 1
ATOM 3190 N N . VAL A 1 391 ? -18.191 8.157 -17.153 1.00 92.50 391 VAL A N 1
ATOM 3191 C CA . VAL A 1 391 ? -16.899 7.689 -17.673 1.00 92.50 391 VAL A CA 1
ATOM 3192 C C . VAL A 1 391 ? -17.056 6.318 -18.321 1.00 92.50 391 VAL A C 1
ATOM 3194 O O . VAL A 1 391 ? -16.572 6.117 -19.429 1.00 92.50 391 VAL A O 1
ATOM 3197 N N . LEU A 1 392 ? -17.779 5.413 -17.661 1.00 93.12 392 LEU A N 1
ATOM 3198 C CA . LEU A 1 392 ? -18.074 4.094 -18.198 1.00 93.12 392 LEU A CA 1
ATOM 3199 C C . LEU A 1 392 ? -18.913 4.165 -19.481 1.00 93.12 392 LEU A C 1
ATOM 3201 O O . LEU A 1 392 ? -18.609 3.467 -20.440 1.00 93.12 392 LEU A O 1
ATOM 3205 N N . ALA A 1 393 ? -19.934 5.024 -19.524 1.00 90.06 393 ALA A N 1
ATOM 3206 C CA . ALA A 1 393 ? -20.752 5.219 -20.720 1.00 90.06 393 ALA A CA 1
ATOM 3207 C C . ALA A 1 393 ? -19.911 5.697 -21.915 1.00 90.06 393 ALA A C 1
ATOM 3209 O O . ALA A 1 393 ? -20.046 5.159 -23.006 1.00 90.06 393 ALA A O 1
ATOM 3210 N N . PHE A 1 394 ? -18.983 6.638 -21.701 1.00 87.44 394 PHE A N 1
ATOM 3211 C CA . PHE A 1 394 ? -18.066 7.073 -22.759 1.00 87.44 394 PHE A CA 1
ATOM 3212 C C . PHE A 1 394 ? -17.100 5.980 -23.219 1.00 87.44 394 PHE A C 1
ATOM 3214 O O . PHE A 1 394 ? -16.720 5.979 -24.385 1.00 87.44 394 PHE A O 1
ATOM 3221 N N . ALA A 1 395 ? -16.692 5.081 -22.321 1.00 88.50 395 ALA A N 1
ATOM 3222 C CA . ALA A 1 395 ? -15.859 3.940 -22.682 1.00 88.50 395 ALA A CA 1
ATOM 3223 C C . ALA A 1 395 ? -16.648 2.867 -23.456 1.00 88.50 395 ALA A C 1
ATOM 3225 O O . ALA A 1 395 ? -16.080 2.212 -24.323 1.00 88.50 395 ALA A O 1
ATOM 3226 N N . ARG A 1 396 ? -17.945 2.688 -23.162 1.00 87.56 396 ARG A N 1
ATOM 3227 C CA . ARG A 1 396 ? -18.832 1.732 -23.855 1.00 87.56 396 ARG A CA 1
ATOM 3228 C C . ARG A 1 396 ? -19.201 2.171 -25.261 1.00 87.56 396 ARG A C 1
ATOM 3230 O O . ARG A 1 396 ? -19.115 1.354 -26.170 1.00 87.56 396 ARG A O 1
ATOM 3237 N N . ASP A 1 397 ? -19.527 3.451 -25.420 1.00 83.31 397 ASP A N 1
ATOM 3238 C CA . ASP A 1 397 ? -19.867 4.056 -26.707 1.00 83.31 397 ASP A CA 1
ATOM 3239 C C . ASP A 1 397 ? -18.825 5.131 -27.074 1.00 83.31 397 ASP A C 1
ATOM 3241 O O . ASP A 1 397 ? -19.062 6.334 -26.883 1.00 83.31 397 ASP A O 1
ATOM 3245 N N . PRO A 1 398 ? -17.635 4.731 -27.572 1.00 77.12 398 PRO A N 1
ATOM 3246 C CA . PRO A 1 398 ? -16.663 5.673 -28.102 1.00 77.12 398 PRO A CA 1
ATOM 3247 C C . PRO A 1 398 ? -17.265 6.484 -29.254 1.00 77.12 398 PRO A C 1
ATOM 3249 O O . PRO A 1 398 ? -18.051 5.978 -30.050 1.00 77.12 398 PRO A O 1
ATOM 3252 N N . LEU A 1 399 ? -16.849 7.745 -29.390 1.00 70.44 399 LEU A N 1
ATOM 3253 C CA . LEU A 1 399 ? -17.158 8.542 -30.582 1.00 70.44 399 LEU A CA 1
ATOM 3254 C C . LEU A 1 399 ? -16.667 7.792 -31.834 1.00 70.44 399 LEU A C 1
ATOM 3256 O O . LEU A 1 399 ? -15.577 7.230 -31.793 1.00 70.44 399 LEU A O 1
ATOM 3260 N N . GLU A 1 400 ? -17.426 7.828 -32.937 1.00 56.72 400 GLU A N 1
ATOM 3261 C CA . GLU A 1 400 ? -17.208 7.020 -34.161 1.00 56.72 400 GLU A CA 1
ATOM 3262 C C . GLU A 1 400 ? -15.784 7.097 -34.755 1.00 56.72 400 GLU A C 1
ATOM 3264 O O . GLU A 1 400 ? -15.376 6.215 -35.509 1.00 56.72 400 GLU A O 1
ATOM 3269 N N . LYS A 1 401 ? -14.998 8.123 -34.395 1.00 60.88 401 LYS A N 1
ATOM 3270 C CA . LYS A 1 401 ? -13.545 8.203 -34.611 1.00 60.88 401 LYS A CA 1
ATOM 3271 C C . LYS A 1 401 ? -12.874 8.867 -33.404 1.00 60.88 401 LYS A C 1
ATOM 3273 O O . LYS A 1 401 ? -12.833 10.096 -33.336 1.00 60.88 401 LYS A O 1
ATOM 3278 N N . PRO A 1 402 ? -12.362 8.106 -32.427 1.00 60.84 402 PRO A N 1
ATOM 3279 C CA . PRO A 1 402 ? -11.635 8.702 -31.322 1.00 60.84 402 PRO A CA 1
ATOM 3280 C C . PRO A 1 402 ? -10.228 9.100 -31.788 1.00 60.84 402 PRO A C 1
ATOM 3282 O O . PRO A 1 402 ? -9.455 8.266 -32.250 1.00 60.84 402 PRO A O 1
ATOM 3285 N N . ASP A 1 403 ? -9.867 10.374 -31.623 1.00 67.56 403 ASP A N 1
ATOM 3286 C CA . ASP A 1 403 ? -8.524 10.882 -31.958 1.00 67.56 403 ASP A CA 1
ATOM 3287 C C . ASP A 1 403 ? -7.412 10.354 -31.020 1.00 67.56 403 ASP A C 1
ATOM 3289 O O . ASP A 1 403 ? -6.222 10.580 -31.261 1.00 67.56 403 ASP A O 1
ATOM 3293 N N . PHE A 1 404 ? -7.783 9.638 -29.952 1.00 72.62 404 PHE A N 1
ATOM 3294 C CA . PHE A 1 404 ? -6.908 9.235 -28.848 1.00 72.62 404 PHE A CA 1
ATOM 3295 C C . PHE A 1 404 ? -6.971 7.721 -28.557 1.00 72.62 404 PHE A C 1
ATOM 3297 O O . PHE A 1 404 ? -7.982 7.075 -28.846 1.00 72.62 404 PHE A O 1
ATOM 3304 N N . PRO A 1 405 ? -5.894 7.130 -27.998 1.00 70.50 405 PRO A N 1
ATOM 3305 C CA . PRO A 1 405 ? -5.772 5.681 -27.840 1.00 70.50 405 PRO A CA 1
ATOM 3306 C C . PRO A 1 405 ? -6.738 5.105 -26.799 1.00 70.50 405 PRO A C 1
ATOM 3308 O O . PRO A 1 405 ? -7.146 5.794 -25.862 1.00 70.50 405 PRO A O 1
ATOM 3311 N N . ALA A 1 406 ? -7.043 3.810 -26.953 1.00 78.81 406 ALA A N 1
ATOM 3312 C CA . ALA A 1 406 ? -7.834 3.013 -26.012 1.00 78.81 406 ALA A CA 1
ATOM 3313 C C . ALA A 1 406 ? -9.138 3.713 -25.589 1.00 78.81 406 ALA A C 1
ATOM 3315 O O . ALA A 1 406 ? -9.433 3.850 -24.402 1.00 78.81 406 ALA A O 1
ATOM 3316 N N . ALA A 1 407 ? -9.915 4.207 -26.556 1.00 82.81 407 ALA A N 1
ATOM 3317 C CA . ALA A 1 407 ? -11.181 4.886 -26.279 1.00 82.81 407 ALA A CA 1
ATOM 3318 C C . ALA A 1 407 ? -12.229 3.965 -25.630 1.00 82.81 407 ALA A C 1
ATOM 3320 O O . ALA A 1 407 ? -13.160 4.443 -25.006 1.00 82.81 407 ALA A O 1
ATOM 3321 N N . ASN A 1 408 ? -12.038 2.650 -25.705 1.00 86.50 408 ASN A N 1
ATOM 3322 C CA . ASN A 1 408 ? -12.825 1.653 -24.985 1.00 86.50 408 ASN A CA 1
ATOM 3323 C C . ASN A 1 408 ? -12.414 1.472 -23.508 1.00 86.50 408 ASN A C 1
ATOM 3325 O O . ASN A 1 408 ? -12.932 0.578 -22.845 1.00 86.50 408 ASN A O 1
ATOM 3329 N N . HIS A 1 409 ? -11.476 2.280 -22.995 1.00 91.62 409 HIS A N 1
ATOM 3330 C CA . HIS A 1 409 ? -10.987 2.207 -21.619 1.00 91.62 409 HIS A CA 1
ATOM 3331 C C . HIS A 1 409 ? -11.376 3.439 -20.787 1.00 91.62 409 HIS A C 1
ATOM 3333 O O . HIS A 1 409 ? -11.120 4.587 -21.166 1.00 91.62 409 HIS A O 1
ATOM 3339 N N . VAL A 1 410 ? -11.890 3.214 -19.575 1.00 92.50 410 VAL A N 1
ATOM 3340 C CA . VAL A 1 410 ? -12.250 4.275 -18.610 1.00 92.50 410 VAL A CA 1
ATOM 3341 C C . VAL A 1 410 ? -11.099 5.242 -18.289 1.00 92.50 410 VAL A C 1
ATOM 3343 O O . VAL A 1 410 ? -11.312 6.449 -18.119 1.00 92.50 410 VAL A O 1
ATOM 3346 N N . GLY A 1 411 ? -9.856 4.753 -18.240 1.00 89.62 411 GLY A N 1
ATOM 3347 C CA . GLY A 1 411 ? -8.676 5.566 -17.935 1.00 89.62 411 GLY A CA 1
ATOM 3348 C C . GLY A 1 411 ? -8.391 6.649 -18.970 1.00 89.62 411 GLY A C 1
ATOM 3349 O O . GLY A 1 411 ? -7.903 7.730 -18.617 1.00 89.62 411 GLY A O 1
ATOM 3350 N N . SER A 1 412 ? -8.775 6.423 -20.225 1.00 88.12 412 SER A N 1
ATOM 3351 C CA . SER A 1 412 ? -8.620 7.381 -21.323 1.00 88.12 412 SER A CA 1
ATOM 3352 C C . SER A 1 412 ? -9.440 8.654 -21.091 1.00 88.12 412 SER A C 1
ATOM 3354 O O . SER A 1 412 ? -9.001 9.748 -21.449 1.00 88.12 412 SER A O 1
ATOM 3356 N N . TYR A 1 413 ? -10.573 8.547 -20.388 1.00 88.62 413 TYR A N 1
ATOM 3357 C CA . TYR A 1 413 ? -11.425 9.683 -20.017 1.00 88.62 413 TYR A CA 1
ATOM 3358 C C . TYR A 1 413 ? -11.097 10.281 -18.641 1.00 88.62 413 TYR A C 1
ATOM 3360 O O . TYR A 1 413 ? -11.486 11.412 -18.350 1.00 88.62 413 TYR A O 1
ATOM 3368 N N . LEU A 1 414 ? -10.365 9.571 -17.779 1.00 90.44 414 LEU A N 1
ATOM 3369 C CA . LEU A 1 414 ? -9.954 10.085 -16.465 1.00 90.44 414 LEU A CA 1
ATOM 3370 C C . LEU A 1 414 ? -8.581 10.773 -16.506 1.00 90.44 414 LEU A C 1
ATOM 3372 O O . LEU A 1 414 ? -8.408 11.894 -15.996 1.00 90.44 414 LEU A O 1
ATOM 3376 N N . SER A 1 415 ? -7.604 10.094 -17.102 1.00 86.69 415 SER A N 1
ATOM 3377 C CA . SER A 1 415 ? -6.193 10.489 -17.134 1.00 86.69 415 SER A CA 1
ATOM 3378 C C . SER A 1 415 ? -5.710 10.850 -18.542 1.00 86.69 415 SER A C 1
ATOM 3380 O O . SER A 1 415 ? -4.880 11.750 -18.675 1.00 86.69 415 SER A O 1
ATOM 3382 N N . GLY A 1 416 ? -6.260 10.198 -19.572 1.00 83.69 416 GLY A N 1
ATOM 3383 C CA . GLY A 1 416 ? -5.902 10.411 -20.976 1.00 83.69 416 GLY A CA 1
ATOM 3384 C C . GLY A 1 416 ? -6.529 11.653 -21.624 1.00 83.69 416 GLY A C 1
ATOM 3385 O O . GLY A 1 416 ? -7.065 12.551 -20.965 1.00 83.69 416 GLY A O 1
ATOM 3386 N N . GLU A 1 417 ? -6.454 11.714 -22.954 1.00 80.75 417 GLU A N 1
ATOM 3387 C CA . GLU A 1 417 ? -6.922 12.866 -23.740 1.00 80.75 417 GLU A CA 1
ATOM 3388 C C . GLU A 1 417 ? -8.453 13.016 -23.748 1.00 80.75 417 GLU A C 1
ATOM 3390 O O . GLU A 1 417 ? -8.971 14.139 -23.808 1.00 80.75 417 GLU A O 1
ATOM 3395 N N . GLY A 1 418 ? -9.171 11.900 -23.562 1.00 80.56 418 GLY A N 1
ATOM 3396 C CA . GLY A 1 418 ? -10.629 11.824 -23.427 1.00 80.56 418 GLY A CA 1
ATOM 3397 C C . GLY A 1 418 ? -11.188 12.644 -22.260 1.00 80.56 418 GLY A C 1
ATOM 3398 O O . GLY A 1 418 ? -12.358 13.030 -22.247 1.00 80.56 418 GLY A O 1
ATOM 3399 N N . LYS A 1 419 ? -10.340 13.014 -21.295 1.00 84.81 419 LYS A N 1
ATOM 3400 C CA . LYS A 1 419 ? -10.704 13.855 -20.148 1.00 84.81 419 LYS A CA 1
ATOM 3401 C C . LYS A 1 419 ? -11.341 15.187 -20.521 1.00 84.81 419 LYS A C 1
ATOM 3403 O O . LYS A 1 419 ? -12.178 15.705 -19.779 1.00 84.81 419 LYS A O 1
ATOM 3408 N N . ARG A 1 420 ? -10.955 15.762 -21.661 1.00 82.19 420 ARG A N 1
ATOM 3409 C CA . ARG A 1 420 ? -11.523 17.025 -22.157 1.00 82.19 420 ARG A CA 1
ATOM 3410 C C . ARG A 1 420 ? -13.012 16.891 -22.458 1.00 82.19 420 ARG A C 1
ATOM 3412 O O . ARG A 1 420 ? -13.785 17.759 -22.059 1.00 82.19 420 ARG A O 1
ATOM 3419 N N . TRP A 1 421 ? -13.405 15.781 -23.076 1.00 79.06 421 TRP A N 1
ATOM 3420 C CA . TRP A 1 421 ? -14.793 15.463 -23.402 1.00 79.06 421 TRP A CA 1
ATOM 3421 C C . TRP A 1 421 ? -15.632 15.273 -22.143 1.00 79.06 421 TRP A C 1
ATOM 3423 O O . TRP A 1 421 ? -16.682 15.904 -22.004 1.00 79.06 421 TRP A O 1
ATOM 3433 N N . LEU A 1 422 ? -15.111 14.511 -21.175 1.00 85.25 422 LEU A N 1
ATOM 3434 C CA . LEU A 1 422 ? -15.745 14.341 -19.868 1.00 85.25 422 LEU A CA 1
ATOM 3435 C C . LEU A 1 422 ? -15.983 15.701 -19.197 1.00 85.25 422 LEU A C 1
ATOM 3437 O O . LEU A 1 422 ? -17.105 16.022 -18.811 1.00 85.25 422 LEU A O 1
ATOM 3441 N N . ILE A 1 423 ? -14.948 16.542 -19.105 1.00 85.50 423 ILE A N 1
ATOM 3442 C CA . ILE A 1 423 ? -15.056 17.877 -18.503 1.00 85.50 423 ILE A CA 1
ATOM 3443 C C . ILE A 1 423 ? -16.051 18.760 -19.272 1.00 85.50 423 ILE A C 1
ATOM 3445 O O . ILE A 1 423 ? -16.839 19.463 -18.641 1.00 85.50 423 ILE A O 1
ATOM 3449 N N . GLY A 1 424 ? -16.045 18.726 -20.607 1.00 80.69 424 GLY A N 1
ATOM 3450 C CA . GLY A 1 424 ? -16.990 19.465 -21.447 1.00 80.69 424 GLY A CA 1
ATOM 3451 C C . GLY A 1 424 ? -18.446 19.066 -21.188 1.00 80.69 424 GLY A C 1
ATOM 3452 O O . GLY A 1 424 ? -19.296 19.935 -20.986 1.00 80.69 424 GLY A O 1
ATOM 3453 N N . CYS A 1 425 ? -18.723 17.763 -21.103 1.00 81.75 425 CYS A N 1
ATOM 3454 C CA . CYS A 1 425 ? -20.043 17.228 -20.769 1.00 81.75 425 CYS A CA 1
ATOM 3455 C C . CYS A 1 425 ? -20.498 17.665 -19.364 1.00 81.75 425 CYS A C 1
ATOM 3457 O O . CYS A 1 425 ? -21.603 18.187 -19.191 1.00 81.75 425 CYS A O 1
ATOM 3459 N N . LEU A 1 426 ? -19.619 17.538 -18.363 1.00 83.31 426 LEU A N 1
ATOM 3460 C CA . LEU A 1 426 ? -19.912 17.949 -16.986 1.00 83.31 426 LEU A CA 1
ATOM 3461 C C . LEU A 1 426 ? -20.170 19.461 -16.866 1.00 83.31 426 LEU A C 1
ATOM 3463 O O . LEU A 1 426 ? -21.038 19.876 -16.096 1.00 83.31 426 LEU A O 1
ATOM 3467 N N . LYS A 1 427 ? -19.467 20.286 -17.656 1.00 78.44 427 LYS A N 1
ATOM 3468 C CA . LYS A 1 427 ? -19.670 21.743 -17.716 1.00 78.44 427 LYS A CA 1
ATOM 3469 C C . LYS A 1 427 ? -21.034 22.122 -18.305 1.00 78.44 427 LYS A C 1
ATOM 3471 O O . LYS A 1 427 ? -21.709 22.967 -17.720 1.00 78.44 427 LYS A O 1
ATOM 3476 N N . ARG A 1 428 ? -21.465 21.498 -19.412 1.00 68.38 428 ARG A N 1
ATOM 3477 C CA . ARG A 1 428 ? -22.751 21.808 -20.081 1.00 68.38 428 ARG A CA 1
ATOM 3478 C C . ARG A 1 428 ? -23.963 21.579 -19.173 1.00 68.38 428 ARG A C 1
ATOM 3480 O O . ARG A 1 428 ? -24.893 22.374 -19.193 1.00 68.38 428 ARG A O 1
ATOM 3487 N N . ARG A 1 429 ? -23.916 20.559 -18.311 1.00 63.88 429 ARG A N 1
ATOM 3488 C CA . ARG A 1 429 ? -24.987 20.249 -17.345 1.00 63.88 429 ARG A CA 1
ATOM 3489 C C . ARG A 1 429 ? -25.106 21.268 -16.195 1.00 63.88 429 ARG A C 1
ATOM 3491 O O . ARG A 1 429 ? -26.157 21.351 -15.571 1.00 63.88 429 ARG A O 1
ATOM 3498 N N . HIS A 1 430 ? -24.054 22.047 -15.915 1.00 56.38 430 HIS A N 1
ATOM 3499 C CA . HIS A 1 430 ? -23.973 22.971 -14.768 1.00 56.38 430 HIS A CA 1
ATOM 3500 C C . HIS A 1 430 ? -23.807 24.453 -15.145 1.00 56.38 430 HIS A C 1
ATOM 3502 O O . HIS A 1 430 ? -23.536 25.286 -14.273 1.00 56.38 430 HIS A O 1
ATOM 3508 N N . ALA A 1 431 ? -23.978 24.814 -16.416 1.00 50.81 431 ALA A N 1
ATOM 3509 C CA . ALA A 1 431 ? -23.863 26.193 -16.875 1.00 50.81 431 ALA A CA 1
ATOM 3510 C C . ALA A 1 431 ? -25.031 27.069 -16.361 1.00 50.81 431 ALA A C 1
ATOM 3512 O O . ALA A 1 431 ? -26.019 27.281 -17.049 1.00 50.81 431 ALA A O 1
ATOM 3513 N N . LYS A 1 432 ? -24.907 27.603 -15.136 1.00 42.75 432 LYS A N 1
ATOM 3514 C CA . LYS A 1 432 ? -25.686 28.759 -14.632 1.00 42.75 432 LYS A CA 1
ATOM 3515 C C . LYS A 1 432 ? -24.849 30.042 -14.479 1.00 42.75 432 LYS A C 1
ATOM 3517 O O . LYS A 1 432 ? -25.362 31.056 -14.023 1.00 42.75 432 LYS A O 1
ATOM 3522 N N . LYS A 1 433 ? -23.570 30.031 -14.870 1.00 33.72 433 LYS A N 1
ATOM 3523 C CA . LYS A 1 433 ? -22.741 31.239 -15.042 1.00 33.72 433 LYS A CA 1
ATOM 3524 C C . LYS A 1 433 ? -21.848 31.080 -16.275 1.00 33.72 433 LYS A C 1
ATOM 3526 O O . LYS A 1 433 ? -21.274 29.999 -16.426 1.00 33.72 433 LYS A O 1
ATOM 3531 N N . PRO A 1 434 ? -21.674 32.122 -17.108 1.00 36.19 434 PRO A N 1
ATOM 3532 C CA . PRO A 1 434 ? -20.600 32.126 -18.083 1.00 36.19 434 PRO A CA 1
ATOM 3533 C C . PRO A 1 434 ? -19.291 32.255 -17.299 1.00 36.19 434 PRO A C 1
ATOM 3535 O O . PRO A 1 434 ? -19.156 33.096 -16.411 1.00 36.19 434 PRO A O 1
ATOM 3538 N N . LEU A 1 435 ? -18.343 31.371 -17.567 1.00 42.97 435 LEU A N 1
ATOM 3539 C CA . LEU A 1 435 ? -16.991 31.438 -17.022 1.00 42.97 435 LEU A CA 1
ATOM 3540 C C . LEU A 1 435 ? -16.010 31.348 -18.193 1.00 42.97 435 LEU A C 1
ATOM 3542 O O . LEU A 1 435 ? -16.356 30.775 -19.229 1.00 42.97 435 LEU A O 1
ATOM 3546 N N . PRO A 1 436 ? -14.836 31.981 -18.042 1.00 34.03 436 PRO A N 1
ATOM 3547 C CA . PRO A 1 436 ? -14.017 32.463 -19.139 1.00 34.03 436 PRO A CA 1
ATOM 3548 C C . PRO A 1 436 ? -13.547 31.307 -20.009 1.00 34.03 436 PRO A C 1
ATOM 3550 O O . PRO A 1 436 ? -13.268 30.215 -19.510 1.00 34.03 436 PRO A O 1
ATOM 3553 N N . ALA A 1 437 ? -13.475 31.581 -21.310 1.00 38.94 437 ALA A N 1
ATOM 3554 C CA . ALA A 1 437 ? -12.961 30.679 -22.322 1.00 38.94 437 ALA A CA 1
ATOM 3555 C C . ALA A 1 437 ? -11.637 30.057 -21.849 1.00 38.94 437 ALA A C 1
ATOM 3557 O O . ALA A 1 437 ? -10.614 30.733 -21.748 1.00 38.94 437 ALA A O 1
ATOM 3558 N N . GLU A 1 438 ? -11.656 28.762 -21.525 1.00 41.62 438 GLU A N 1
ATOM 3559 C CA . GLU A 1 438 ? -10.417 27.996 -21.457 1.00 41.62 438 GLU A CA 1
ATOM 3560 C C . GLU A 1 438 ? -9.831 27.995 -22.874 1.00 41.62 438 GLU A C 1
ATOM 3562 O O . GLU A 1 438 ? -10.514 27.655 -23.841 1.00 41.62 438 GLU A O 1
ATOM 3567 N N . ALA A 1 439 ? -8.594 28.480 -22.969 1.00 34.75 439 ALA A N 1
ATOM 3568 C CA . ALA A 1 439 ? -7.902 28.805 -24.205 1.00 34.75 439 ALA A CA 1
ATOM 3569 C C . ALA A 1 439 ? -7.891 27.644 -25.225 1.00 34.75 439 ALA A C 1
ATOM 3571 O O . ALA A 1 439 ? -7.763 26.479 -24.831 1.00 34.75 439 ALA A O 1
ATOM 3572 N N . PRO A 1 440 ? -7.972 27.953 -26.535 1.00 40.59 440 PRO A N 1
ATOM 3573 C CA . PRO A 1 440 ? -7.960 26.958 -27.600 1.00 40.59 440 PRO A CA 1
ATOM 3574 C C . PRO A 1 440 ? -6.652 26.156 -27.610 1.00 40.59 440 PRO A C 1
ATOM 3576 O O . PRO A 1 440 ? -5.590 26.616 -27.186 1.00 40.59 440 PRO A O 1
ATOM 3579 N N . GLU A 1 441 ? -6.725 24.937 -28.138 1.00 43.50 441 GLU A N 1
ATOM 3580 C CA . GLU A 1 441 ? -5.687 23.899 -28.093 1.00 43.50 441 GLU A CA 1
ATOM 3581 C C . GLU A 1 441 ? -4.306 24.288 -28.646 1.00 43.50 441 GLU A C 1
ATOM 3583 O O . GLU A 1 441 ? -3.324 23.605 -28.342 1.00 43.50 441 GLU A O 1
ATOM 3588 N N . ARG A 1 442 ? -4.179 25.428 -29.339 1.00 35.62 442 ARG A N 1
ATOM 3589 C CA . ARG A 1 442 ? -2.882 26.039 -29.687 1.00 35.62 442 ARG A CA 1
ATOM 3590 C C . ARG A 1 442 ? -1.994 26.295 -28.465 1.00 35.62 442 ARG A C 1
ATOM 3592 O O . ARG A 1 442 ? -0.772 26.228 -28.571 1.00 35.62 442 ARG A O 1
ATOM 3599 N N . CYS A 1 443 ? -2.578 26.485 -27.284 1.00 36.62 443 CYS A N 1
ATOM 3600 C CA . CYS A 1 443 ? -1.813 26.661 -26.057 1.00 36.62 443 CYS A CA 1
ATOM 3601 C C . CYS A 1 443 ? -1.107 25.374 -25.582 1.00 36.62 443 CYS A C 1
ATOM 3603 O O . CYS A 1 443 ? -0.037 25.462 -24.999 1.00 36.62 443 CYS A O 1
ATOM 3605 N N . ARG A 1 444 ? -1.583 24.152 -25.856 1.00 40.03 444 ARG A N 1
ATOM 3606 C CA . ARG A 1 444 ? -0.963 22.939 -25.263 1.00 40.03 444 ARG A CA 1
ATOM 3607 C C . ARG A 1 444 ? 0.449 22.646 -25.804 1.00 40.03 444 ARG A C 1
ATOM 3609 O O . ARG A 1 444 ? 1.293 22.158 -25.053 1.00 40.03 444 ARG A O 1
ATOM 3616 N N . ILE A 1 445 ? 0.735 23.001 -27.060 1.00 44.47 445 ILE A N 1
ATOM 3617 C CA . ILE A 1 445 ? 2.077 22.870 -27.662 1.00 44.47 445 ILE A CA 1
ATOM 3618 C C . ILE A 1 445 ? 3.020 23.955 -27.115 1.00 44.47 445 ILE A C 1
ATOM 3620 O O . ILE A 1 445 ? 4.173 23.673 -26.786 1.00 44.47 445 ILE A O 1
ATOM 3624 N N . GLN A 1 446 ? 2.519 25.178 -26.927 1.00 39.50 446 GLN A N 1
ATOM 3625 C CA . GLN A 1 446 ? 3.303 26.296 -26.392 1.00 39.50 446 GLN A CA 1
ATOM 3626 C C . GLN A 1 446 ? 3.582 26.127 -24.886 1.00 39.50 446 GLN A C 1
ATOM 3628 O O . GLN A 1 446 ? 4.678 26.419 -24.417 1.00 39.50 446 GLN A O 1
ATOM 3633 N N . TRP A 1 447 ? 2.653 25.522 -24.140 1.00 42.75 447 TRP A N 1
ATOM 3634 C CA . TRP A 1 447 ? 2.763 25.270 -22.700 1.00 42.75 447 TRP A CA 1
ATOM 3635 C C . TRP A 1 447 ? 3.636 24.062 -22.329 1.00 42.75 447 TRP A C 1
ATOM 3637 O O . TRP A 1 447 ? 4.022 23.953 -21.170 1.00 42.75 447 TRP A O 1
ATOM 3647 N N . ARG A 1 448 ? 4.021 23.184 -23.272 1.00 50.62 448 ARG A N 1
ATOM 3648 C CA . ARG A 1 448 ? 5.108 22.202 -23.039 1.00 50.62 448 ARG A CA 1
ATOM 3649 C C . ARG A 1 448 ? 6.485 22.868 -22.992 1.00 50.62 448 ARG A C 1
ATOM 3651 O O . ARG A 1 448 ? 7.372 22.352 -22.322 1.00 50.62 448 ARG A O 1
ATOM 3658 N N . LYS A 1 449 ? 6.656 24.012 -23.666 1.00 52.12 449 LYS A N 1
ATOM 3659 C CA . LYS A 1 449 ? 7.916 24.773 -23.679 1.00 52.12 449 LYS A CA 1
ATOM 3660 C C . LYS A 1 449 ? 8.012 25.791 -22.541 1.00 52.12 449 LYS A C 1
ATOM 3662 O O . LYS A 1 449 ? 9.116 26.073 -22.099 1.00 52.12 449 LYS A O 1
ATOM 3667 N N . ILE A 1 450 ? 6.885 26.292 -22.025 1.00 63.19 450 ILE A N 1
ATOM 3668 C CA . ILE A 1 450 ? 6.849 27.261 -20.911 1.00 63.19 450 ILE A CA 1
ATOM 3669 C C . ILE A 1 450 ? 7.629 26.783 -19.666 1.00 63.19 450 ILE A C 1
ATOM 3671 O O . ILE A 1 450 ? 8.406 27.578 -19.155 1.00 63.19 450 ILE A O 1
ATOM 3675 N N . PRO A 1 451 ? 7.524 25.524 -19.192 1.00 71.06 451 PRO A N 1
ATOM 3676 C CA . PRO A 1 451 ? 8.297 25.045 -18.044 1.00 71.06 451 PRO A CA 1
ATOM 3677 C C . PRO A 1 451 ? 9.803 25.026 -18.304 1.00 71.06 451 PRO A C 1
ATOM 3679 O O . PRO A 1 451 ? 10.575 25.360 -17.416 1.00 71.06 451 PRO A O 1
ATOM 3682 N N . ILE A 1 452 ? 10.211 24.667 -19.526 1.00 79.06 452 ILE A N 1
ATOM 3683 C CA . ILE A 1 452 ? 11.619 24.616 -19.934 1.00 79.06 452 ILE A CA 1
ATOM 3684 C C . ILE A 1 452 ? 12.183 26.037 -20.018 1.00 79.06 452 ILE A C 1
ATOM 3686 O O . ILE A 1 452 ? 13.237 26.319 -19.456 1.00 79.06 452 ILE A O 1
ATOM 3690 N N . VAL A 1 453 ? 11.451 26.948 -20.665 1.00 83.69 453 VAL A N 1
ATOM 3691 C CA . VAL A 1 453 ? 11.834 28.360 -20.763 1.00 83.69 453 VAL A CA 1
ATOM 3692 C C . VAL A 1 453 ? 11.891 28.995 -19.376 1.00 83.69 453 VAL A C 1
ATOM 3694 O O . VAL A 1 453 ? 12.899 29.609 -19.067 1.00 83.69 453 VAL A O 1
ATOM 3697 N N . LEU A 1 454 ? 10.880 28.785 -18.524 1.00 83.25 454 LEU A N 1
ATOM 3698 C CA . LEU A 1 454 ? 10.856 29.278 -17.140 1.00 83.25 454 LEU A CA 1
ATOM 3699 C C . LEU A 1 454 ? 12.008 28.725 -16.297 1.00 83.25 454 LEU A C 1
ATOM 3701 O O . LEU A 1 454 ? 12.560 29.454 -15.477 1.00 83.25 454 LEU A O 1
ATOM 3705 N N . TYR A 1 455 ? 12.368 27.453 -16.481 1.00 85.19 455 TYR A N 1
ATOM 3706 C CA . TYR A 1 455 ? 13.472 26.820 -15.765 1.00 85.19 455 TYR A CA 1
ATOM 3707 C C . TYR A 1 455 ? 14.813 27.459 -16.142 1.00 85.19 455 TYR A C 1
ATOM 3709 O O . TYR A 1 455 ? 15.514 27.970 -15.270 1.00 85.19 455 TYR A O 1
ATOM 3717 N N . TYR A 1 456 ? 15.137 27.524 -17.438 1.00 89.69 456 TYR A N 1
ATOM 3718 C CA . TYR A 1 456 ? 16.391 28.130 -17.894 1.00 89.69 456 TYR A CA 1
ATOM 3719 C C . TYR A 1 456 ? 16.426 29.645 -17.666 1.00 89.69 456 TYR A C 1
ATOM 3721 O O . TYR A 1 456 ? 17.449 30.166 -17.226 1.00 89.69 456 TYR A O 1
ATOM 3729 N N . SER A 1 457 ? 15.314 30.359 -17.876 1.00 89.31 457 SER A N 1
ATOM 3730 C CA . SER A 1 457 ? 15.234 31.790 -17.559 1.00 89.31 457 SER A CA 1
ATOM 3731 C C . SER A 1 457 ? 15.364 32.040 -16.061 1.00 89.31 457 SER A C 1
ATOM 3733 O O . SER A 1 457 ? 15.963 33.032 -15.664 1.00 89.31 457 SER A O 1
ATOM 3735 N N . GLY A 1 458 ? 14.832 31.141 -15.228 1.00 89.62 458 GLY A N 1
ATOM 3736 C CA . GLY A 1 458 ? 14.989 31.180 -13.778 1.00 89.62 458 GLY A CA 1
ATOM 3737 C C . GLY A 1 458 ? 16.449 31.033 -13.363 1.00 89.62 458 GLY A C 1
ATOM 3738 O O . GLY A 1 458 ? 16.917 31.818 -12.545 1.00 89.62 458 GLY A O 1
ATOM 3739 N N . ILE A 1 459 ? 17.191 30.099 -13.975 1.00 91.44 459 ILE A N 1
ATOM 3740 C CA . ILE A 1 459 ? 18.634 29.942 -13.730 1.00 91.44 459 ILE A CA 1
ATOM 3741 C C . ILE A 1 459 ? 19.368 31.226 -14.113 1.00 91.44 459 ILE A C 1
ATOM 3743 O O . ILE A 1 459 ? 20.065 31.785 -13.273 1.00 91.44 459 ILE A O 1
ATOM 3747 N N . VAL A 1 460 ? 19.160 31.734 -15.332 1.00 94.06 460 VAL A N 1
ATOM 3748 C CA . VAL A 1 460 ? 19.831 32.952 -15.816 1.00 94.06 460 VAL A CA 1
ATOM 3749 C C . VAL A 1 460 ? 19.509 34.159 -14.925 1.00 94.06 460 VAL A C 1
ATOM 3751 O O . VAL A 1 460 ? 20.413 34.891 -14.519 1.00 94.06 460 VAL A O 1
ATOM 3754 N N . ALA A 1 461 ? 18.243 34.345 -14.549 1.00 93.38 461 ALA A N 1
ATOM 3755 C CA . ALA A 1 461 ? 17.822 35.439 -13.679 1.00 93.38 461 ALA A CA 1
ATOM 3756 C C . ALA A 1 461 ? 18.419 35.326 -12.267 1.00 93.38 461 ALA A C 1
ATOM 3758 O O . ALA A 1 461 ? 18.916 36.318 -11.737 1.00 93.38 461 ALA A O 1
ATOM 3759 N N . CYS A 1 462 ? 18.430 34.128 -11.671 1.00 91.81 462 CYS A N 1
ATOM 3760 C CA . CYS A 1 462 ? 19.071 33.892 -10.376 1.00 91.81 462 CYS A CA 1
ATOM 3761 C C . CYS A 1 462 ? 20.582 34.144 -10.439 1.00 91.81 462 CYS A C 1
ATOM 3763 O O . CYS A 1 462 ? 21.115 34.806 -9.548 1.00 91.81 462 CYS A O 1
ATOM 3765 N N . THR A 1 463 ? 21.261 33.711 -11.507 1.00 92.56 463 THR A N 1
ATOM 3766 C CA . THR A 1 463 ? 22.701 33.959 -11.670 1.00 92.56 463 THR A CA 1
ATOM 3767 C C . THR A 1 463 ? 23.015 35.439 -11.792 1.00 92.56 463 THR A C 1
ATOM 3769 O O . THR A 1 463 ? 23.905 35.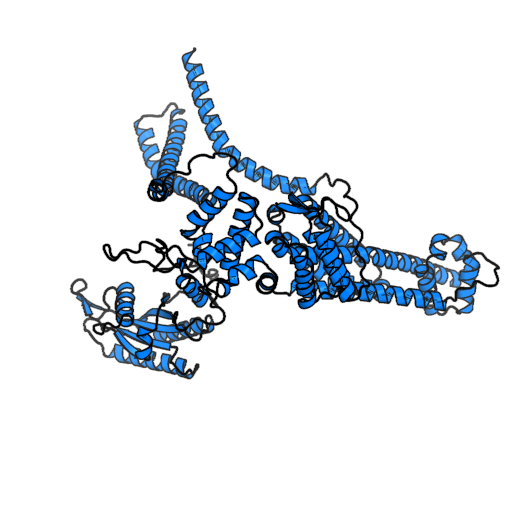936 -11.104 1.00 92.56 463 THR A O 1
ATOM 3772 N N . ALA A 1 464 ? 22.247 36.158 -12.614 1.00 92.62 464 ALA A N 1
ATOM 3773 C CA . ALA A 1 464 ? 22.414 37.590 -12.799 1.00 92.62 464 ALA A CA 1
ATOM 3774 C C . ALA A 1 464 ? 22.128 38.345 -11.496 1.00 92.62 464 ALA A C 1
ATOM 3776 O O . ALA A 1 464 ? 22.881 39.246 -11.140 1.00 92.62 464 ALA A O 1
ATOM 3777 N N . GLY A 1 465 ? 21.098 37.938 -10.746 1.00 92.81 465 GLY A N 1
ATOM 3778 C CA . GLY A 1 465 ? 20.771 38.509 -9.441 1.00 92.81 465 GLY A CA 1
ATOM 3779 C C . GLY A 1 465 ? 21.879 38.312 -8.405 1.00 92.81 465 GLY A C 1
ATOM 3780 O O . GLY A 1 465 ? 22.243 39.263 -7.721 1.00 92.81 465 GLY A O 1
ATOM 3781 N N . LEU A 1 466 ? 22.463 37.112 -8.313 1.00 90.94 466 LEU A N 1
ATOM 3782 C CA . LEU A 1 466 ? 23.567 36.830 -7.388 1.00 90.94 466 LEU A CA 1
ATOM 3783 C C . LEU A 1 466 ? 24.824 37.637 -7.730 1.00 90.94 466 LEU A C 1
ATOM 3785 O O . LEU A 1 466 ? 25.415 38.253 -6.843 1.00 90.94 466 LEU A O 1
ATOM 3789 N N . ILE A 1 467 ? 25.204 37.678 -9.010 1.00 90.94 467 ILE A N 1
ATOM 3790 C CA . ILE A 1 467 ? 26.348 38.474 -9.475 1.00 90.94 467 ILE A CA 1
ATOM 3791 C C . ILE A 1 467 ? 26.090 39.963 -9.214 1.00 90.94 467 ILE A C 1
ATOM 3793 O O . ILE A 1 467 ? 26.971 40.654 -8.709 1.00 90.94 467 ILE A O 1
ATOM 3797 N N . LEU A 1 468 ? 24.874 40.452 -9.481 1.00 90.62 468 LEU A N 1
ATOM 3798 C CA . LEU A 1 468 ? 24.492 41.838 -9.215 1.00 90.62 468 LEU A CA 1
ATOM 3799 C C . LEU A 1 468 ? 24.595 42.185 -7.725 1.00 90.62 468 LEU A C 1
ATOM 3801 O O . LEU A 1 468 ? 25.143 43.230 -7.395 1.00 90.62 468 LEU A O 1
ATOM 3805 N N . ILE A 1 469 ? 24.133 41.313 -6.823 1.00 88.25 469 ILE A N 1
ATOM 3806 C CA . ILE A 1 469 ? 24.251 41.523 -5.371 1.00 88.25 469 ILE A CA 1
ATOM 3807 C C . ILE A 1 469 ? 25.722 41.651 -4.963 1.00 88.25 469 ILE A C 1
ATOM 3809 O O . ILE A 1 469 ? 26.079 42.594 -4.260 1.00 88.25 469 ILE A O 1
ATOM 3813 N N . VAL A 1 470 ? 26.587 40.747 -5.434 1.00 86.62 470 VAL A N 1
ATOM 3814 C CA . VAL A 1 470 ? 28.026 40.798 -5.128 1.00 86.62 470 VAL A CA 1
ATOM 3815 C C . VAL A 1 470 ? 28.662 42.079 -5.672 1.00 86.62 470 VAL A C 1
ATOM 3817 O O . VAL A 1 470 ? 29.440 42.721 -4.972 1.00 86.62 470 VAL A O 1
ATOM 3820 N N . LEU A 1 471 ? 28.302 42.491 -6.889 1.00 86.31 471 LEU A N 1
ATOM 3821 C CA . LEU A 1 471 ? 28.803 43.727 -7.490 1.00 86.31 471 LEU A CA 1
ATOM 3822 C C . LEU A 1 471 ? 28.333 44.981 -6.745 1.00 86.31 471 LEU A C 1
ATOM 3824 O O . LEU A 1 471 ? 29.119 45.911 -6.588 1.00 86.31 471 LEU A O 1
ATOM 3828 N N . LEU A 1 472 ? 27.086 45.016 -6.264 1.00 85.62 472 LEU A N 1
ATOM 3829 C CA . LEU A 1 472 ? 26.561 46.130 -5.470 1.00 85.62 472 LEU A CA 1
ATOM 3830 C C . LEU A 1 472 ? 27.264 46.236 -4.108 1.00 85.62 472 LEU A C 1
ATOM 3832 O O . LEU A 1 472 ? 27.629 47.338 -3.708 1.00 85.62 472 LEU A O 1
ATOM 3836 N N . LEU A 1 473 ? 27.522 45.105 -3.441 1.00 83.19 473 LEU A N 1
ATOM 3837 C CA . LEU A 1 473 ? 28.283 45.055 -2.183 1.00 83.19 473 LEU A CA 1
ATOM 3838 C C . LEU A 1 473 ? 29.759 45.436 -2.375 1.00 83.19 473 LEU A C 1
ATOM 3840 O O . LEU A 1 473 ? 30.343 46.112 -1.535 1.00 83.19 473 LEU A O 1
ATOM 3844 N N . ALA A 1 474 ? 30.369 45.047 -3.495 1.00 82.19 474 ALA A N 1
ATOM 3845 C CA . ALA A 1 474 ? 31.742 45.434 -3.816 1.00 82.19 474 ALA A CA 1
ATOM 3846 C C . ALA A 1 474 ? 31.863 46.923 -4.190 1.00 82.19 474 ALA A C 1
ATOM 3848 O O . ALA A 1 474 ? 32.921 47.519 -4.018 1.00 82.19 474 ALA A O 1
ATOM 3849 N N . ARG A 1 475 ? 30.787 47.541 -4.698 1.00 76.62 475 ARG A N 1
ATOM 3850 C CA . ARG A 1 475 ? 30.759 48.958 -5.096 1.00 76.62 475 ARG A CA 1
ATOM 3851 C C . ARG A 1 475 ? 30.610 49.922 -3.914 1.00 76.62 475 ARG A C 1
ATOM 3853 O O . ARG A 1 475 ? 30.951 51.090 -4.062 1.00 76.62 475 ARG A O 1
ATOM 3860 N N . SER A 1 476 ? 30.125 49.459 -2.759 1.00 71.81 476 SER A N 1
ATOM 3861 C CA . SER A 1 476 ? 30.142 50.258 -1.521 1.00 71.81 476 SER A CA 1
ATOM 3862 C C . SER A 1 476 ? 31.544 50.451 -0.935 1.00 71.81 476 SER A C 1
ATOM 3864 O O . SER A 1 476 ? 31.707 51.251 -0.018 1.00 71.81 476 SER A O 1
ATOM 3866 N N . ASP A 1 477 ? 32.545 49.755 -1.473 1.00 70.38 477 ASP A N 1
ATOM 3867 C CA . ASP A 1 477 ? 33.941 49.894 -1.081 1.00 70.38 477 ASP A CA 1
ATOM 3868 C C . ASP A 1 477 ? 34.626 50.987 -1.923 1.00 70.38 477 ASP A C 1
ATOM 3870 O O . ASP A 1 477 ? 34.588 50.971 -3.157 1.00 70.38 477 ASP A O 1
ATOM 3874 N N . SER A 1 478 ? 35.282 51.952 -1.276 1.00 61.94 478 SER A N 1
ATOM 3875 C CA . SER A 1 478 ? 35.865 53.139 -1.930 1.00 61.94 478 SER A CA 1
ATOM 3876 C C . SER A 1 478 ? 37.069 52.837 -2.843 1.00 61.94 478 SER A C 1
ATOM 3878 O O . SER A 1 478 ? 37.545 53.725 -3.549 1.00 61.94 478 SER A O 1
ATOM 3880 N N . ALA A 1 479 ? 37.531 51.581 -2.892 1.00 66.94 479 ALA A N 1
ATOM 3881 C CA . ALA A 1 479 ? 38.651 51.096 -3.709 1.00 66.94 479 ALA A CA 1
ATOM 3882 C C . ALA A 1 479 ? 38.233 50.290 -4.967 1.00 66.94 479 ALA A C 1
ATOM 3884 O O . ALA A 1 479 ? 39.071 49.618 -5.591 1.00 66.94 479 ALA A O 1
ATOM 3885 N N . ALA A 1 480 ? 36.950 50.314 -5.342 1.00 70.12 480 ALA A N 1
ATOM 3886 C CA . ALA A 1 480 ? 36.417 49.534 -6.458 1.00 70.12 480 ALA A CA 1
ATOM 3887 C C . ALA A 1 480 ? 36.719 50.169 -7.834 1.00 70.12 480 ALA A C 1
ATOM 3889 O O . ALA A 1 480 ? 36.040 51.090 -8.284 1.00 70.12 480 ALA A O 1
ATOM 3890 N N . THR A 1 481 ? 37.713 49.637 -8.554 1.00 81.62 481 THR A N 1
ATOM 3891 C CA . THR A 1 481 ? 37.951 49.953 -9.976 1.00 81.62 481 THR A CA 1
ATOM 3892 C C . THR A 1 481 ? 37.141 49.037 -10.898 1.00 81.62 481 THR A C 1
ATOM 3894 O O . THR A 1 481 ? 36.882 47.875 -10.576 1.00 81.62 481 THR A O 1
ATOM 3897 N N . ALA A 1 482 ? 36.773 49.529 -12.089 1.00 80.69 482 ALA A N 1
ATOM 3898 C CA . ALA A 1 482 ? 35.969 48.773 -13.059 1.00 80.69 482 ALA A CA 1
ATOM 3899 C C . ALA A 1 482 ? 36.590 47.410 -13.429 1.00 80.69 482 ALA A C 1
ATOM 3901 O O . ALA A 1 482 ? 35.879 46.410 -13.502 1.00 80.69 482 ALA A O 1
ATOM 3902 N N . GLY A 1 483 ? 37.919 47.342 -13.574 1.00 84.50 483 GLY A N 1
ATOM 3903 C CA . GLY A 1 483 ? 38.630 46.088 -13.857 1.00 84.50 483 GLY A CA 1
ATOM 3904 C C . GLY A 1 483 ? 38.506 45.041 -12.741 1.00 84.50 483 GLY A C 1
ATOM 3905 O O . GLY A 1 483 ? 38.320 43.861 -13.030 1.00 84.50 483 GLY A O 1
ATOM 3906 N N . ARG A 1 484 ? 38.527 45.459 -11.465 1.00 83.44 484 ARG A N 1
ATOM 3907 C CA . ARG A 1 484 ? 38.340 44.553 -10.315 1.00 83.44 484 ARG A CA 1
ATOM 3908 C C . ARG A 1 484 ? 36.915 44.009 -10.244 1.00 83.44 484 ARG A C 1
ATOM 3910 O O . ARG A 1 484 ? 36.736 42.831 -9.954 1.00 83.44 484 ARG A O 1
ATOM 3917 N N . LEU A 1 485 ? 35.914 44.834 -10.554 1.00 85.12 485 LEU A N 1
ATOM 3918 C CA . LEU A 1 485 ? 34.511 44.407 -10.604 1.00 85.12 485 LEU A CA 1
ATOM 3919 C C . LEU A 1 485 ? 34.264 43.381 -11.720 1.00 85.12 485 LEU A C 1
ATOM 3921 O O . LEU A 1 485 ? 33.574 42.391 -11.492 1.00 85.12 485 LEU A O 1
ATOM 3925 N N . ILE A 1 486 ? 34.870 43.570 -12.897 1.00 86.88 486 ILE A N 1
ATOM 3926 C CA . ILE A 1 486 ? 34.779 42.605 -14.007 1.00 86.88 486 ILE A CA 1
ATOM 3927 C C . ILE A 1 486 ? 35.448 41.276 -13.629 1.00 86.88 486 ILE A C 1
ATOM 3929 O O . ILE A 1 486 ? 34.855 40.216 -13.828 1.00 86.88 486 ILE A O 1
ATOM 3933 N N . ALA A 1 487 ? 36.643 41.319 -13.029 1.00 87.62 487 ALA A N 1
ATOM 3934 C CA . ALA A 1 487 ? 37.334 40.116 -12.564 1.00 87.62 487 ALA A CA 1
ATOM 3935 C C . ALA A 1 487 ? 36.528 39.365 -11.486 1.00 87.62 487 ALA A C 1
ATOM 3937 O O . ALA A 1 487 ? 36.406 38.141 -11.545 1.00 87.62 487 ALA A O 1
ATOM 3938 N N . LEU A 1 488 ? 35.918 40.092 -10.544 1.00 87.31 488 LEU A N 1
ATOM 3939 C CA . LEU A 1 488 ? 35.066 39.521 -9.500 1.00 87.31 488 LEU A CA 1
ATOM 3940 C C . LEU A 1 488 ? 33.789 38.889 -10.074 1.00 87.31 488 LEU A C 1
ATOM 3942 O O . LEU A 1 488 ? 33.421 37.791 -9.662 1.00 87.31 488 LEU A O 1
ATOM 3946 N N . ALA A 1 489 ? 33.134 39.541 -11.042 1.00 87.56 489 ALA A N 1
ATOM 3947 C CA . ALA A 1 489 ? 31.973 38.982 -11.736 1.00 87.56 489 ALA A CA 1
ATOM 3948 C C . ALA A 1 489 ? 32.326 37.691 -12.489 1.00 87.56 489 ALA A C 1
ATOM 3950 O O . ALA A 1 489 ? 31.581 36.715 -12.415 1.00 87.56 489 ALA A O 1
ATOM 3951 N N . GLY A 1 490 ? 33.480 37.669 -13.167 1.00 90.50 490 GLY A N 1
ATOM 3952 C CA . GLY A 1 490 ? 33.995 36.477 -13.842 1.00 90.50 490 GLY A CA 1
ATOM 3953 C C . GLY A 1 490 ? 34.265 35.328 -12.868 1.00 90.50 490 GLY A C 1
ATOM 3954 O O . GLY A 1 490 ? 33.817 34.207 -13.103 1.00 90.50 490 GLY A O 1
ATOM 3955 N N . LEU A 1 491 ? 34.916 35.613 -11.735 1.00 91.94 491 LEU A N 1
ATOM 3956 C CA . LEU A 1 491 ? 35.196 34.620 -10.693 1.00 91.94 491 LEU A CA 1
ATOM 3957 C C . LEU A 1 491 ? 33.911 34.075 -10.048 1.00 91.94 491 LEU A C 1
ATOM 3959 O O . LEU A 1 491 ? 33.819 32.886 -9.747 1.00 91.94 491 LEU A O 1
ATOM 3963 N N . MET A 1 492 ? 32.901 34.931 -9.868 1.00 90.12 492 MET A N 1
ATOM 3964 C CA . MET A 1 492 ? 31.610 34.556 -9.285 1.00 90.12 492 MET A CA 1
ATOM 3965 C C . MET A 1 492 ? 30.689 33.794 -10.237 1.00 90.12 492 MET A C 1
ATOM 3967 O O . MET A 1 492 ? 29.702 33.224 -9.776 1.00 90.12 492 MET A O 1
ATOM 3971 N N . LEU A 1 493 ? 30.990 33.729 -11.535 1.00 92.06 493 LEU A N 1
ATOM 3972 C CA . LEU A 1 493 ? 30.113 33.081 -12.508 1.00 92.06 493 LEU A CA 1
ATOM 3973 C C . LEU A 1 493 ? 29.891 31.595 -12.183 1.00 92.06 493 LEU A C 1
ATOM 3975 O O . LEU A 1 493 ? 28.750 31.145 -12.112 1.00 92.06 493 LEU A O 1
ATOM 3979 N N . ILE A 1 494 ? 30.966 30.846 -11.923 1.00 92.69 494 ILE A N 1
ATOM 3980 C CA . ILE A 1 494 ? 30.906 29.408 -11.610 1.00 92.69 494 ILE A CA 1
ATOM 3981 C C . ILE A 1 494 ? 30.094 29.131 -10.325 1.00 92.69 494 ILE A C 1
ATOM 3983 O O . ILE A 1 494 ? 29.140 28.347 -10.389 1.00 92.69 494 ILE A O 1
ATOM 3987 N N . PRO A 1 495 ? 30.397 29.755 -9.165 1.00 91.69 495 PRO A N 1
ATOM 3988 C CA . PRO A 1 495 ? 29.621 29.532 -7.944 1.00 91.69 495 PRO A CA 1
ATOM 3989 C C . PRO A 1 495 ? 28.187 30.084 -8.026 1.00 91.69 495 PRO A C 1
ATOM 3991 O O . PRO A 1 495 ? 27.271 29.478 -7.469 1.00 91.69 495 PRO A O 1
ATOM 3994 N N . ALA A 1 496 ? 27.945 31.188 -8.743 1.00 91.44 496 ALA A N 1
ATOM 3995 C CA . ALA A 1 496 ? 26.593 31.719 -8.920 1.00 91.44 496 ALA A CA 1
ATOM 3996 C C . ALA A 1 496 ? 25.722 30.786 -9.772 1.00 91.44 496 ALA A C 1
ATOM 3998 O O . ALA A 1 496 ? 24.557 30.562 -9.433 1.00 91.44 496 ALA A O 1
ATOM 3999 N N . VAL A 1 497 ? 26.272 30.215 -10.852 1.00 94.94 497 VAL A N 1
ATOM 4000 C CA . VAL A 1 497 ? 25.578 29.240 -11.711 1.00 94.94 497 VAL A CA 1
ATOM 4001 C C . VAL A 1 497 ? 25.227 27.982 -10.932 1.00 94.94 497 VAL A C 1
ATOM 4003 O O . VAL A 1 497 ? 24.066 27.571 -10.948 1.00 94.94 497 VAL A O 1
ATOM 4006 N N . SER A 1 498 ? 26.177 27.402 -10.197 1.00 91.44 498 SER A N 1
ATOM 4007 C CA . SER A 1 498 ? 25.921 26.180 -9.426 1.00 91.44 498 SER A CA 1
ATOM 4008 C C . SER A 1 498 ? 24.860 26.385 -8.336 1.00 91.44 498 SER A C 1
ATOM 4010 O O . SER A 1 498 ? 23.944 25.566 -8.210 1.00 91.44 498 SER A O 1
ATOM 4012 N N . LEU A 1 499 ? 24.904 27.511 -7.609 1.00 92.19 499 LEU A N 1
ATOM 4013 C CA . LEU A 1 499 ? 23.890 27.852 -6.606 1.00 92.19 499 LEU A CA 1
ATOM 4014 C C . LEU A 1 499 ? 22.514 28.097 -7.239 1.00 92.19 499 LEU A C 1
ATOM 4016 O O . LEU A 1 499 ? 21.500 27.636 -6.714 1.00 92.19 499 LEU A O 1
ATOM 4020 N N . SER A 1 500 ? 22.472 28.784 -8.381 1.00 92.06 500 SER A N 1
ATOM 4021 C CA . SER A 1 500 ? 21.223 29.080 -9.091 1.00 92.06 500 SER A CA 1
ATOM 4022 C C . SER A 1 500 ? 20.552 27.820 -9.620 1.00 92.06 500 SER A C 1
ATOM 4024 O O . SER A 1 500 ? 19.344 27.667 -9.445 1.00 92.06 500 SER A O 1
ATOM 4026 N N . ILE A 1 501 ? 21.320 26.892 -10.205 1.00 91.50 501 ILE A N 1
ATOM 4027 C CA . ILE A 1 501 ? 20.803 25.588 -10.642 1.00 91.50 501 ILE A CA 1
ATOM 4028 C C . ILE A 1 501 ? 20.147 24.876 -9.460 1.00 91.50 501 ILE A C 1
ATOM 4030 O O . ILE A 1 501 ? 18.998 24.453 -9.569 1.00 91.50 501 ILE A O 1
ATOM 4034 N N . ARG A 1 502 ? 20.829 24.810 -8.309 1.00 91.12 502 ARG A N 1
ATOM 4035 C CA . ARG A 1 502 ? 20.304 24.134 -7.118 1.00 91.12 502 ARG A CA 1
ATOM 4036 C C . ARG A 1 502 ? 19.027 24.788 -6.586 1.00 91.12 502 ARG A C 1
ATOM 4038 O O . ARG A 1 502 ? 18.042 24.092 -6.367 1.00 91.12 502 ARG A O 1
ATOM 4045 N N . LEU A 1 503 ? 19.005 26.115 -6.445 1.00 89.06 503 LEU A N 1
ATOM 4046 C CA . LEU A 1 503 ? 17.825 26.852 -5.973 1.00 89.06 503 LEU A CA 1
ATOM 4047 C C . LEU A 1 503 ? 16.621 26.672 -6.902 1.00 89.06 503 LEU A C 1
ATOM 4049 O O . LEU A 1 503 ? 15.515 26.375 -6.447 1.00 89.06 503 LEU A O 1
ATOM 4053 N N . VAL A 1 504 ? 16.825 26.828 -8.212 1.00 89.12 504 VAL A N 1
ATOM 4054 C CA . VAL A 1 504 ? 15.756 26.658 -9.202 1.00 89.12 504 VAL A CA 1
ATOM 4055 C C . VAL A 1 504 ? 15.289 25.201 -9.242 1.00 89.12 504 VAL A C 1
ATOM 4057 O O . VAL A 1 504 ? 14.091 24.946 -9.371 1.00 89.12 504 VAL A O 1
ATOM 4060 N N . GLN A 1 505 ? 16.189 24.232 -9.072 1.00 87.62 505 GLN A N 1
ATOM 4061 C CA . GLN A 1 505 ? 15.847 22.811 -8.992 1.00 87.62 505 GLN A CA 1
ATOM 4062 C C . GLN A 1 505 ? 15.028 22.470 -7.735 1.00 87.62 505 GLN A C 1
ATOM 4064 O O . GLN A 1 505 ? 14.016 21.776 -7.830 1.00 87.62 505 GLN A O 1
ATOM 4069 N N . ASP A 1 506 ? 15.375 23.024 -6.576 1.00 84.00 506 ASP A N 1
ATOM 4070 C CA . ASP A 1 506 ? 14.617 22.829 -5.335 1.00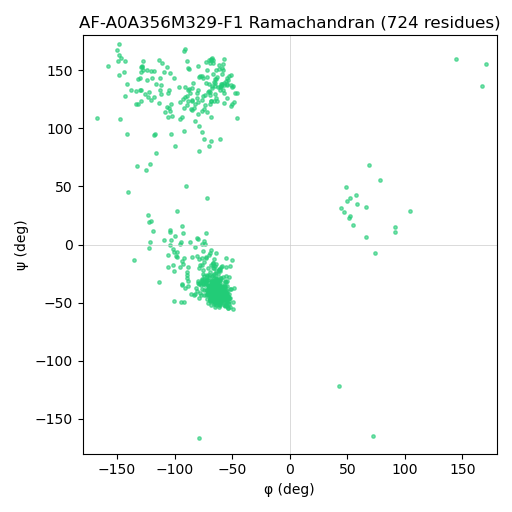 84.00 506 ASP A CA 1
ATOM 4071 C C . ASP A 1 506 ? 13.217 23.463 -5.424 1.00 84.00 506 ASP A C 1
ATOM 4073 O O . ASP A 1 506 ? 12.209 22.844 -5.075 1.00 84.00 506 ASP A O 1
ATOM 4077 N N . VAL A 1 507 ? 13.112 24.677 -5.973 1.00 84.19 507 VAL A N 1
ATOM 4078 C CA . VAL A 1 507 ? 11.815 25.340 -6.188 1.00 84.19 507 VAL A CA 1
ATOM 4079 C C . VAL A 1 507 ? 10.973 24.585 -7.220 1.00 84.19 507 VAL A C 1
ATOM 4081 O O . VAL A 1 507 ? 9.778 24.359 -7.009 1.00 84.19 507 VAL A O 1
ATOM 4084 N N . SER A 1 508 ? 11.577 24.168 -8.333 1.00 81.06 508 SER A N 1
ATOM 4085 C CA . SER A 1 508 ? 10.866 23.446 -9.393 1.00 81.06 508 SER A CA 1
ATOM 4086 C C . SER A 1 508 ? 10.400 22.065 -8.939 1.00 81.06 508 SER A C 1
ATOM 4088 O O . SER A 1 508 ? 9.254 21.718 -9.218 1.00 81.06 508 SER A O 1
ATOM 4090 N N . SER A 1 509 ? 11.201 21.319 -8.173 1.00 78.50 509 SER A N 1
ATOM 4091 C CA . SER A 1 509 ? 10.797 20.023 -7.605 1.00 78.50 509 SER A CA 1
ATOM 4092 C C . SER A 1 509 ? 9.641 20.146 -6.602 1.00 78.50 509 SER A C 1
ATOM 4094 O O . SER A 1 509 ? 8.810 19.244 -6.495 1.00 78.50 509 SER A O 1
ATOM 4096 N N . TYR A 1 510 ? 9.512 21.289 -5.919 1.00 77.00 510 TYR A N 1
ATOM 4097 C CA . TYR A 1 510 ? 8.364 21.566 -5.054 1.00 77.00 510 TYR A CA 1
ATOM 4098 C C . TYR A 1 510 ? 7.090 21.937 -5.837 1.00 77.00 510 TYR A C 1
ATOM 4100 O O . TYR A 1 510 ? 5.978 21.547 -5.457 1.00 77.00 510 TYR A O 1
ATOM 4108 N N . LEU A 1 511 ? 7.226 22.703 -6.925 1.00 74.75 511 LEU A N 1
ATOM 4109 C CA . LEU A 1 511 ? 6.100 23.168 -7.745 1.00 74.75 511 LEU A CA 1
ATOM 4110 C C . LEU A 1 511 ? 5.569 22.080 -8.687 1.00 74.75 511 LEU A C 1
ATOM 4112 O O . LEU A 1 511 ? 4.353 21.921 -8.846 1.00 74.75 511 LEU A O 1
ATOM 4116 N N . ILE A 1 512 ? 6.474 21.331 -9.312 1.00 74.38 512 ILE A N 1
ATOM 4117 C CA . ILE A 1 512 ? 6.169 20.295 -10.293 1.00 74.38 512 ILE A CA 1
ATOM 4118 C C . ILE A 1 512 ? 6.041 18.972 -9.550 1.00 74.38 512 ILE A C 1
ATOM 4120 O O . ILE A 1 512 ? 7.015 18.287 -9.260 1.00 74.38 512 ILE A O 1
ATOM 4124 N N . LYS A 1 513 ? 4.800 18.593 -9.244 1.00 66.50 513 LYS A N 1
ATOM 4125 C CA 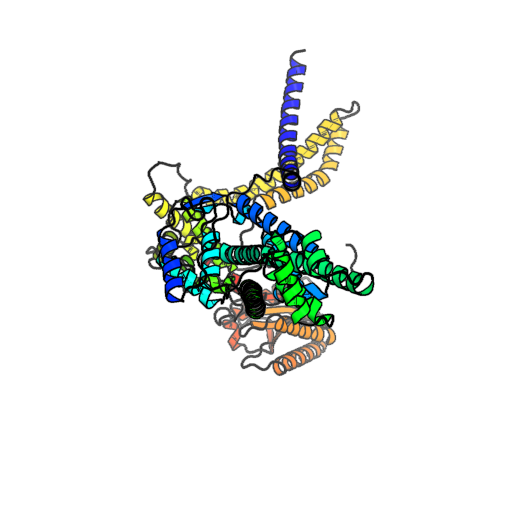. LYS A 1 513 ? 4.540 17.298 -8.616 1.00 66.50 513 LYS A CA 1
ATOM 4126 C C . LYS A 1 513 ? 4.819 16.165 -9.609 1.00 66.50 513 LYS A C 1
ATOM 4128 O O . LYS A 1 513 ? 4.270 16.218 -10.716 1.00 66.50 513 LYS A O 1
ATOM 4133 N N . PRO A 1 514 ? 5.584 15.131 -9.216 1.00 72.31 514 PRO A N 1
ATOM 4134 C CA . PRO A 1 514 ? 5.786 13.960 -10.054 1.00 72.31 514 PRO A CA 1
ATOM 4135 C C . PRO A 1 514 ? 4.436 13.307 -10.359 1.00 72.31 514 PRO A C 1
ATOM 4137 O O . PRO A 1 514 ? 3.550 13.223 -9.500 1.00 72.31 514 PRO A O 1
ATOM 4140 N N . ARG A 1 515 ? 4.258 12.877 -11.608 1.00 72.50 515 ARG A N 1
ATOM 4141 C CA . ARG A 1 515 ? 3.100 12.074 -11.997 1.00 72.50 515 ARG A CA 1
ATOM 4142 C C . ARG A 1 515 ? 3.429 10.623 -11.697 1.00 72.50 515 ARG A C 1
ATOM 4144 O O . ARG A 1 515 ? 4.432 10.114 -12.180 1.00 72.50 515 ARG A O 1
ATOM 4151 N N . ALA A 1 516 ? 2.588 9.988 -10.892 1.00 78.12 516 ALA A N 1
ATOM 4152 C CA . ALA A 1 516 ? 2.653 8.548 -10.728 1.00 78.12 516 ALA A CA 1
ATOM 4153 C C . ALA A 1 516 ? 2.371 7.882 -12.083 1.00 78.12 516 ALA A C 1
ATOM 4155 O O . ALA A 1 516 ? 1.469 8.317 -12.806 1.00 78.12 516 ALA A O 1
ATOM 4156 N N . GLN A 1 517 ? 3.175 6.876 -12.417 1.00 84.31 517 GLN A N 1
ATOM 4157 C CA . GLN A 1 517 ? 3.010 6.103 -13.641 1.00 84.31 517 GLN A CA 1
ATOM 4158 C C . GLN A 1 517 ? 1.837 5.137 -13.486 1.00 84.31 517 GLN A C 1
ATOM 4160 O O . GLN A 1 517 ? 1.597 4.614 -12.398 1.00 84.31 517 GLN A O 1
ATOM 4165 N N . LEU A 1 518 ? 1.090 4.950 -14.571 1.00 91.94 518 LEU A N 1
ATOM 4166 C CA . LEU A 1 518 ? -0.017 3.998 -14.626 1.00 91.94 518 LEU A CA 1
ATOM 4167 C C . LEU A 1 518 ? 0.549 2.615 -14.946 1.00 91.94 518 LEU A C 1
ATOM 4169 O O . LEU A 1 518 ? 1.441 2.512 -15.786 1.00 91.94 518 LEU A O 1
ATOM 4173 N N . ALA A 1 519 ? 0.044 1.578 -14.287 1.00 93.56 519 ALA A N 1
ATOM 4174 C CA . ALA A 1 519 ? 0.552 0.221 -14.425 1.00 93.56 519 ALA A CA 1
ATOM 4175 C C . ALA A 1 519 ? -0.547 -0.835 -14.251 1.00 93.56 519 ALA A C 1
ATOM 4177 O O . ALA A 1 519 ? -1.478 -0.675 -13.454 1.00 93.56 519 ALA A O 1
ATOM 4178 N N . MET A 1 520 ? -0.398 -1.927 -14.998 1.00 94.62 520 MET A N 1
ATOM 4179 C CA . MET A 1 520 ? -1.121 -3.179 -14.785 1.00 94.62 520 MET A CA 1
ATOM 4180 C C . MET A 1 520 ? -0.601 -3.902 -13.536 1.00 94.62 520 MET A C 1
ATOM 4182 O O . MET A 1 520 ? 0.524 -3.654 -13.100 1.00 94.62 520 MET A O 1
ATOM 4186 N N . ASP A 1 521 ? -1.426 -4.771 -12.963 1.00 93.56 521 ASP A N 1
ATOM 4187 C CA . ASP A 1 521 ? -1.044 -5.673 -11.882 1.00 93.56 521 ASP A CA 1
ATOM 4188 C C . ASP A 1 521 ? -0.624 -7.024 -12.457 1.00 93.56 521 ASP A C 1
ATOM 4190 O O . ASP A 1 521 ? -1.453 -7.755 -12.995 1.00 93.56 521 ASP A O 1
ATOM 4194 N N . PHE A 1 522 ? 0.672 -7.320 -12.383 1.00 93.31 522 PHE A N 1
ATOM 4195 C CA . PHE A 1 522 ? 1.261 -8.585 -12.835 1.00 93.31 522 PHE A CA 1
ATOM 4196 C C . PHE A 1 522 ? 2.024 -9.283 -11.705 1.00 93.31 522 PHE A C 1
ATOM 4198 O O . PHE A 1 522 ? 2.961 -10.034 -11.973 1.00 93.31 522 PHE A O 1
ATOM 4205 N N . LEU A 1 523 ? 1.673 -9.016 -10.441 1.00 87.56 523 LEU A N 1
ATOM 4206 C CA . LEU A 1 523 ? 2.304 -9.690 -9.303 1.00 87.56 523 LEU A CA 1
ATOM 4207 C C . LEU A 1 523 ? 2.060 -11.207 -9.341 1.00 87.56 523 LEU A C 1
ATOM 4209 O O . LEU A 1 523 ? 3.010 -11.972 -9.171 1.00 87.56 523 LEU A O 1
ATOM 4213 N N . ASP A 1 524 ? 0.834 -11.626 -9.665 1.00 85.94 524 ASP A N 1
ATOM 4214 C CA . ASP A 1 524 ? 0.444 -13.042 -9.742 1.00 85.94 524 ASP A CA 1
ATOM 4215 C C . ASP A 1 524 ? 0.943 -13.758 -11.008 1.00 85.94 524 ASP A C 1
ATOM 4217 O O . ASP A 1 524 ? 0.963 -14.986 -11.061 1.00 85.94 524 ASP A O 1
ATOM 4221 N N . GLY A 1 525 ? 1.336 -13.012 -12.044 1.00 90.81 525 GLY A N 1
ATOM 4222 C CA . GLY A 1 525 ? 1.714 -13.591 -13.330 1.00 90.81 525 GLY A CA 1
ATOM 4223 C C . GLY A 1 525 ? 1.817 -12.569 -14.457 1.00 90.81 525 GLY A C 1
ATOM 4224 O O . GLY A 1 525 ? 0.933 -11.730 -14.644 1.00 90.81 525 GLY A O 1
ATOM 4225 N N . ILE A 1 526 ? 2.872 -12.674 -15.269 1.00 93.12 526 ILE A N 1
ATOM 4226 C CA . ILE A 1 526 ? 2.977 -11.948 -16.542 1.00 93.12 526 ILE A CA 1
ATOM 4227 C C . ILE A 1 526 ? 2.159 -12.696 -17.618 1.00 93.12 526 ILE A C 1
ATOM 4229 O O . ILE A 1 526 ? 2.412 -13.880 -17.841 1.00 93.12 526 ILE A O 1
ATOM 4233 N N . PRO A 1 527 ? 1.212 -12.045 -18.322 1.00 93.00 527 PRO A N 1
ATOM 4234 C CA . PRO A 1 527 ? 0.448 -12.672 -19.406 1.00 93.00 527 PRO A CA 1
ATOM 4235 C C . PRO A 1 527 ? 1.306 -13.032 -20.626 1.00 93.00 527 PRO A C 1
ATOM 4237 O O . PRO A 1 527 ? 2.336 -12.400 -20.866 1.00 93.00 527 PRO A O 1
ATOM 4240 N N . ASP A 1 528 ? 0.829 -13.965 -21.455 1.00 90.94 528 ASP A N 1
ATOM 4241 C CA . ASP A 1 528 ? 1.525 -14.390 -22.681 1.00 90.94 528 ASP A CA 1
ATOM 4242 C C . ASP A 1 528 ? 1.795 -13.235 -23.658 1.00 90.94 528 ASP A C 1
ATOM 4244 O O . ASP A 1 528 ? 2.894 -13.120 -24.197 1.00 90.94 528 ASP A O 1
ATOM 4248 N N . ASP A 1 529 ? 0.849 -12.304 -23.798 1.00 90.62 529 ASP A N 1
ATOM 4249 C CA . ASP A 1 529 ? 0.992 -11.113 -24.653 1.00 90.62 529 ASP A CA 1
ATOM 4250 C C . ASP A 1 529 ? 2.074 -10.130 -24.164 1.00 90.62 529 ASP A C 1
ATOM 4252 O O . ASP A 1 529 ? 2.426 -9.169 -24.852 1.00 90.62 529 ASP A O 1
ATOM 4256 N N . CYS A 1 530 ? 2.559 -10.318 -22.935 1.00 93.88 530 CYS A N 1
ATOM 4257 C CA . CYS A 1 530 ? 3.539 -9.467 -22.268 1.00 93.88 530 CYS A CA 1
ATOM 4258 C C . CYS A 1 530 ? 4.811 -10.239 -21.895 1.00 93.88 530 CYS A C 1
ATOM 4260 O O . CYS A 1 530 ? 5.562 -9.776 -21.031 1.00 93.88 530 CYS A O 1
ATOM 4262 N N . ARG A 1 531 ? 5.073 -11.393 -22.532 1.00 94.38 531 ARG A N 1
ATOM 4263 C CA . ARG A 1 531 ? 6.311 -12.161 -22.337 1.00 94.38 531 ARG A CA 1
ATOM 4264 C C . ARG A 1 531 ? 7.521 -11.247 -22.382 1.00 94.38 531 ARG A C 1
ATOM 4266 O O . ARG A 1 531 ? 7.665 -10.404 -23.271 1.00 94.38 531 ARG A O 1
ATOM 4273 N N . THR A 1 532 ? 8.368 -11.396 -21.378 1.00 95.62 532 THR A N 1
ATOM 4274 C CA . THR A 1 532 ? 9.467 -10.470 -21.130 1.00 95.62 532 THR A CA 1
ATOM 4275 C C . THR A 1 532 ? 10.757 -11.239 -20.950 1.00 95.62 532 THR A C 1
ATOM 4277 O O . THR A 1 532 ? 10.779 -12.307 -20.339 1.00 95.62 532 THR A O 1
ATOM 4280 N N . MET A 1 533 ? 11.846 -10.673 -21.455 1.00 95.62 533 MET A N 1
ATOM 4281 C CA . MET A 1 533 ? 13.174 -11.240 -21.287 1.00 95.62 533 MET A CA 1
ATOM 4282 C C . MET A 1 533 ? 14.096 -10.267 -20.563 1.00 95.62 533 MET A C 1
ATOM 4284 O O . MET A 1 533 ? 14.281 -9.123 -20.977 1.00 95.62 533 MET A O 1
ATOM 4288 N N . VAL A 1 534 ? 14.671 -10.732 -19.462 1.00 96.44 534 VAL A N 1
ATOM 4289 C CA . VAL A 1 534 ? 15.720 -10.046 -18.718 1.00 96.44 534 VAL A CA 1
ATOM 4290 C C . VAL A 1 534 ? 17.053 -10.410 -19.354 1.00 96.44 534 VAL A C 1
ATOM 4292 O O . VAL A 1 534 ? 17.444 -11.574 -19.352 1.00 96.44 534 VAL A O 1
ATOM 4295 N N . VAL A 1 535 ? 17.752 -9.424 -19.901 1.00 95.69 535 VAL A N 1
ATOM 4296 C CA . VAL A 1 535 ? 19.030 -9.618 -20.586 1.00 95.69 535 VAL A CA 1
ATOM 4297 C C . VAL A 1 535 ? 20.166 -8.994 -19.797 1.00 95.69 535 VAL A C 1
ATOM 4299 O O . VAL A 1 535 ? 20.054 -7.864 -19.320 1.00 95.69 535 VAL A O 1
ATOM 4302 N N . MET A 1 536 ? 21.285 -9.709 -19.706 1.00 95.00 536 MET A N 1
ATOM 4303 C CA . MET A 1 536 ? 22.513 -9.205 -19.099 1.00 95.00 536 MET A CA 1
ATOM 4304 C C . MET A 1 536 ? 23.634 -9.153 -20.152 1.00 95.00 536 MET A C 1
ATOM 4306 O O . MET A 1 536 ? 24.279 -10.174 -20.414 1.00 95.00 536 MET A O 1
ATOM 4310 N N . PRO A 1 537 ? 23.862 -7.995 -20.806 1.00 94.12 537 PRO A N 1
ATOM 4311 C CA . PRO A 1 537 ? 24.979 -7.808 -21.726 1.00 94.12 537 PRO A CA 1
ATOM 4312 C C . PRO A 1 537 ? 26.324 -7.804 -20.993 1.00 94.12 537 PRO A C 1
ATOM 4314 O O . PRO A 1 537 ? 26.679 -6.837 -20.319 1.00 94.12 537 PRO A O 1
ATOM 4317 N N . VAL A 1 538 ? 27.123 -8.855 -21.193 1.00 92.56 538 VAL A N 1
ATOM 4318 C CA . VAL A 1 538 ? 28.418 -9.053 -20.515 1.00 92.56 538 VAL A CA 1
ATOM 4319 C C . VAL A 1 538 ? 29.551 -9.345 -21.487 1.00 92.56 538 VAL A C 1
ATOM 4321 O O . VAL A 1 538 ? 29.328 -9.855 -22.583 1.00 92.56 538 VAL A O 1
ATOM 4324 N N . ILE A 1 539 ? 30.777 -8.998 -21.102 1.00 91.06 539 ILE A N 1
ATOM 4325 C CA . ILE A 1 539 ? 31.986 -9.450 -21.798 1.00 91.06 539 ILE A CA 1
ATOM 4326 C C . ILE A 1 539 ? 32.596 -10.559 -20.949 1.00 91.06 539 ILE A C 1
ATOM 4328 O O . ILE A 1 539 ? 32.913 -10.322 -19.780 1.00 91.06 539 ILE A O 1
ATOM 4332 N N . ILE A 1 540 ? 32.740 -11.748 -21.529 1.00 91.12 540 ILE A N 1
ATOM 4333 C CA . ILE A 1 540 ? 33.294 -12.919 -20.846 1.00 91.12 540 ILE A CA 1
ATOM 4334 C C . ILE A 1 540 ? 34.785 -13.059 -21.151 1.00 91.12 540 ILE A C 1
ATOM 4336 O O . ILE A 1 540 ? 35.226 -12.889 -22.287 1.00 91.12 540 ILE A O 1
ATOM 4340 N N . ASN A 1 541 ? 35.577 -13.329 -20.115 1.00 90.00 541 ASN A N 1
ATOM 4341 C CA . ASN A 1 541 ? 37.033 -13.437 -20.220 1.00 90.00 541 ASN A CA 1
ATOM 4342 C C . ASN A 1 541 ? 37.643 -14.631 -19.477 1.00 90.00 541 ASN A C 1
ATOM 4344 O O . ASN A 1 541 ? 38.823 -14.916 -19.662 1.00 90.00 541 ASN A O 1
ATOM 4348 N N . SER A 1 542 ? 36.873 -15.285 -18.609 1.00 92.81 542 SER A N 1
ATOM 4349 C CA . SER A 1 542 ? 37.315 -16.404 -17.783 1.00 92.81 542 SER A CA 1
ATOM 4350 C C . SER A 1 542 ? 36.113 -17.229 -17.340 1.00 92.81 542 SER A C 1
ATOM 4352 O O . SER A 1 542 ? 35.006 -16.710 -17.186 1.00 92.81 542 SER A O 1
ATOM 4354 N N . GLU A 1 543 ? 36.330 -18.513 -17.067 1.00 93.12 543 GLU A N 1
ATOM 4355 C CA . GLU A 1 543 ? 35.269 -19.393 -16.570 1.00 93.12 543 GLU A CA 1
ATOM 4356 C C . GLU A 1 543 ? 34.727 -18.960 -15.203 1.00 93.12 543 GLU A C 1
ATOM 4358 O O . GLU A 1 543 ? 33.543 -19.121 -14.917 1.00 93.12 543 GLU A O 1
ATOM 4363 N N . ALA A 1 544 ? 35.583 -18.401 -14.340 1.00 93.25 544 ALA A N 1
ATOM 4364 C CA . ALA A 1 544 ? 35.164 -17.903 -13.033 1.00 93.25 544 ALA A CA 1
ATOM 4365 C C . ALA A 1 544 ? 34.167 -16.743 -13.172 1.00 93.25 544 ALA A C 1
ATOM 4367 O O . ALA A 1 544 ? 33.155 -16.717 -12.475 1.00 93.25 544 ALA A O 1
ATOM 4368 N N . GLN A 1 545 ? 34.419 -15.831 -14.116 1.00 93.50 545 GLN A N 1
ATOM 4369 C CA . GLN A 1 545 ? 33.518 -14.721 -14.417 1.00 93.50 545 GLN A CA 1
ATOM 4370 C C . GLN A 1 545 ? 32.192 -15.215 -15.013 1.00 93.50 545 GLN A C 1
ATOM 4372 O O . GLN A 1 545 ? 31.130 -14.726 -14.638 1.00 93.50 545 GLN A O 1
ATOM 4377 N N . VAL A 1 546 ? 32.239 -16.216 -15.899 1.00 93.69 546 VAL A N 1
ATOM 4378 C CA . VAL A 1 546 ? 31.035 -16.868 -16.437 1.00 93.69 546 VAL A CA 1
ATOM 4379 C C . VAL A 1 546 ? 30.186 -17.457 -15.308 1.00 93.69 546 VAL A C 1
ATOM 4381 O O . VAL A 1 546 ? 28.977 -17.228 -15.274 1.00 93.69 546 VAL A O 1
ATOM 4384 N N . ARG A 1 547 ? 30.808 -18.164 -14.354 1.00 93.19 547 ARG A N 1
ATOM 4385 C CA . ARG A 1 547 ? 30.109 -18.719 -13.185 1.00 93.19 547 ARG A CA 1
ATOM 4386 C C . ARG A 1 547 ? 29.449 -17.624 -12.341 1.00 93.19 547 ARG A C 1
ATOM 4388 O O . ARG A 1 547 ? 28.268 -17.754 -12.043 1.00 93.19 547 ARG A O 1
ATOM 4395 N N . ASP A 1 548 ? 30.151 -16.526 -12.046 1.00 93.88 548 ASP A N 1
ATOM 4396 C CA . ASP A 1 548 ? 29.571 -15.395 -11.299 1.00 93.88 548 ASP A CA 1
ATOM 4397 C C . ASP A 1 548 ? 28.362 -14.780 -12.026 1.00 93.88 548 ASP A C 1
ATOM 4399 O O . ASP A 1 548 ? 27.334 -14.506 -11.409 1.00 93.88 548 ASP A O 1
ATOM 4403 N N . TYR A 1 549 ? 28.428 -14.624 -13.352 1.00 94.88 549 TYR A N 1
ATOM 4404 C CA . TYR A 1 549 ? 27.302 -14.112 -14.136 1.00 94.88 549 TYR A CA 1
ATOM 4405 C C . TYR A 1 549 ? 26.090 -15.044 -14.143 1.00 94.88 549 TYR A C 1
ATOM 4407 O O . TYR A 1 549 ? 24.958 -14.572 -14.017 1.00 94.88 549 TYR A O 1
ATOM 4415 N N . VAL A 1 550 ? 26.298 -16.356 -14.242 1.00 94.56 550 VAL A N 1
ATOM 4416 C CA . VAL A 1 550 ? 25.197 -17.326 -14.160 1.00 94.56 550 VAL A CA 1
ATOM 4417 C C . VAL A 1 550 ? 24.591 -17.349 -12.752 1.00 94.56 550 VAL A C 1
ATOM 4419 O O . VAL A 1 550 ? 23.367 -17.361 -12.621 1.00 94.56 550 VAL A O 1
ATOM 4422 N N . ASP A 1 551 ? 25.408 -17.248 -11.702 1.00 94.00 551 ASP A N 1
ATOM 4423 C CA . ASP A 1 551 ? 24.925 -17.154 -10.319 1.00 94.00 551 ASP A CA 1
ATOM 4424 C C . ASP A 1 551 ? 24.132 -15.850 -10.079 1.00 94.00 551 ASP A C 1
ATOM 4426 O O . ASP A 1 551 ? 23.143 -15.834 -9.339 1.00 94.00 551 ASP A O 1
ATOM 4430 N N . ARG A 1 552 ? 24.514 -14.736 -10.722 1.00 94.00 552 ARG A N 1
ATOM 4431 C CA . ARG A 1 552 ? 23.732 -13.484 -10.707 1.00 94.00 552 ARG A CA 1
ATOM 4432 C C . ARG A 1 552 ? 22.398 -13.631 -11.439 1.00 94.00 552 ARG A C 1
ATOM 4434 O O . ARG A 1 552 ? 21.375 -13.210 -10.897 1.00 94.00 552 ARG A O 1
ATOM 4441 N N . LEU A 1 553 ? 22.374 -14.278 -12.608 1.00 93.81 553 LEU A N 1
ATOM 4442 C CA . LEU A 1 553 ? 21.122 -14.599 -13.306 1.00 93.81 553 LEU A CA 1
ATOM 4443 C C . LEU A 1 553 ? 20.193 -15.449 -12.434 1.00 93.81 553 LEU A C 1
ATOM 4445 O O . LEU A 1 553 ? 18.996 -15.164 -12.365 1.00 93.81 553 LEU A O 1
ATOM 4449 N N . GLU A 1 554 ? 20.734 -16.433 -11.708 1.00 95.00 554 GLU A N 1
ATOM 4450 C CA . GLU A 1 554 ? 19.962 -17.211 -10.738 1.00 95.00 554 GLU A CA 1
ATOM 4451 C C . GLU A 1 554 ? 19.367 -16.309 -9.649 1.00 95.00 554 GLU A C 1
ATOM 4453 O O . GLU A 1 554 ? 18.169 -16.386 -9.384 1.00 95.00 554 GLU A O 1
ATOM 4458 N N . LYS A 1 555 ? 20.153 -15.403 -9.051 1.00 94.19 555 LYS A N 1
ATOM 4459 C CA . LYS A 1 555 ? 19.648 -14.454 -8.038 1.00 94.19 555 LYS A CA 1
ATOM 4460 C C . LYS A 1 555 ? 18.512 -13.580 -8.576 1.00 94.19 555 LYS A C 1
ATOM 4462 O O . LYS A 1 555 ? 17.520 -13.390 -7.872 1.00 94.19 555 LYS A O 1
ATOM 4467 N N . HIS A 1 556 ? 18.619 -13.073 -9.806 1.00 94.44 556 HIS A N 1
ATOM 4468 C CA . HIS A 1 556 ? 17.548 -12.279 -10.422 1.00 94.44 556 HIS A CA 1
ATOM 4469 C C . HIS A 1 556 ? 16.277 -13.101 -10.639 1.00 94.44 556 HIS A C 1
ATOM 4471 O O . HIS A 1 556 ? 15.186 -12.609 -10.344 1.00 94.44 556 HIS A O 1
ATOM 4477 N N . TYR A 1 557 ? 16.416 -14.357 -11.069 1.00 94.12 557 TYR A N 1
ATOM 4478 C CA . TYR A 1 557 ? 15.296 -15.287 -11.169 1.00 94.12 557 TYR A CA 1
ATOM 4479 C C . TYR A 1 557 ? 14.656 -15.563 -9.808 1.00 94.12 557 TYR A C 1
ATOM 4481 O O . TYR A 1 557 ? 13.441 -15.477 -9.679 1.00 94.12 557 TYR A O 1
ATOM 4489 N N . LEU A 1 558 ? 15.451 -15.843 -8.771 1.00 93.81 558 LEU A N 1
ATOM 4490 C CA . LEU A 1 558 ? 14.946 -16.088 -7.417 1.00 93.81 558 LEU A CA 1
ATOM 4491 C C . LEU A 1 558 ? 14.175 -14.888 -6.855 1.00 93.81 558 LEU A C 1
ATOM 4493 O O . LEU A 1 558 ? 13.181 -15.081 -6.158 1.00 93.81 558 LEU A O 1
ATOM 4497 N N . ALA A 1 559 ? 14.618 -13.670 -7.168 1.00 93.25 559 ALA A N 1
ATOM 4498 C CA . ALA A 1 559 ? 13.937 -12.444 -6.771 1.00 93.25 559 ALA A CA 1
ATOM 4499 C C . ALA A 1 559 ? 12.658 -12.171 -7.586 1.00 93.25 559 ALA A C 1
ATOM 4501 O O . ALA A 1 559 ? 11.739 -11.543 -7.068 1.00 93.25 559 ALA A O 1
ATOM 4502 N N . ASN A 1 560 ? 12.587 -12.616 -8.844 1.00 94.06 560 ASN A N 1
ATOM 4503 C CA . ASN A 1 560 ? 11.486 -12.329 -9.771 1.00 94.06 560 ASN A CA 1
ATOM 4504 C C . ASN A 1 560 ? 11.021 -13.618 -10.463 1.00 94.06 560 ASN A C 1
ATOM 4506 O O . ASN A 1 560 ? 11.206 -13.802 -11.666 1.00 94.06 560 ASN A O 1
ATOM 4510 N N . ARG A 1 561 ? 10.424 -14.535 -9.698 1.00 90.50 561 ARG A N 1
ATOM 4511 C CA . ARG A 1 561 ? 9.908 -15.800 -10.238 1.00 90.50 561 ARG A CA 1
ATOM 4512 C C . ARG A 1 561 ? 8.553 -15.573 -10.896 1.00 90.50 561 ARG A C 1
ATOM 4514 O O . ARG A 1 561 ? 7.586 -15.275 -10.208 1.00 90.50 561 ARG A O 1
ATOM 4521 N N . GLN A 1 562 ? 8.500 -15.711 -12.216 1.00 91.00 562 GLN A N 1
ATOM 4522 C CA . GLN A 1 562 ? 7.306 -15.486 -13.033 1.00 91.00 562 GLN A CA 1
ATOM 4523 C C . GLN A 1 562 ? 7.283 -16.491 -14.191 1.00 91.00 562 GLN A C 1
ATOM 4525 O O . GLN A 1 562 ? 8.341 -16.889 -14.682 1.00 91.00 562 GLN A O 1
ATOM 4530 N N . GLU A 1 563 ? 6.097 -16.909 -14.639 1.00 88.31 563 GLU A N 1
ATOM 4531 C CA . GLU A 1 563 ? 5.966 -17.941 -15.680 1.00 88.31 563 GLU A CA 1
ATOM 4532 C C . GLU A 1 563 ? 6.491 -17.473 -17.042 1.00 88.31 563 GLU A C 1
ATOM 4534 O O . GLU A 1 563 ? 7.310 -18.164 -17.644 1.00 88.31 563 GLU A O 1
ATOM 4539 N N . ASN A 1 564 ? 6.108 -16.265 -17.459 1.00 93.12 564 ASN A N 1
ATOM 4540 C CA . ASN A 1 564 ? 6.453 -15.653 -18.748 1.00 93.12 564 ASN A CA 1
ATOM 4541 C C . ASN A 1 564 ? 7.638 -14.671 -18.671 1.00 93.12 564 ASN A C 1
ATOM 4543 O O . ASN A 1 564 ? 7.719 -13.708 -19.442 1.00 93.12 564 ASN A O 1
ATOM 4547 N N . LEU A 1 565 ? 8.548 -14.900 -17.719 1.00 94.44 565 LEU A N 1
ATOM 4548 C CA . LEU A 1 565 ? 9.793 -14.149 -17.575 1.00 94.44 565 LEU A CA 1
ATOM 4549 C C . LEU A 1 565 ? 10.995 -15.053 -17.855 1.00 94.44 565 LEU A C 1
ATOM 4551 O O . LEU A 1 565 ? 11.206 -16.064 -17.178 1.00 94.44 565 LEU A O 1
ATOM 4555 N N . TYR A 1 566 ? 11.788 -14.652 -18.842 1.00 94.94 566 TYR A N 1
ATOM 4556 C CA . TYR A 1 566 ? 12.980 -15.364 -19.296 1.00 94.94 566 TYR A CA 1
ATOM 4557 C C . TYR A 1 566 ? 14.242 -14.585 -18.940 1.00 94.94 566 TYR A C 1
ATOM 4559 O O . TYR A 1 566 ? 14.200 -13.368 -18.771 1.00 94.94 566 TYR A O 1
ATOM 4567 N N . PHE A 1 567 ? 15.369 -15.282 -18.837 1.00 95.56 567 PHE A N 1
ATOM 4568 C CA . PHE A 1 567 ? 16.648 -14.713 -18.425 1.00 95.56 567 PHE A CA 1
ATOM 4569 C C . PHE A 1 567 ? 17.724 -15.105 -19.429 1.00 95.56 567 PHE A C 1
ATOM 4571 O O . PHE A 1 567 ? 17.939 -16.289 -19.665 1.00 95.56 567 PHE A O 1
ATOM 4578 N N . ALA A 1 568 ? 18.415 -14.130 -20.009 1.00 95.25 568 ALA A N 1
ATOM 4579 C CA . ALA A 1 568 ? 19.396 -14.359 -21.060 1.00 95.25 568 ALA A CA 1
ATOM 4580 C C . ALA A 1 568 ? 20.734 -13.679 -20.758 1.00 95.25 568 ALA A C 1
ATOM 4582 O O . ALA A 1 568 ? 20.797 -12.493 -20.422 1.00 95.25 568 ALA A O 1
ATOM 4583 N N . LEU A 1 569 ? 21.819 -14.432 -20.936 1.00 95.31 569 LEU A N 1
ATOM 4584 C CA . LEU A 1 569 ? 23.173 -13.894 -20.963 1.00 95.31 569 LEU A CA 1
ATOM 4585 C C . LEU A 1 569 ? 23.524 -13.502 -22.403 1.00 95.31 569 LEU A C 1
ATOM 4587 O O . LEU A 1 569 ? 23.503 -14.360 -23.286 1.00 95.31 569 LEU A O 1
ATOM 4591 N N . LEU A 1 570 ? 23.837 -12.222 -22.636 1.00 94.44 570 LEU A N 1
ATOM 4592 C CA . LEU A 1 570 ? 24.277 -11.724 -23.945 1.00 94.44 570 LEU A CA 1
ATOM 4593 C C . LEU A 1 570 ? 25.794 -11.505 -23.918 1.00 94.44 570 LEU A C 1
ATOM 4595 O O . LEU A 1 570 ? 26.286 -10.461 -23.471 1.00 94.44 570 LEU A O 1
ATOM 4599 N N . CYS A 1 571 ? 26.531 -12.512 -24.372 1.00 92.56 571 CYS A N 1
ATOM 4600 C CA . CYS A 1 571 ? 27.984 -12.569 -24.299 1.00 92.56 571 CYS A CA 1
ATOM 4601 C C . CYS A 1 571 ? 28.655 -11.924 -25.518 1.00 92.56 571 CYS A C 1
ATOM 4603 O O . CYS A 1 571 ? 28.342 -12.251 -26.658 1.00 92.56 571 CYS A O 1
ATOM 4605 N N . ASP A 1 572 ? 29.655 -11.085 -25.259 1.00 92.12 572 ASP A N 1
ATOM 4606 C CA . ASP A 1 572 ? 30.734 -10.816 -26.215 1.00 92.12 572 ASP A CA 1
ATOM 4607 C C . ASP A 1 572 ? 32.046 -11.355 -25.642 1.00 92.12 572 ASP A C 1
ATOM 4609 O O . ASP A 1 572 ? 32.204 -11.478 -24.422 1.00 92.12 572 ASP A O 1
ATOM 4613 N N . PHE A 1 573 ? 33.011 -11.593 -26.519 1.00 90.25 573 PHE A N 1
ATOM 4614 C CA . PHE A 1 573 ? 34.385 -11.884 -26.133 1.00 90.25 573 PHE A CA 1
ATOM 4615 C C . PHE A 1 573 ? 35.229 -10.606 -26.067 1.00 90.25 573 PHE A C 1
ATOM 4617 O O . PHE A 1 573 ? 34.829 -9.551 -26.560 1.00 90.25 573 PHE A O 1
ATOM 4624 N N . LYS A 1 574 ? 36.419 -10.703 -25.465 1.00 89.12 574 LYS A N 1
ATOM 4625 C CA . LYS A 1 574 ? 37.426 -9.634 -25.535 1.00 89.12 574 LYS A CA 1
ATOM 4626 C C . LYS A 1 574 ? 37.868 -9.383 -26.976 1.00 89.12 574 LYS A C 1
ATOM 4628 O O . LYS A 1 574 ? 37.891 -10.317 -27.780 1.00 89.12 574 LYS A O 1
ATOM 4633 N N . ASP A 1 575 ? 38.267 -8.146 -27.243 1.00 90.62 575 ASP A N 1
ATOM 4634 C CA . ASP A 1 575 ? 38.862 -7.717 -28.507 1.00 90.62 575 ASP A CA 1
ATOM 4635 C C . ASP A 1 575 ? 40.085 -8.591 -28.841 1.00 90.62 575 ASP A C 1
ATOM 4637 O O . ASP A 1 575 ? 40.867 -8.947 -27.952 1.00 90.62 575 ASP A O 1
ATOM 4641 N N . ALA A 1 576 ? 40.222 -8.978 -30.108 1.00 89.25 576 ALA A N 1
ATOM 4642 C CA . ALA A 1 576 ? 41.203 -9.963 -30.558 1.00 89.25 576 ALA A CA 1
ATOM 4643 C C . ALA A 1 576 ? 41.789 -9.611 -31.940 1.00 89.25 576 ALA A C 1
ATOM 4645 O O . ALA A 1 576 ? 41.155 -8.892 -32.713 1.00 89.25 576 ALA A O 1
ATOM 4646 N N . PRO A 1 577 ? 42.986 -10.125 -32.286 1.00 88.44 577 PRO A N 1
ATOM 4647 C CA . PRO A 1 577 ? 43.562 -9.965 -33.624 1.00 88.44 577 PRO A CA 1
ATOM 4648 C C . PRO A 1 577 ? 42.884 -10.848 -34.685 1.00 88.44 577 PRO A C 1
ATOM 4650 O O . PRO A 1 577 ? 43.036 -10.593 -35.875 1.00 88.44 577 PRO A O 1
ATOM 4653 N N . GLU A 1 578 ? 42.106 -11.847 -34.266 1.00 88.88 578 GLU A N 1
ATOM 4654 C CA . GLU A 1 578 ? 41.384 -12.785 -35.130 1.00 88.88 578 GLU A CA 1
ATOM 4655 C C . GLU A 1 578 ? 39.899 -12.849 -34.753 1.00 88.88 578 GLU A C 1
ATOM 4657 O O . GLU A 1 578 ? 39.508 -12.535 -33.624 1.00 88.88 578 GLU A O 1
ATOM 4662 N N . GLN A 1 579 ? 39.059 -13.286 -35.695 1.00 87.00 579 GLN A N 1
ATOM 4663 C CA . GLN A 1 579 ? 37.611 -13.366 -35.502 1.00 87.00 579 GLN A CA 1
ATOM 4664 C C . GLN A 1 579 ? 37.218 -14.343 -34.377 1.00 87.00 579 GLN A C 1
ATOM 4666 O O . GLN A 1 579 ? 36.376 -14.019 -33.533 1.00 87.00 579 GLN A O 1
ATOM 4671 N N . SER A 1 580 ? 37.860 -15.510 -34.329 1.00 87.00 580 SER A N 1
ATOM 4672 C CA . SER A 1 580 ? 37.633 -16.572 -33.343 1.00 87.00 580 SER A CA 1
ATOM 4673 C C . SER A 1 580 ? 38.961 -17.082 -32.795 1.00 87.00 580 SER A C 1
ATOM 4675 O O . SER A 1 580 ? 39.847 -17.411 -33.577 1.00 87.00 580 SER A O 1
ATOM 4677 N N . LEU A 1 581 ? 39.080 -17.206 -31.474 1.00 89.62 581 LEU A N 1
ATOM 4678 C CA . LEU A 1 581 ? 40.244 -17.776 -30.800 1.00 89.62 581 LEU A CA 1
ATOM 4679 C C . LEU A 1 581 ? 39.892 -19.143 -30.191 1.00 89.62 581 LEU A C 1
ATOM 4681 O O . LEU A 1 581 ? 38.777 -19.318 -29.697 1.00 89.62 581 LEU A O 1
ATOM 4685 N N . PRO A 1 582 ? 40.841 -20.094 -30.096 1.00 87.81 582 PRO A N 1
ATOM 4686 C CA . PRO A 1 582 ? 40.598 -21.382 -29.437 1.00 87.81 582 PRO A CA 1
ATOM 4687 C C . PRO A 1 582 ? 40.123 -21.253 -27.979 1.00 87.81 582 PRO A C 1
ATOM 4689 O O . PRO A 1 582 ? 39.331 -22.063 -27.503 1.00 87.81 582 PRO A O 1
ATOM 4692 N N . ALA A 1 583 ? 40.567 -20.204 -27.276 1.00 87.19 583 ALA A N 1
ATOM 4693 C CA . ALA A 1 583 ? 40.145 -19.911 -25.907 1.00 87.19 583 ALA A CA 1
ATOM 4694 C C . ALA A 1 583 ? 38.654 -19.539 -25.795 1.00 87.19 583 ALA A C 1
ATOM 4696 O O . ALA A 1 583 ? 38.052 -19.762 -24.744 1.00 87.19 583 ALA A O 1
ATOM 4697 N N . ASP A 1 584 ? 38.041 -19.014 -26.861 1.00 90.12 584 ASP A N 1
ATOM 4698 C CA . ASP A 1 584 ? 36.618 -18.662 -26.858 1.00 90.12 584 ASP A CA 1
ATOM 4699 C C . ASP A 1 584 ? 35.751 -19.919 -26.721 1.00 90.12 584 ASP A C 1
ATOM 4701 O O . ASP A 1 584 ? 34.762 -19.902 -25.992 1.00 90.12 584 ASP A O 1
ATOM 4705 N N . GLN A 1 585 ? 36.161 -21.036 -27.336 1.00 90.00 585 GLN A N 1
ATOM 4706 C CA . GLN A 1 585 ? 35.428 -22.302 -27.273 1.00 90.00 585 GLN A CA 1
ATOM 4707 C C . GLN A 1 585 ? 35.324 -22.839 -25.840 1.00 90.00 585 GLN A C 1
ATOM 4709 O O . GLN A 1 585 ? 34.276 -23.347 -25.443 1.00 90.00 585 GLN A O 1
ATOM 4714 N N . ILE A 1 586 ? 36.384 -22.671 -25.042 1.00 92.12 586 ILE A N 1
ATOM 4715 C CA . ILE A 1 586 ? 36.406 -23.055 -23.622 1.00 92.12 586 ILE A CA 1
ATOM 4716 C C . ILE A 1 586 ? 35.380 -22.224 -22.839 1.00 92.12 586 ILE A C 1
ATOM 4718 O O . ILE A 1 586 ? 34.617 -22.756 -22.034 1.00 92.12 586 ILE A O 1
ATOM 4722 N N . LEU A 1 587 ? 35.317 -20.916 -23.109 1.00 92.75 587 LEU A N 1
ATOM 4723 C CA . LEU A 1 587 ? 34.359 -20.018 -22.464 1.00 92.75 587 LEU A CA 1
ATOM 4724 C C . LEU A 1 587 ? 32.913 -20.321 -22.878 1.00 92.75 587 LEU A C 1
ATOM 4726 O O . LEU A 1 587 ? 32.023 -20.274 -22.027 1.00 92.75 587 LEU A O 1
ATOM 4730 N N . ILE A 1 588 ? 32.686 -20.658 -24.153 1.00 93.12 588 ILE A N 1
ATOM 4731 C CA . ILE A 1 588 ? 31.370 -21.062 -24.665 1.00 93.12 588 ILE A CA 1
ATOM 4732 C C . ILE A 1 588 ? 30.898 -22.326 -23.944 1.00 93.12 588 ILE A C 1
ATOM 4734 O O . ILE A 1 588 ? 29.816 -22.315 -23.362 1.00 93.12 588 ILE A O 1
ATOM 4738 N N . GLN A 1 589 ? 31.727 -23.373 -23.901 1.00 93.25 589 GLN A N 1
ATOM 4739 C CA . GLN A 1 589 ? 31.393 -24.638 -23.236 1.00 93.25 589 GLN A CA 1
ATOM 4740 C C . GLN A 1 589 ? 31.141 -24.460 -21.734 1.00 93.25 589 GLN A C 1
ATOM 4742 O O . GLN A 1 589 ? 30.210 -25.050 -21.178 1.00 93.25 589 GLN A O 1
ATOM 4747 N N . ALA A 1 590 ? 31.938 -23.622 -21.061 1.00 93.44 590 ALA A N 1
ATOM 4748 C CA . ALA A 1 590 ? 31.747 -23.323 -19.646 1.00 93.44 590 ALA A CA 1
ATOM 4749 C C . ALA A 1 590 ? 30.406 -22.615 -19.383 1.00 93.44 590 ALA A C 1
ATOM 4751 O O . ALA A 1 590 ? 29.705 -22.954 -18.425 1.00 93.44 590 ALA A O 1
ATOM 4752 N N . ALA A 1 591 ? 30.032 -21.655 -20.233 1.00 93.38 591 ALA A N 1
ATOM 4753 C CA . ALA A 1 591 ? 28.767 -20.932 -20.129 1.00 93.38 591 ALA A CA 1
ATOM 4754 C C . ALA A 1 591 ? 27.563 -21.825 -20.454 1.00 93.38 591 ALA A C 1
ATOM 4756 O O . ALA A 1 591 ? 26.596 -21.846 -19.692 1.00 93.38 591 ALA A O 1
ATOM 4757 N N . GLU A 1 592 ? 27.654 -22.615 -21.521 1.00 94.75 592 GLU A N 1
ATOM 4758 C CA . GLU A 1 592 ? 26.651 -23.604 -21.917 1.00 94.75 592 GLU A CA 1
ATOM 4759 C C . GLU A 1 592 ? 26.382 -24.599 -20.781 1.00 94.75 592 GLU A C 1
ATOM 4761 O O . GLU A 1 592 ? 25.243 -24.749 -20.333 1.00 94.75 592 GLU A O 1
ATOM 4766 N N . THR A 1 593 ? 27.439 -25.203 -20.230 1.00 94.75 593 THR A N 1
ATOM 4767 C CA . THR A 1 593 ? 27.335 -26.155 -19.114 1.00 94.75 593 THR A CA 1
ATOM 4768 C C . THR A 1 593 ? 26.694 -25.508 -17.883 1.00 94.75 593 THR A C 1
ATOM 4770 O O . THR A 1 593 ? 25.825 -26.102 -17.237 1.00 94.75 593 THR A O 1
ATOM 4773 N N . ALA A 1 594 ? 27.085 -24.273 -17.551 1.00 94.25 594 ALA A N 1
ATOM 4774 C CA . ALA A 1 594 ? 26.552 -23.553 -16.399 1.00 94.25 594 ALA A CA 1
ATOM 4775 C C . ALA A 1 594 ? 25.057 -23.215 -16.554 1.00 94.25 594 ALA A C 1
ATOM 4777 O O . ALA A 1 594 ? 24.295 -23.383 -15.596 1.00 94.25 594 ALA A O 1
ATOM 4778 N N . VAL A 1 595 ? 24.621 -22.794 -17.746 1.00 94.75 595 VAL A N 1
ATOM 4779 C CA . VAL A 1 595 ? 23.210 -22.486 -18.036 1.00 94.75 595 VAL A CA 1
ATOM 4780 C C . VAL A 1 595 ? 22.362 -23.758 -18.123 1.00 94.75 595 VAL A C 1
ATOM 4782 O O . VAL A 1 595 ? 21.261 -23.788 -17.571 1.00 94.75 595 VAL A O 1
ATOM 4785 N N . HIS A 1 596 ? 22.865 -24.847 -18.715 1.00 94.88 596 HIS A N 1
ATOM 4786 C CA . HIS A 1 596 ? 22.166 -26.138 -18.700 1.00 94.88 596 HIS A CA 1
ATOM 4787 C C . HIS A 1 596 ? 21.968 -26.674 -17.286 1.00 94.88 596 HIS A C 1
ATOM 4789 O O . HIS A 1 596 ? 20.870 -27.118 -16.954 1.00 94.88 596 HIS A O 1
ATOM 4795 N N . ARG A 1 597 ? 22.985 -26.566 -16.422 1.00 94.50 597 ARG A N 1
ATOM 4796 C CA . ARG A 1 597 ? 22.863 -26.909 -14.999 1.00 94.50 597 ARG A CA 1
ATOM 4797 C C . ARG A 1 597 ? 21.747 -26.108 -14.323 1.00 94.50 597 ARG A C 1
ATOM 4799 O O . ARG A 1 597 ? 20.998 -26.657 -13.518 1.00 94.50 597 ARG A O 1
ATOM 4806 N N . LEU A 1 598 ? 21.620 -24.824 -14.656 1.00 93.88 598 LEU A N 1
ATOM 4807 C CA . LEU A 1 598 ? 20.590 -23.951 -14.098 1.00 93.88 598 LEU A CA 1
ATOM 4808 C C . LEU A 1 598 ? 19.182 -24.322 -14.598 1.00 93.88 598 LEU A C 1
ATOM 4810 O O . LEU A 1 598 ? 18.258 -24.427 -13.793 1.00 93.88 598 LEU A O 1
ATOM 4814 N N . ASN A 1 599 ? 19.027 -24.605 -15.895 1.00 94.12 599 ASN A N 1
ATOM 4815 C CA . ASN A 1 599 ? 17.770 -25.107 -16.464 1.00 94.12 599 ASN A CA 1
ATOM 4816 C C . ASN A 1 599 ? 17.385 -26.487 -15.896 1.00 94.12 599 ASN A C 1
ATOM 4818 O O . ASN A 1 599 ? 16.212 -26.725 -15.623 1.00 94.12 599 ASN A O 1
ATOM 4822 N N . ALA A 1 600 ? 18.354 -27.372 -15.642 1.00 93.94 600 ALA A N 1
ATOM 4823 C CA . ALA A 1 600 ? 18.111 -28.666 -15.002 1.00 93.94 600 ALA A CA 1
ATOM 4824 C C . ALA A 1 600 ? 17.680 -28.524 -13.530 1.00 93.94 600 ALA A C 1
ATOM 4826 O O . ALA A 1 600 ? 16.857 -29.299 -13.049 1.00 93.94 600 ALA A O 1
ATOM 4827 N N . ARG A 1 601 ? 18.203 -27.517 -12.814 1.00 93.88 601 ARG A N 1
ATOM 4828 C CA . ARG A 1 601 ? 17.802 -27.199 -11.433 1.00 93.88 601 ARG A CA 1
ATOM 4829 C C . ARG A 1 601 ? 16.372 -26.659 -11.347 1.00 93.88 601 ARG A C 1
ATOM 4831 O O . ARG A 1 601 ? 15.694 -26.897 -10.349 1.00 93.88 601 ARG A O 1
ATOM 4838 N N . TYR A 1 602 ? 15.922 -25.935 -12.371 1.00 92.31 602 TYR A N 1
ATOM 4839 C CA . TYR A 1 602 ? 14.589 -25.333 -12.443 1.00 92.31 602 TYR A CA 1
ATOM 4840 C C . TYR A 1 602 ? 13.823 -25.835 -13.678 1.00 92.31 602 TYR A C 1
ATOM 4842 O O . TYR A 1 602 ? 13.595 -25.057 -14.608 1.00 92.31 602 TYR A O 1
ATOM 4850 N N . PRO A 1 603 ? 13.418 -27.120 -13.696 1.00 87.00 603 PRO A N 1
ATOM 4851 C CA . PRO A 1 603 ? 12.808 -27.730 -14.867 1.00 87.00 603 PRO A CA 1
ATOM 4852 C C . PRO A 1 603 ? 11.436 -27.118 -15.155 1.00 87.00 603 PRO A C 1
ATOM 4854 O O . PRO A 1 603 ? 10.609 -26.925 -14.260 1.00 87.00 603 PRO A O 1
ATOM 4857 N N . GLN A 1 604 ? 11.207 -26.809 -16.426 1.00 82.75 604 GLN A N 1
ATOM 4858 C CA . GLN A 1 604 ? 9.981 -26.237 -16.974 1.00 82.75 604 GLN A CA 1
ATOM 4859 C C . GLN A 1 604 ? 9.789 -26.747 -18.402 1.00 82.75 604 GLN A C 1
ATOM 4861 O O . GLN A 1 604 ? 10.746 -27.207 -19.021 1.00 82.75 604 GLN A O 1
ATOM 4866 N N . LEU A 1 605 ? 8.571 -26.625 -18.940 1.00 80.19 605 LEU A N 1
ATOM 4867 C CA . LEU A 1 605 ? 8.278 -26.965 -20.343 1.00 80.19 605 LEU A CA 1
ATOM 4868 C C . LEU A 1 605 ? 9.167 -26.189 -21.323 1.00 80.19 605 LEU A C 1
ATOM 4870 O O . LEU A 1 605 ? 9.530 -26.695 -22.379 1.00 80.19 605 LEU A O 1
ATOM 4874 N N . ILE A 1 606 ? 9.521 -24.963 -20.946 1.00 83.31 606 ILE A N 1
ATOM 4875 C CA . ILE A 1 606 ? 10.365 -24.055 -21.705 1.00 83.31 606 ILE A CA 1
ATOM 4876 C C . ILE A 1 606 ? 11.568 -23.670 -20.843 1.00 83.31 606 ILE A C 1
ATOM 4878 O O . ILE A 1 606 ? 11.403 -23.224 -19.704 1.00 83.31 606 ILE A O 1
ATOM 4882 N N . SER A 1 607 ? 12.771 -23.764 -21.412 1.00 86.62 607 SER A N 1
ATOM 4883 C CA . SER A 1 607 ? 14.008 -23.303 -20.774 1.00 86.62 607 SER A CA 1
ATOM 4884 C C . SER A 1 607 ? 13.925 -21.822 -20.395 1.00 86.62 607 SER A C 1
ATOM 4886 O O . SER A 1 607 ? 13.725 -20.954 -21.248 1.00 86.62 607 SER A O 1
ATOM 4888 N N . ARG A 1 608 ? 14.103 -21.525 -19.101 1.00 89.44 608 ARG A N 1
ATOM 4889 C CA . ARG A 1 608 ? 14.044 -20.153 -18.567 1.00 89.44 608 ARG A CA 1
ATOM 4890 C C . ARG A 1 608 ? 15.328 -19.376 -18.804 1.00 89.44 608 ARG A C 1
ATOM 4892 O O . ARG A 1 608 ? 15.276 -18.160 -18.977 1.00 89.44 608 ARG A O 1
ATOM 4899 N N . PHE A 1 609 ? 16.459 -20.076 -18.785 1.00 95.06 609 PHE A N 1
ATOM 4900 C CA . PHE A 1 609 ? 17.783 -19.483 -18.874 1.00 95.06 609 PHE A CA 1
ATOM 4901 C C . PHE A 1 609 ? 18.390 -19.721 -20.247 1.00 95.06 609 PHE A C 1
ATOM 4903 O O . PHE A 1 609 ? 18.400 -20.845 -20.751 1.00 95.06 609 PHE A O 1
ATOM 4910 N N . TRP A 1 610 ? 18.878 -18.641 -20.835 1.00 94.50 610 TRP A N 1
ATOM 4911 C CA . TRP A 1 610 ? 19.355 -18.581 -22.203 1.00 94.50 610 TRP A CA 1
ATOM 4912 C C . TRP A 1 610 ? 20.789 -18.076 -22.244 1.00 94.50 610 TRP A C 1
ATOM 4914 O O . TRP A 1 610 ? 21.213 -17.260 -21.419 1.00 94.50 610 TRP A O 1
ATOM 4924 N N . MET A 1 611 ? 21.520 -18.537 -23.250 1.00 94.25 611 MET A N 1
ATOM 4925 C CA . MET A 1 611 ? 22.866 -18.078 -23.550 1.00 94.25 611 MET A CA 1
ATOM 4926 C C . MET A 1 611 ? 22.964 -17.772 -25.038 1.00 94.25 611 MET A C 1
ATOM 4928 O O . MET A 1 611 ? 22.776 -18.652 -25.882 1.00 94.25 611 MET A O 1
ATOM 4932 N N . LEU A 1 612 ? 23.301 -16.522 -25.338 1.00 93.81 612 LEU A N 1
ATOM 4933 C CA . LEU A 1 612 ? 23.615 -16.067 -26.680 1.00 93.81 612 LEU A CA 1
ATOM 4934 C C . LEU A 1 612 ? 25.001 -15.434 -26.665 1.00 93.81 612 LEU A C 1
ATOM 4936 O O . LEU A 1 612 ? 25.350 -14.719 -25.723 1.00 93.81 612 LEU A O 1
ATOM 4940 N N . TYR A 1 613 ? 25.778 -15.652 -27.717 1.00 92.44 613 TYR A N 1
ATOM 4941 C CA . TYR A 1 613 ? 27.027 -14.930 -27.926 1.00 92.44 613 TYR A CA 1
ATOM 4942 C C . TYR A 1 613 ? 27.076 -14.339 -29.330 1.00 92.44 613 TYR A C 1
ATOM 4944 O O . TYR A 1 613 ? 26.437 -14.862 -30.239 1.00 92.44 613 TYR A O 1
ATOM 4952 N N . ARG A 1 614 ? 27.816 -13.245 -29.511 1.00 90.81 614 ARG A N 1
ATOM 4953 C CA . ARG A 1 614 ? 28.055 -12.663 -30.838 1.00 90.81 614 ARG A CA 1
ATOM 4954 C C . ARG A 1 614 ? 29.422 -13.047 -31.379 1.00 90.81 614 ARG A C 1
ATOM 4956 O O . ARG A 1 614 ? 30.401 -13.102 -30.630 1.00 90.81 614 ARG A O 1
ATOM 4963 N N . THR A 1 615 ? 29.507 -13.272 -32.686 1.00 89.06 615 THR A N 1
ATOM 4964 C CA . THR A 1 615 ? 30.799 -13.380 -33.378 1.00 89.06 615 THR A CA 1
ATOM 4965 C C . THR A 1 615 ? 31.467 -12.010 -33.472 1.00 89.06 615 THR A C 1
ATOM 4967 O O . THR A 1 615 ? 30.786 -11.006 -33.681 1.00 89.06 615 THR A O 1
ATOM 4970 N N . ARG A 1 616 ? 32.801 -11.943 -33.365 1.00 89.88 616 ARG A N 1
ATOM 4971 C CA . ARG A 1 616 ? 33.522 -10.677 -33.568 1.00 89.88 616 ARG A CA 1
ATOM 4972 C C . ARG A 1 616 ? 33.416 -10.227 -35.028 1.00 89.88 616 ARG A C 1
ATOM 4974 O O . ARG A 1 616 ? 33.423 -11.058 -35.936 1.00 89.88 616 ARG A O 1
ATOM 4981 N N . LEU A 1 617 ? 33.380 -8.917 -35.246 1.00 88.94 617 LEU A N 1
ATOM 4982 C CA . LEU A 1 617 ? 33.455 -8.292 -36.566 1.00 88.94 617 LEU A CA 1
ATOM 4983 C C . LEU A 1 617 ? 34.711 -7.422 -36.645 1.00 88.94 617 LEU A C 1
ATOM 4985 O O . LEU A 1 617 ? 35.170 -6.885 -35.633 1.00 88.94 617 LEU A O 1
ATOM 4989 N N . TRP A 1 618 ? 35.282 -7.304 -37.842 1.00 90.56 618 TRP A N 1
ATOM 4990 C CA . TRP A 1 618 ? 36.461 -6.475 -38.071 1.00 90.56 618 TRP A CA 1
ATOM 4991 C C . TRP A 1 618 ? 36.115 -4.993 -37.909 1.00 90.56 618 TRP A C 1
ATOM 4993 O O . TRP A 1 618 ? 35.232 -4.482 -38.600 1.00 90.56 618 TRP A O 1
ATOM 5003 N N . ASN A 1 619 ? 36.824 -4.295 -37.019 1.00 87.69 619 ASN A N 1
ATOM 5004 C CA . ASN A 1 619 ? 36.702 -2.854 -36.847 1.00 87.69 619 ASN A CA 1
ATOM 5005 C C . ASN A 1 619 ? 37.926 -2.139 -37.453 1.00 87.69 619 ASN A C 1
ATOM 5007 O O . ASN A 1 619 ? 39.011 -2.194 -36.869 1.00 87.69 619 ASN A O 1
ATOM 5011 N N . PRO A 1 620 ? 37.771 -1.414 -38.579 1.00 87.31 620 PRO A N 1
ATOM 5012 C CA . PRO A 1 620 ? 38.889 -0.739 -39.234 1.00 87.31 620 PRO A CA 1
ATOM 5013 C C . PRO A 1 620 ? 39.445 0.449 -38.433 1.00 87.31 620 PRO A C 1
ATOM 5015 O O . PRO A 1 620 ? 40.599 0.812 -38.632 1.00 87.31 620 PRO A O 1
ATOM 5018 N N . SER A 1 621 ? 38.663 1.061 -37.535 1.00 87.00 621 SER A N 1
ATOM 5019 C CA . SER A 1 621 ? 39.110 2.216 -36.738 1.00 87.00 621 SER A CA 1
ATOM 5020 C C . SER A 1 621 ? 39.998 1.823 -35.556 1.00 87.00 621 SER A C 1
ATOM 5022 O O . SER A 1 621 ? 40.913 2.563 -35.214 1.00 87.00 621 SER A O 1
ATOM 5024 N N . GLU A 1 622 ? 39.733 0.662 -34.952 1.00 83.94 622 GLU A N 1
ATOM 5025 C CA . GLU A 1 622 ? 40.478 0.127 -33.796 1.00 83.94 622 GLU A CA 1
ATOM 5026 C C . GLU A 1 622 ? 41.488 -0.963 -34.209 1.00 83.94 622 GLU A C 1
ATOM 5028 O O . GLU A 1 622 ? 42.249 -1.459 -33.382 1.00 83.94 622 GLU A O 1
ATOM 5033 N N . ASN A 1 623 ? 41.502 -1.332 -35.497 1.00 89.38 623 ASN A N 1
ATOM 5034 C CA . ASN A 1 623 ? 42.368 -2.352 -36.092 1.00 89.38 623 ASN A CA 1
ATOM 5035 C C . ASN A 1 623 ? 42.316 -3.707 -35.354 1.00 89.38 623 ASN A C 1
ATOM 5037 O O . ASN A 1 623 ? 43.341 -4.357 -35.137 1.00 89.38 623 ASN A O 1
ATOM 5041 N N . CYS A 1 624 ? 41.119 -4.117 -34.929 1.00 90.62 624 CYS A N 1
ATOM 5042 C CA . CYS A 1 624 ? 40.895 -5.353 -34.185 1.00 90.62 624 CYS A CA 1
ATOM 5043 C C . CYS A 1 624 ? 39.534 -5.983 -34.514 1.00 90.62 624 CYS A C 1
ATOM 5045 O O . CYS A 1 624 ? 38.614 -5.329 -35.011 1.00 90.62 624 CYS A O 1
ATOM 5047 N N . TRP A 1 625 ? 39.397 -7.273 -34.212 1.00 89.19 625 TRP A N 1
ATOM 5048 C CA . TRP A 1 625 ? 38.114 -7.961 -34.199 1.00 89.19 625 TRP A CA 1
ATOM 5049 C C . TRP A 1 625 ? 37.458 -7.744 -32.841 1.00 89.19 625 TRP A C 1
ATOM 5051 O O . TRP A 1 625 ? 38.036 -8.069 -31.802 1.00 89.19 625 TRP A O 1
ATOM 5061 N N . MET A 1 626 ? 36.239 -7.213 -32.836 1.00 87.94 626 MET A N 1
ATOM 5062 C CA . MET A 1 626 ? 35.496 -6.930 -31.608 1.00 87.94 626 MET A CA 1
ATOM 5063 C C . MET A 1 626 ? 33.984 -7.037 -31.822 1.00 87.94 626 MET A C 1
ATOM 5065 O O . MET A 1 626 ? 33.501 -7.098 -32.953 1.00 87.94 626 MET A O 1
ATOM 5069 N N . GLY A 1 627 ? 33.218 -7.063 -30.731 1.00 84.06 627 GLY A N 1
ATOM 5070 C CA . GLY A 1 627 ? 31.764 -6.922 -30.802 1.00 84.06 627 GLY A CA 1
ATOM 5071 C C . GLY A 1 627 ? 31.388 -5.504 -31.236 1.00 84.06 627 GLY A C 1
ATOM 5072 O O . GLY A 1 627 ? 31.778 -4.530 -30.582 1.00 84.06 627 GLY A O 1
ATOM 5073 N N . TRP A 1 628 ? 30.626 -5.373 -32.325 1.00 82.94 628 TRP A N 1
ATOM 5074 C CA . TRP A 1 628 ? 30.215 -4.065 -32.837 1.00 82.94 628 TRP A CA 1
ATOM 5075 C C . TRP A 1 628 ? 29.404 -3.289 -31.784 1.00 82.94 628 TRP A C 1
ATOM 5077 O O . TRP A 1 628 ? 28.579 -3.860 -31.060 1.00 82.94 628 TRP A O 1
ATOM 5087 N N . GLU A 1 629 ? 29.724 -1.997 -31.655 1.00 80.44 629 GLU A N 1
ATOM 5088 C CA . GLU A 1 629 ? 29.112 -0.991 -30.771 1.00 80.44 629 GLU A CA 1
ATOM 5089 C C . GLU A 1 629 ? 28.900 -1.409 -29.290 1.00 80.44 629 GLU A C 1
ATOM 5091 O O . GLU A 1 629 ? 28.022 -0.890 -28.591 1.00 80.44 629 GLU A O 1
ATOM 5096 N N . ARG A 1 630 ? 29.734 -2.331 -28.773 1.00 80.75 630 ARG A N 1
ATOM 5097 C CA . ARG A 1 630 ? 29.749 -2.820 -27.373 1.00 80.75 630 ARG A CA 1
ATOM 5098 C C . ARG A 1 630 ? 28.333 -3.086 -26.819 1.00 80.75 630 ARG A C 1
ATOM 5100 O O . ARG A 1 630 ? 27.604 -3.907 -27.363 1.00 80.75 630 ARG A O 1
ATOM 5107 N N . LYS A 1 631 ? 27.932 -2.421 -25.717 1.00 81.56 631 LYS A N 1
ATOM 5108 C CA . LYS A 1 631 ? 26.617 -2.606 -25.064 1.00 81.56 631 LYS A CA 1
ATOM 5109 C C . LYS A 1 631 ? 25.450 -2.232 -25.982 1.00 81.56 631 LYS A C 1
ATOM 5111 O O . LYS A 1 631 ? 24.426 -2.904 -25.934 1.00 81.56 631 LYS A O 1
ATOM 5116 N N . ARG A 1 632 ? 25.594 -1.175 -26.787 1.00 85.06 632 ARG A N 1
ATOM 5117 C CA . ARG A 1 632 ? 24.534 -0.706 -27.685 1.00 85.06 632 ARG A CA 1
ATOM 5118 C C . ARG A 1 632 ? 24.303 -1.712 -28.807 1.00 85.06 632 ARG A C 1
ATOM 5120 O O . ARG A 1 632 ? 23.173 -2.152 -28.976 1.00 85.06 632 ARG A O 1
ATOM 5127 N N . GLY A 1 633 ? 25.373 -2.154 -29.465 1.00 86.50 633 GLY A N 1
ATOM 5128 C CA . GLY A 1 633 ? 25.270 -3.118 -30.559 1.00 86.50 633 GLY A CA 1
ATOM 5129 C C . GLY A 1 633 ? 24.674 -4.457 -30.122 1.00 86.50 633 GLY A C 1
ATOM 5130 O O . GLY A 1 633 ? 23.836 -4.997 -30.836 1.00 86.50 633 GLY A O 1
ATOM 5131 N N . LYS A 1 634 ? 25.003 -4.944 -28.910 1.00 89.50 634 LYS A N 1
ATOM 5132 C CA . LYS A 1 634 ? 24.356 -6.143 -28.333 1.00 89.50 634 LYS A CA 1
ATOM 5133 C C . LYS A 1 634 ? 22.839 -6.014 -28.332 1.00 89.50 634 LYS A C 1
ATOM 5135 O O . LYS A 1 634 ? 22.128 -6.899 -28.779 1.00 89.50 634 LYS A O 1
ATOM 5140 N N . LEU A 1 635 ? 22.340 -4.906 -27.797 1.00 91.00 635 LEU A N 1
ATOM 5141 C CA . LEU A 1 635 ? 20.905 -4.709 -27.634 1.00 91.00 635 LEU A CA 1
ATOM 5142 C C . LEU A 1 635 ? 20.209 -4.424 -28.967 1.00 91.00 635 LEU A C 1
ATOM 5144 O O . LEU A 1 635 ? 19.081 -4.869 -29.153 1.00 91.00 635 LEU A O 1
ATOM 5148 N N . GLU A 1 636 ? 20.861 -3.717 -29.892 1.00 91.19 636 GLU A N 1
ATOM 5149 C CA . GLU A 1 636 ? 20.309 -3.456 -31.226 1.00 91.19 636 GLU A CA 1
ATOM 5150 C C . GLU A 1 636 ? 20.160 -4.743 -32.042 1.00 91.19 636 GLU A C 1
ATOM 5152 O O . GLU A 1 636 ? 19.055 -5.045 -32.489 1.00 91.19 636 GLU A O 1
ATOM 5157 N N . GLU A 1 637 ? 21.214 -5.554 -32.154 1.00 90.19 637 GLU A N 1
ATOM 5158 C CA . GLU A 1 637 ? 21.133 -6.840 -32.857 1.00 90.19 637 GLU A CA 1
ATOM 5159 C C . GLU A 1 637 ? 20.185 -7.822 -32.163 1.00 90.19 637 GLU A C 1
ATOM 5161 O O . GLU A 1 637 ? 19.518 -8.621 -32.814 1.00 90.19 637 GLU A O 1
ATOM 5166 N N . PHE A 1 638 ? 20.082 -7.759 -30.835 1.00 92.25 638 PHE A N 1
ATOM 5167 C CA . PHE A 1 638 ? 19.143 -8.597 -30.105 1.00 92.25 638 PHE A CA 1
ATOM 5168 C C . PHE A 1 638 ? 17.689 -8.194 -30.366 1.00 92.25 638 PHE A C 1
ATOM 5170 O O . PHE A 1 638 ? 16.827 -9.055 -30.523 1.00 92.25 638 PHE A O 1
ATOM 5177 N N . ASN A 1 639 ? 17.406 -6.894 -30.459 1.00 91.69 639 ASN A N 1
ATOM 5178 C CA . ASN A 1 639 ? 16.086 -6.413 -30.855 1.00 91.69 639 ASN A CA 1
ATOM 5179 C C . ASN A 1 639 ? 15.757 -6.801 -32.306 1.00 91.69 639 ASN A C 1
ATOM 5181 O O . ASN A 1 639 ? 14.614 -7.165 -32.575 1.00 91.69 639 ASN A O 1
ATOM 5185 N N . ALA A 1 640 ? 16.739 -6.778 -33.214 1.00 90.69 640 ALA A N 1
ATOM 5186 C CA . ALA A 1 640 ? 16.586 -7.275 -34.584 1.00 90.69 640 ALA A CA 1
ATOM 5187 C C . ALA A 1 640 ? 16.248 -8.778 -34.606 1.00 90.69 640 ALA A C 1
ATOM 5189 O O . ALA A 1 640 ? 15.291 -9.198 -35.259 1.00 90.69 640 ALA A O 1
ATOM 5190 N N . LEU A 1 641 ? 16.948 -9.578 -33.795 1.00 90.50 641 LEU A N 1
ATOM 5191 C CA . LEU A 1 641 ? 16.669 -11.006 -33.621 1.00 90.50 641 LEU A CA 1
ATOM 5192 C C . LEU A 1 641 ? 15.239 -11.256 -33.101 1.00 90.50 641 LEU A C 1
ATOM 5194 O O . LEU A 1 641 ? 14.549 -12.148 -33.592 1.00 90.50 641 LEU A O 1
ATOM 5198 N N . LEU A 1 642 ? 14.766 -10.456 -32.138 1.00 90.69 642 LEU A N 1
ATOM 5199 C CA . LEU A 1 642 ? 13.385 -10.520 -31.637 1.00 90.69 642 LEU A CA 1
ATOM 5200 C C . LEU A 1 642 ? 12.343 -10.111 -32.688 1.00 90.69 642 LEU A C 1
ATOM 5202 O O . LEU A 1 642 ? 11.232 -10.637 -32.684 1.00 90.69 642 LEU A O 1
ATOM 5206 N N . ALA A 1 643 ? 12.697 -9.202 -33.599 1.00 87.81 643 ALA A N 1
ATOM 5207 C CA . ALA A 1 643 ? 11.851 -8.801 -34.721 1.00 87.81 643 ALA A CA 1
ATOM 5208 C C . ALA A 1 643 ? 11.794 -9.850 -35.851 1.00 87.81 643 ALA A C 1
ATOM 5210 O O . ALA A 1 643 ? 10.997 -9.697 -36.778 1.00 87.81 643 ALA A O 1
ATOM 5211 N N . GLY A 1 644 ? 12.587 -10.925 -35.762 1.00 84.56 644 GLY A N 1
ATOM 5212 C CA . GLY A 1 644 ? 12.636 -12.005 -36.748 1.00 84.56 644 GLY A CA 1
ATOM 5213 C C . GLY A 1 644 ? 13.684 -11.810 -37.845 1.00 84.56 644 GLY A C 1
ATOM 5214 O O . GLY A 1 644 ? 13.627 -12.499 -38.864 1.00 84.56 644 GLY A O 1
ATOM 5215 N N . GLU A 1 645 ? 14.634 -10.889 -37.667 1.00 85.81 645 GLU A N 1
ATOM 5216 C CA . GLU A 1 645 ? 15.757 -10.734 -38.591 1.00 85.81 645 GLU A CA 1
ATOM 5217 C C . GLU A 1 645 ? 16.763 -11.883 -38.414 1.00 85.81 645 GLU A C 1
ATOM 5219 O O . GLU A 1 645 ? 17.209 -12.186 -37.306 1.00 85.81 645 GLU A O 1
ATOM 5224 N N . ASN A 1 646 ? 17.131 -12.532 -39.524 1.00 74.75 646 ASN A N 1
ATOM 5225 C CA . ASN A 1 646 ? 18.040 -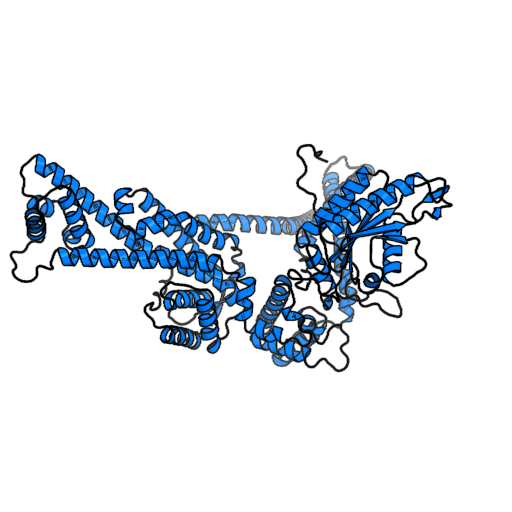13.685 -39.524 1.00 74.75 646 ASN A CA 1
ATOM 5226 C C . ASN A 1 646 ? 19.512 -13.300 -39.756 1.00 74.75 646 ASN A C 1
ATOM 5228 O O . ASN A 1 646 ? 20.398 -14.116 -39.512 1.00 74.75 646 ASN A O 1
ATOM 5232 N N . GLU A 1 647 ? 19.786 -12.074 -40.206 1.00 78.12 647 GLU A N 1
ATOM 5233 C CA . GLU A 1 647 ? 21.133 -11.563 -40.504 1.00 78.12 647 GLU A CA 1
ATOM 5234 C C . GLU A 1 647 ? 21.776 -10.898 -39.272 1.00 78.12 647 GLU A C 1
ATOM 5236 O O . GLU A 1 647 ? 22.243 -9.765 -39.328 1.00 78.12 647 GLU A O 1
ATOM 5241 N N . THR A 1 648 ? 21.781 -11.588 -38.129 1.00 82.50 648 THR A N 1
ATOM 5242 C CA . THR A 1 648 ? 22.434 -11.094 -36.900 1.00 82.50 648 THR A CA 1
ATOM 5243 C C . THR A 1 648 ? 23.722 -11.865 -36.621 1.00 82.50 648 THR A C 1
ATOM 5245 O O . THR A 1 648 ? 23.855 -13.031 -36.993 1.00 82.50 648 THR A O 1
ATOM 5248 N N . SER A 1 649 ? 24.686 -11.243 -35.933 1.00 85.06 649 SER A N 1
ATOM 5249 C CA . SER A 1 649 ? 25.928 -11.916 -35.510 1.00 85.06 649 SER A CA 1
ATOM 5250 C C . SER A 1 649 ? 25.729 -12.842 -34.301 1.00 85.06 649 SER A C 1
ATOM 5252 O O . SER A 1 649 ? 26.682 -13.463 -33.817 1.00 85.06 649 SER A O 1
ATOM 5254 N N . TYR A 1 650 ? 24.494 -12.927 -33.792 1.00 87.75 650 TYR A N 1
ATOM 5255 C CA . TYR A 1 650 ? 24.126 -13.732 -32.640 1.00 87.75 650 TYR A CA 1
ATOM 5256 C C . TYR A 1 650 ? 24.059 -15.222 -32.969 1.00 87.75 650 TYR A C 1
ATOM 5258 O O . TYR A 1 650 ? 23.306 -15.677 -33.828 1.00 87.75 650 TYR A O 1
ATOM 5266 N N . VAL A 1 651 ? 24.766 -16.003 -32.162 1.00 86.12 651 VAL A N 1
ATOM 5267 C CA . VAL A 1 651 ? 24.634 -17.451 -32.086 1.00 86.12 651 VAL A CA 1
ATOM 5268 C C . VAL A 1 651 ? 23.912 -17.796 -30.786 1.00 86.12 651 VAL A C 1
ATOM 5270 O O . VAL A 1 651 ? 24.376 -17.490 -29.684 1.00 86.12 651 VAL A O 1
ATOM 5273 N N . ILE A 1 652 ? 22.741 -18.419 -30.918 1.00 82.44 652 ILE A N 1
ATOM 5274 C CA . ILE A 1 652 ? 21.974 -18.948 -29.786 1.00 82.44 652 ILE A CA 1
ATOM 5275 C C . ILE A 1 652 ? 22.563 -20.310 -29.434 1.00 82.44 652 ILE A C 1
ATOM 5277 O O . ILE A 1 652 ? 22.341 -21.271 -30.168 1.00 82.44 652 ILE A O 1
ATOM 5281 N N . GLN A 1 653 ? 23.303 -20.374 -28.326 1.00 84.69 653 GLN A N 1
ATOM 5282 C CA . GLN A 1 653 ? 23.887 -21.620 -27.828 1.00 84.69 653 GLN A CA 1
ATOM 5283 C C . GLN A 1 653 ? 22.868 -22.406 -26.996 1.00 84.69 653 GLN A C 1
ATOM 5285 O O . GLN A 1 653 ? 22.725 -23.611 -27.161 1.00 84.69 653 GLN A O 1
ATOM 5290 N N . VAL A 1 654 ? 22.127 -21.714 -26.119 1.00 85.44 654 VAL A N 1
ATOM 5291 C CA . VAL A 1 654 ? 21.114 -22.321 -25.242 1.00 85.44 654 VAL A CA 1
ATOM 5292 C C . VAL A 1 654 ? 19.828 -21.497 -25.290 1.00 85.44 654 VAL A C 1
ATOM 5294 O O . VAL A 1 654 ? 19.847 -20.315 -24.942 1.00 85.44 654 VAL A O 1
ATOM 5297 N N . GLY A 1 655 ? 18.715 -22.121 -25.692 1.00 84.31 655 GLY A N 1
ATOM 5298 C CA . GLY A 1 655 ? 17.389 -21.494 -25.784 1.00 84.31 655 GLY A CA 1
ATOM 5299 C C . GLY A 1 655 ? 16.559 -22.005 -26.968 1.00 84.31 655 GLY A C 1
ATOM 5300 O O . GLY A 1 655 ? 17.115 -22.552 -27.918 1.00 84.31 655 GLY A O 1
ATOM 5301 N N . ASP A 1 656 ? 15.235 -21.829 -26.923 1.00 83.19 656 ASP A N 1
ATOM 5302 C CA . ASP A 1 656 ? 14.325 -22.233 -28.008 1.00 83.19 656 ASP A CA 1
ATOM 5303 C C . ASP A 1 656 ? 13.890 -21.030 -28.859 1.00 83.19 656 ASP A C 1
ATOM 5305 O O . ASP A 1 656 ? 13.082 -20.206 -28.428 1.00 83.19 656 ASP A O 1
ATOM 5309 N N . ARG A 1 657 ? 14.365 -20.973 -30.110 1.00 82.75 657 ARG A N 1
ATOM 5310 C CA . ARG A 1 657 ? 14.076 -19.895 -31.074 1.00 82.75 657 ARG A CA 1
ATOM 5311 C C . ARG A 1 657 ? 12.586 -19.612 -31.270 1.00 82.75 657 ARG A C 1
ATOM 5313 O O . ARG A 1 657 ? 12.241 -18.469 -31.560 1.00 82.75 657 ARG A O 1
ATOM 5320 N N . ASN A 1 658 ? 11.712 -20.599 -31.075 1.00 84.31 658 ASN A N 1
ATOM 5321 C CA . ASN A 1 658 ? 10.269 -20.461 -31.302 1.00 84.31 658 ASN A CA 1
ATOM 5322 C C . ASN A 1 658 ? 9.609 -19.384 -30.426 1.00 84.31 658 ASN A C 1
ATOM 5324 O O . ASN A 1 658 ? 8.536 -18.883 -30.753 1.00 84.31 658 ASN A O 1
ATOM 5328 N N . ILE A 1 659 ? 10.244 -19.017 -29.312 1.00 85.75 659 ILE A N 1
ATOM 5329 C CA . ILE A 1 659 ? 9.683 -18.080 -28.333 1.00 85.75 659 ILE A CA 1
ATOM 5330 C C . ILE A 1 659 ? 10.044 -16.634 -28.659 1.00 85.75 659 ILE A C 1
ATOM 5332 O O . ILE A 1 659 ? 9.304 -15.735 -28.262 1.00 85.75 659 ILE A O 1
ATOM 5336 N N . LEU A 1 660 ? 11.128 -16.399 -29.408 1.00 85.44 660 LEU A N 1
ATOM 5337 C CA . LEU A 1 660 ? 11.636 -15.057 -29.715 1.00 85.44 660 LEU A CA 1
ATOM 5338 C C . LEU A 1 660 ? 10.554 -14.123 -30.291 1.00 85.44 660 LEU A C 1
ATOM 5340 O O . LEU A 1 660 ? 10.404 -13.032 -29.741 1.00 85.44 660 LEU A O 1
ATOM 5344 N N . PRO A 1 661 ? 9.720 -14.537 -31.272 1.00 85.88 661 PRO A N 1
ATOM 5345 C CA . PRO A 1 661 ? 8.671 -13.666 -31.813 1.00 85.88 661 PRO A CA 1
ATOM 5346 C C . PRO A 1 661 ? 7.569 -13.316 -30.799 1.00 85.88 661 PRO A C 1
ATOM 5348 O O . PRO A 1 661 ? 6.838 -12.345 -30.980 1.00 85.88 661 PRO 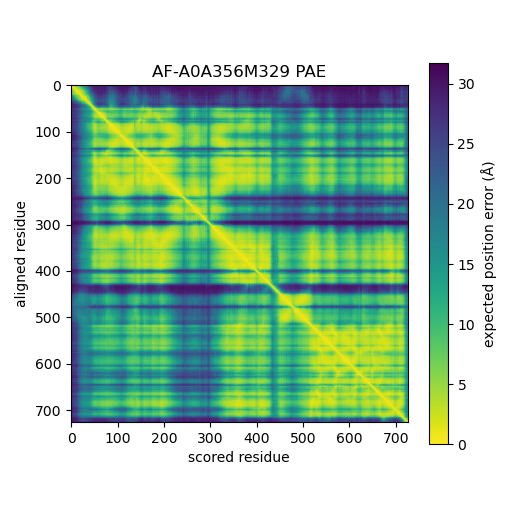A O 1
ATOM 5351 N N . GLY A 1 662 ? 7.421 -14.115 -29.738 1.00 87.81 662 GLY A N 1
ATOM 5352 C CA . GLY A 1 662 ? 6.442 -13.890 -28.677 1.00 87.81 662 GLY A CA 1
ATOM 5353 C C . GLY A 1 662 ? 6.918 -12.932 -27.584 1.00 87.81 662 GLY A C 1
ATOM 5354 O O . GLY A 1 662 ? 6.111 -12.535 -26.748 1.00 87.81 662 GLY A O 1
ATOM 5355 N N . ILE A 1 663 ? 8.202 -12.560 -27.549 1.00 92.94 663 ILE A N 1
ATOM 5356 C CA . ILE A 1 663 ? 8.754 -11.705 -26.491 1.00 92.94 663 ILE A CA 1
ATOM 5357 C C . ILE A 1 663 ? 8.471 -10.242 -26.823 1.00 92.94 663 ILE A C 1
ATOM 5359 O O . ILE A 1 663 ? 8.943 -9.696 -27.817 1.00 92.94 663 ILE A O 1
ATOM 5363 N N . ARG A 1 664 ? 7.691 -9.588 -25.959 1.00 93.12 664 ARG A N 1
ATOM 5364 C CA . ARG A 1 664 ? 7.202 -8.224 -26.169 1.00 93.12 664 ARG A CA 1
ATOM 5365 C C . ARG A 1 664 ? 8.091 -7.156 -25.544 1.00 93.12 664 ARG A C 1
ATOM 5367 O O . ARG A 1 664 ? 8.183 -6.054 -26.084 1.00 93.12 664 ARG A O 1
ATOM 5374 N N . TYR A 1 665 ? 8.698 -7.458 -24.397 1.00 94.81 665 TYR A N 1
ATOM 5375 C CA . TYR A 1 665 ? 9.498 -6.502 -23.631 1.00 94.81 665 TYR A CA 1
ATOM 5376 C C . TYR A 1 665 ? 10.870 -7.070 -23.271 1.00 94.81 665 TYR A C 1
ATOM 5378 O O . TYR A 1 665 ? 11.030 -8.267 -23.031 1.00 94.81 665 TYR A O 1
ATOM 5386 N N . VAL A 1 666 ? 11.858 -6.179 -23.182 1.00 95.50 666 VAL A N 1
ATOM 5387 C CA . VAL A 1 666 ? 13.226 -6.505 -22.774 1.00 95.50 666 VAL A CA 1
ATOM 5388 C C . VAL A 1 666 ? 13.598 -5.653 -21.566 1.00 95.50 666 VAL A C 1
ATOM 5390 O O . VAL A 1 666 ? 13.474 -4.429 -21.601 1.00 95.50 666 VAL A O 1
ATOM 5393 N N . ILE A 1 667 ? 14.058 -6.298 -20.494 1.00 95.69 667 ILE A N 1
ATOM 5394 C CA . ILE A 1 667 ? 14.634 -5.632 -19.322 1.00 95.69 667 ILE A CA 1
ATOM 5395 C C . ILE A 1 667 ? 16.144 -5.810 -19.394 1.00 95.69 667 ILE A C 1
ATOM 5397 O O . ILE A 1 667 ? 16.647 -6.922 -19.284 1.00 95.69 667 ILE A O 1
ATOM 5401 N N . THR A 1 668 ? 16.878 -4.720 -19.563 1.00 94.12 668 THR A N 1
ATOM 5402 C CA . THR A 1 668 ? 18.339 -4.756 -19.670 1.00 94.12 668 THR A CA 1
ATOM 5403 C C . THR A 1 668 ? 18.976 -4.496 -18.310 1.00 94.12 668 THR A C 1
ATOM 5405 O O . THR A 1 668 ? 18.733 -3.444 -17.717 1.00 94.12 668 THR A O 1
ATOM 5408 N N . LEU A 1 669 ? 19.805 -5.422 -17.831 1.00 92.88 669 LEU A N 1
ATOM 5409 C CA . LEU A 1 669 ? 20.563 -5.280 -16.589 1.00 92.88 669 LEU A CA 1
ATOM 5410 C C . LEU A 1 669 ? 22.054 -5.169 -16.895 1.00 92.88 669 LEU A C 1
ATOM 5412 O O . LEU A 1 669 ? 22.615 -6.004 -17.600 1.00 92.88 669 LEU A O 1
ATOM 5416 N N . ASP A 1 670 ? 22.718 -4.164 -16.329 1.00 89.56 670 ASP A N 1
ATOM 5417 C CA . ASP A 1 670 ? 24.178 -4.177 -16.298 1.00 89.56 670 ASP A CA 1
ATOM 5418 C C . ASP A 1 670 ? 24.672 -5.320 -15.405 1.00 89.56 670 ASP A C 1
ATOM 5420 O O . ASP A 1 670 ? 23.973 -5.740 -14.485 1.00 89.56 670 ASP A O 1
ATOM 5424 N N . ALA A 1 671 ? 25.906 -5.773 -15.637 1.00 84.50 671 ALA A N 1
ATOM 5425 C CA . ALA A 1 671 ? 26.525 -6.856 -14.875 1.00 84.50 671 ALA A CA 1
ATOM 5426 C C . ALA A 1 671 ? 26.399 -6.678 -13.349 1.00 84.50 671 ALA A C 1
ATOM 5428 O O . ALA A 1 671 ? 26.175 -7.656 -12.643 1.00 84.50 671 ALA A O 1
ATOM 5429 N N . ASP A 1 672 ? 26.505 -5.440 -12.853 1.00 84.75 672 ASP A N 1
ATOM 5430 C CA . ASP A 1 672 ? 26.477 -5.092 -11.423 1.00 84.75 672 ASP A CA 1
ATOM 5431 C C . ASP A 1 672 ? 25.114 -4.574 -10.927 1.00 84.75 672 ASP A C 1
ATOM 5433 O O . ASP A 1 672 ? 24.999 -4.119 -9.789 1.00 84.75 672 ASP A O 1
ATOM 5437 N N . THR A 1 673 ? 24.067 -4.620 -11.757 1.00 87.94 673 THR A N 1
ATOM 5438 C CA . THR A 1 673 ? 22.727 -4.161 -11.360 1.00 87.94 673 THR A CA 1
ATOM 5439 C C . THR A 1 673 ? 21.934 -5.286 -10.706 1.00 87.94 673 THR A C 1
ATOM 5441 O O . THR A 1 673 ? 21.691 -6.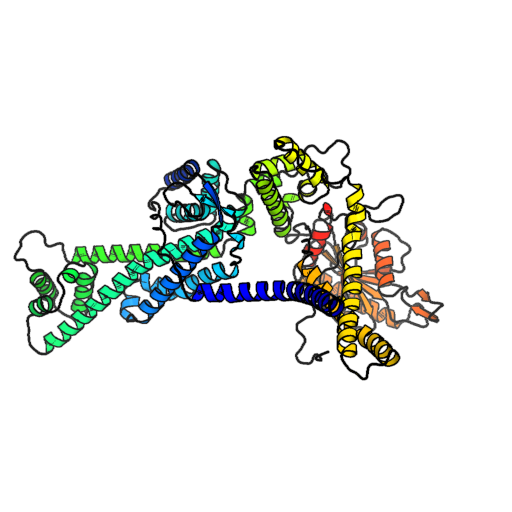326 -11.307 1.00 87.94 673 THR A O 1
ATOM 5444 N N . GLU A 1 674 ? 21.459 -5.056 -9.481 1.00 87.19 674 GLU A N 1
ATOM 5445 C CA . GLU A 1 674 ? 20.572 -5.987 -8.783 1.00 87.19 674 GLU A CA 1
ATOM 5446 C C . GLU A 1 674 ? 19.097 -5.656 -9.050 1.00 87.19 674 GLU A C 1
ATOM 5448 O O . GLU A 1 674 ? 18.595 -4.600 -8.664 1.00 87.19 674 GLU A O 1
ATOM 5453 N N . LEU A 1 675 ? 18.379 -6.586 -9.684 1.00 90.56 675 LEU A N 1
ATOM 5454 C CA . LEU A 1 675 ? 16.927 -6.503 -9.812 1.00 90.56 675 LEU A CA 1
ATOM 5455 C C . LEU A 1 675 ? 16.257 -6.884 -8.481 1.00 90.56 675 LEU A C 1
ATOM 5457 O O . LEU A 1 675 ? 16.356 -8.028 -8.032 1.00 90.56 675 LEU A O 1
ATOM 5461 N N . ILE A 1 676 ? 15.569 -5.923 -7.861 1.00 90.44 676 ILE A N 1
ATOM 5462 C CA . ILE A 1 676 ? 14.846 -6.113 -6.594 1.00 90.44 676 ILE A CA 1
ATOM 5463 C C . ILE A 1 676 ? 13.644 -7.047 -6.814 1.00 90.44 676 ILE A C 1
ATOM 5465 O O . ILE A 1 676 ? 13.159 -7.223 -7.936 1.00 90.44 676 ILE A O 1
ATOM 5469 N N . ARG A 1 677 ? 13.169 -7.662 -5.728 1.00 91.19 677 ARG A N 1
ATOM 5470 C CA . ARG A 1 677 ? 11.983 -8.519 -5.712 1.00 91.19 677 ARG A CA 1
ATOM 5471 C C . ARG A 1 677 ? 10.780 -7.840 -6.387 1.00 91.19 677 ARG A C 1
ATOM 5473 O O . ARG A 1 677 ? 10.539 -6.656 -6.154 1.00 91.19 677 ARG A O 1
ATOM 5480 N N . ASP A 1 678 ? 10.070 -8.594 -7.226 1.00 89.44 678 ASP A N 1
ATOM 5481 C CA . ASP A 1 678 ? 8.823 -8.216 -7.921 1.00 89.44 678 ASP A CA 1
ATOM 5482 C C . ASP A 1 678 ? 8.903 -6.919 -8.771 1.00 89.44 678 ASP A C 1
ATOM 5484 O O . ASP A 1 678 ? 7.901 -6.326 -9.182 1.00 89.44 678 ASP A O 1
ATOM 5488 N N . SER A 1 679 ? 10.120 -6.458 -9.079 1.00 91.69 679 SER A N 1
ATOM 5489 C CA . SER A 1 679 ? 10.340 -5.238 -9.863 1.00 91.69 679 SER A CA 1
ATOM 5490 C C . SER A 1 679 ? 10.158 -5.474 -11.362 1.00 91.69 679 SER A C 1
ATOM 5492 O O . SER A 1 679 ? 9.691 -4.573 -12.058 1.00 91.69 679 SER A O 1
ATOM 5494 N N . ALA A 1 680 ? 10.468 -6.676 -11.869 1.00 93.69 680 ALA A N 1
ATOM 5495 C CA . ALA A 1 680 ? 10.241 -7.003 -13.279 1.00 93.69 680 ALA A CA 1
ATOM 5496 C C . ALA A 1 680 ? 8.754 -6.938 -13.642 1.00 93.69 680 ALA A C 1
ATOM 5498 O O . ALA A 1 680 ? 8.396 -6.253 -14.598 1.00 93.69 680 ALA A O 1
ATOM 5499 N N . SER A 1 681 ? 7.883 -7.581 -12.859 1.00 93.81 681 SER A N 1
ATOM 5500 C CA . SER A 1 681 ? 6.433 -7.558 -13.094 1.00 93.81 681 SER A CA 1
ATOM 5501 C C . SER A 1 681 ? 5.875 -6.135 -13.048 1.00 93.81 681 SER A C 1
ATOM 5503 O O . SER A 1 681 ? 5.076 -5.761 -13.904 1.00 93.81 681 SER A O 1
ATOM 5505 N N . THR A 1 682 ? 6.366 -5.303 -12.125 1.00 92.25 682 THR A N 1
ATOM 5506 C CA . THR A 1 682 ? 5.991 -3.884 -12.041 1.00 92.25 682 THR A CA 1
ATOM 5507 C C . THR A 1 682 ? 6.397 -3.102 -13.298 1.00 92.25 682 THR A C 1
ATOM 5509 O O . THR A 1 682 ? 5.585 -2.359 -13.850 1.00 92.25 682 THR A O 1
ATOM 5512 N N . LEU A 1 683 ? 7.634 -3.272 -13.784 1.00 93.75 683 LEU A N 1
ATOM 5513 C CA . LEU A 1 683 ? 8.125 -2.606 -15.000 1.00 93.75 683 LEU A CA 1
ATOM 5514 C C . LEU A 1 683 ? 7.322 -3.012 -16.239 1.00 93.75 683 LEU A C 1
ATOM 5516 O O . LEU A 1 683 ? 6.916 -2.156 -17.029 1.00 93.75 683 LEU A O 1
ATOM 5520 N N . VAL A 1 684 ? 7.047 -4.309 -16.374 1.00 95.06 684 VAL A N 1
ATOM 5521 C CA . VAL A 1 684 ? 6.221 -4.854 -17.457 1.00 95.06 684 VAL A CA 1
ATOM 5522 C C . VAL A 1 684 ? 4.792 -4.323 -17.352 1.00 95.06 684 VAL A C 1
ATOM 5524 O O . VAL A 1 684 ? 4.226 -3.889 -18.353 1.00 95.06 684 VAL A O 1
ATOM 5527 N N . GLY A 1 685 ? 4.235 -4.247 -16.142 1.00 94.81 685 GLY A N 1
ATOM 5528 C CA . GLY A 1 685 ? 2.912 -3.681 -15.885 1.00 94.81 685 GLY A CA 1
ATOM 5529 C C . GLY A 1 685 ? 2.792 -2.215 -16.305 1.00 94.81 685 GLY A C 1
ATOM 5530 O O . GLY A 1 685 ? 1.774 -1.825 -16.882 1.00 94.81 685 GLY A O 1
ATOM 5531 N N . ILE A 1 686 ? 3.834 -1.403 -16.085 1.00 94.06 686 ILE A N 1
ATOM 5532 C CA . ILE A 1 686 ? 3.889 -0.014 -16.571 1.00 94.06 686 ILE A CA 1
ATOM 5533 C C . ILE A 1 686 ? 3.830 0.008 -18.101 1.00 94.06 686 ILE A C 1
ATOM 5535 O O . ILE A 1 686 ? 2.993 0.705 -18.673 1.00 94.06 686 ILE A O 1
ATOM 5539 N N . MET A 1 687 ? 4.682 -0.763 -18.776 1.00 93.19 687 MET A N 1
ATOM 5540 C CA . MET A 1 687 ? 4.746 -0.776 -20.243 1.00 93.19 687 MET A CA 1
ATOM 5541 C C . MET A 1 687 ? 3.488 -1.359 -20.904 1.00 93.19 687 MET A C 1
ATOM 5543 O O . MET A 1 687 ? 3.119 -0.949 -22.007 1.00 93.19 687 MET A O 1
ATOM 5547 N N . ALA A 1 688 ? 2.816 -2.298 -20.239 1.00 93.38 688 ALA A N 1
ATOM 5548 C CA . ALA A 1 688 ? 1.613 -2.953 -20.744 1.00 93.38 688 ALA A CA 1
ATOM 5549 C C . ALA A 1 688 ? 0.360 -2.072 -20.671 1.00 93.38 688 ALA A C 1
ATOM 5551 O O . ALA A 1 688 ? -0.571 -2.265 -21.464 1.00 93.38 688 ALA A O 1
ATOM 5552 N N . HIS A 1 689 ? 0.331 -1.100 -19.751 1.00 93.31 689 HIS A N 1
ATOM 5553 C CA . HIS A 1 689 ? -0.826 -0.236 -19.552 1.00 93.31 689 HIS A CA 1
ATOM 5554 C C . HIS A 1 689 ? -1.196 0.502 -20.860 1.00 93.31 689 HIS A C 1
ATOM 5556 O O . HIS A 1 689 ? -0.329 1.142 -21.463 1.00 93.31 689 HIS A O 1
ATOM 5562 N N . PRO A 1 690 ? -2.470 0.494 -21.310 1.00 90.44 690 PRO A N 1
ATOM 5563 C CA . PRO A 1 690 ? -2.854 1.000 -22.635 1.00 90.44 690 PRO A CA 1
ATOM 5564 C C . PRO A 1 690 ? -2.445 2.449 -22.914 1.00 90.44 690 PRO A C 1
ATOM 5566 O O . PRO A 1 690 ? -2.046 2.770 -24.028 1.00 90.44 690 PRO A O 1
ATOM 5569 N N . LEU A 1 691 ? -2.498 3.313 -21.894 1.00 88.88 691 LEU A N 1
ATOM 5570 C CA . LEU A 1 691 ? -2.101 4.725 -22.013 1.00 88.88 691 LEU A CA 1
ATOM 5571 C C . LEU A 1 691 ? -0.586 4.952 -22.123 1.00 88.88 691 LEU A C 1
ATOM 5573 O O . LEU A 1 691 ? -0.171 6.067 -22.418 1.00 88.88 691 LEU A O 1
ATOM 5577 N N . ASN A 1 692 ? 0.230 3.925 -21.889 1.00 90.88 692 ASN A N 1
ATOM 5578 C CA . ASN A 1 692 ? 1.682 4.004 -22.033 1.00 90.88 692 ASN A CA 1
ATOM 5579 C C . ASN A 1 692 ? 2.163 3.391 -23.355 1.00 90.88 692 ASN A C 1
ATOM 5581 O O . ASN A 1 692 ? 3.342 3.520 -23.675 1.00 90.88 692 ASN A O 1
ATOM 5585 N N . ARG A 1 693 ? 1.283 2.754 -24.142 1.00 87.69 693 ARG A N 1
ATOM 5586 C CA . ARG A 1 693 ? 1.672 2.101 -25.398 1.00 87.69 693 ARG A CA 1
ATOM 5587 C C . ARG A 1 693 ? 2.173 3.133 -26.416 1.00 87.69 693 ARG A C 1
ATOM 5589 O O . ARG A 1 693 ? 1.474 4.118 -26.661 1.00 87.69 693 ARG A O 1
ATOM 5596 N N . PRO A 1 694 ? 3.351 2.921 -27.028 1.00 89.06 694 PRO A N 1
ATOM 5597 C CA . PRO A 1 694 ? 3.926 3.888 -27.949 1.00 89.06 694 PRO A CA 1
ATOM 5598 C C . PRO A 1 694 ? 3.116 3.947 -29.249 1.00 89.06 694 PRO A C 1
ATOM 5600 O O . PRO A 1 694 ? 2.834 2.920 -29.867 1.00 89.06 694 PRO A O 1
ATOM 5603 N N . ARG A 1 695 ? 2.779 5.160 -29.693 1.00 84.69 695 ARG A N 1
ATOM 5604 C CA . ARG A 1 695 ? 2.185 5.424 -31.009 1.00 84.69 695 ARG A CA 1
ATOM 5605 C C . ARG A 1 695 ? 3.233 6.032 -31.922 1.00 84.69 695 ARG A C 1
ATOM 5607 O O . ARG A 1 695 ? 3.714 7.132 -31.658 1.00 84.69 695 ARG A O 1
ATOM 5614 N N . ILE A 1 696 ? 3.550 5.324 -32.997 1.00 86.06 696 ILE A N 1
ATOM 5615 C CA . ILE A 1 696 ? 4.490 5.778 -34.019 1.00 86.06 696 ILE A CA 1
ATOM 5616 C C . ILE A 1 696 ? 3.698 6.518 -35.097 1.00 86.06 696 ILE A C 1
ATOM 5618 O O . ILE A 1 696 ? 2.711 5.997 -35.617 1.00 86.06 696 ILE A O 1
ATOM 5622 N N . ASP A 1 697 ? 4.109 7.741 -35.417 1.00 86.44 697 ASP A N 1
ATOM 5623 C CA . ASP A 1 697 ? 3.588 8.448 -36.584 1.00 86.44 697 ASP A CA 1
ATOM 5624 C C . ASP A 1 697 ? 4.177 7.819 -37.857 1.00 86.44 697 ASP A C 1
ATOM 5626 O O . ASP A 1 697 ? 5.400 7.837 -38.020 1.00 86.44 697 ASP A O 1
ATOM 5630 N N . PRO A 1 698 ? 3.347 7.287 -38.775 1.00 84.94 698 PRO A N 1
ATOM 5631 C CA . PRO A 1 698 ? 3.830 6.600 -39.971 1.00 84.94 698 PRO A CA 1
ATOM 5632 C C . PRO A 1 698 ? 4.654 7.501 -40.899 1.00 84.94 698 PRO A C 1
ATOM 5634 O O . PRO A 1 698 ? 5.431 6.989 -41.696 1.00 84.94 698 PRO A O 1
ATOM 5637 N N . LYS A 1 699 ? 4.509 8.833 -40.815 1.00 88.81 699 LYS A N 1
ATOM 5638 C CA . LYS A 1 699 ? 5.262 9.769 -41.666 1.00 88.81 699 LYS A CA 1
ATOM 5639 C C . LYS A 1 699 ? 6.632 10.119 -41.101 1.00 88.81 699 LYS A C 1
ATOM 5641 O O . LYS A 1 699 ? 7.595 10.222 -41.850 1.00 88.81 699 LYS A O 1
ATOM 5646 N N . THR A 1 700 ? 6.710 10.368 -39.795 1.00 86.94 700 THR A N 1
ATOM 5647 C CA . THR A 1 700 ? 7.952 10.822 -39.147 1.00 86.94 700 THR A CA 1
ATOM 5648 C C . THR A 1 700 ? 8.727 9.701 -38.463 1.00 86.94 700 THR A C 1
ATOM 5650 O O . THR A 1 700 ? 9.854 9.943 -38.034 1.00 86.94 700 THR A O 1
ATOM 5653 N N . LEU A 1 701 ? 8.133 8.506 -38.333 1.00 85.44 701 LEU A N 1
ATOM 5654 C CA . LEU A 1 701 ? 8.648 7.359 -37.572 1.00 85.44 701 LEU A CA 1
ATOM 5655 C C . LEU A 1 701 ? 9.022 7.713 -36.123 1.00 85.44 701 LEU A C 1
ATOM 5657 O O . LEU A 1 701 ? 9.847 7.060 -35.489 1.00 85.44 701 LEU A O 1
ATOM 5661 N N . ARG A 1 702 ? 8.404 8.765 -35.574 1.00 86.94 702 ARG A N 1
ATOM 5662 C CA . ARG A 1 702 ? 8.614 9.219 -34.197 1.00 86.94 702 ARG A CA 1
ATOM 5663 C C . ARG A 1 702 ? 7.447 8.813 -33.320 1.00 86.94 702 ARG A C 1
ATOM 5665 O O . ARG A 1 702 ? 6.295 8.803 -33.750 1.00 86.94 702 ARG A O 1
ATOM 5672 N N . ILE A 1 703 ? 7.755 8.544 -32.056 1.00 85.88 703 ILE A N 1
ATOM 5673 C CA . ILE A 1 703 ? 6.745 8.286 -31.035 1.00 85.88 703 ILE A CA 1
ATOM 5674 C C . ILE A 1 703 ? 6.048 9.608 -30.703 1.00 85.88 703 ILE A C 1
ATOM 5676 O O . ILE A 1 703 ? 6.670 10.538 -30.184 1.00 85.88 703 ILE A O 1
ATOM 5680 N N . THR A 1 704 ? 4.760 9.708 -31.022 1.00 81.69 704 THR A N 1
ATOM 5681 C CA . THR A 1 704 ? 3.946 10.900 -30.742 1.00 81.69 704 THR A CA 1
ATOM 5682 C C . THR A 1 704 ? 3.300 10.861 -29.362 1.00 81.69 704 THR A C 1
ATOM 5684 O O . THR A 1 704 ? 3.092 11.915 -28.761 1.00 81.69 704 THR A O 1
ATOM 5687 N N . ASP A 1 705 ? 2.981 9.660 -28.873 1.00 80.69 705 ASP A N 1
ATOM 5688 C CA . ASP A 1 705 ? 2.342 9.421 -27.576 1.00 80.69 705 ASP A CA 1
ATOM 5689 C C . ASP A 1 705 ? 2.780 8.066 -26.994 1.00 80.69 705 ASP A C 1
ATOM 5691 O O . ASP A 1 705 ? 3.226 7.194 -27.743 1.00 80.69 705 ASP A O 1
ATOM 5695 N N . GLY A 1 706 ? 2.664 7.902 -25.676 1.00 85.94 706 GLY A N 1
ATOM 5696 C CA . GLY A 1 706 ? 3.162 6.732 -24.945 1.00 85.94 706 GLY A CA 1
ATOM 5697 C C . GLY A 1 706 ? 4.690 6.676 -24.811 1.00 85.94 706 GLY A C 1
ATOM 5698 O O . GLY A 1 706 ? 5.393 7.671 -25.007 1.00 85.94 706 GLY A O 1
ATOM 5699 N N . TYR A 1 707 ? 5.206 5.502 -24.446 1.00 88.44 707 TYR A N 1
ATOM 5700 C CA . TYR A 1 707 ? 6.609 5.280 -24.099 1.00 88.44 707 TYR A CA 1
ATOM 5701 C C . TYR A 1 707 ? 7.119 3.965 -24.701 1.00 88.44 707 TYR A C 1
ATOM 5703 O O . TYR A 1 707 ? 6.471 2.931 -24.580 1.00 88.44 707 TYR A O 1
ATOM 5711 N N . ALA A 1 708 ? 8.295 3.996 -25.333 1.00 89.62 708 ALA A N 1
ATOM 5712 C CA . ALA A 1 708 ? 9.013 2.780 -25.743 1.00 89.62 708 ALA A CA 1
ATOM 5713 C C . ALA A 1 708 ? 10.063 2.333 -24.714 1.00 89.62 708 ALA A C 1
ATOM 5715 O O . ALA A 1 708 ? 10.479 1.181 -24.725 1.00 89.62 708 ALA A O 1
ATOM 5716 N N . ILE A 1 709 ? 10.484 3.238 -23.827 1.00 91.31 709 ILE A N 1
ATOM 5717 C CA . ILE A 1 709 ? 11.507 2.989 -22.811 1.00 91.31 709 ILE A CA 1
ATOM 5718 C C . ILE A 1 709 ? 10.964 3.464 -21.466 1.00 91.31 709 ILE A C 1
ATOM 5720 O O . ILE A 1 709 ? 10.461 4.585 -21.354 1.00 91.31 709 ILE A O 1
ATOM 5724 N N . VAL A 1 710 ? 11.111 2.624 -20.445 1.00 91.19 710 VAL A N 1
ATOM 5725 C CA . VAL A 1 710 ? 10.878 2.975 -19.042 1.00 91.19 710 VAL A CA 1
ATOM 5726 C C . VAL A 1 710 ? 12.189 2.808 -18.293 1.00 91.19 710 VAL A C 1
ATOM 5728 O O . VAL A 1 710 ? 12.809 1.750 -18.341 1.00 91.19 710 VAL A O 1
ATOM 5731 N N . GLN A 1 711 ? 12.600 3.863 -17.593 1.00 90.62 711 GLN A N 1
ATOM 5732 C CA . GLN A 1 711 ? 13.792 3.855 -16.757 1.00 90.62 711 GLN A CA 1
ATOM 5733 C C . GLN A 1 711 ? 13.375 3.872 -15.279 1.00 90.62 711 GLN A C 1
ATOM 5735 O O . GLN A 1 711 ? 12.783 4.865 -14.839 1.00 90.62 711 GLN A O 1
ATOM 5740 N N . PRO A 1 712 ? 13.644 2.802 -14.509 1.00 88.31 712 PRO A N 1
ATOM 5741 C CA . PRO A 1 712 ? 13.455 2.829 -13.066 1.00 88.31 712 PRO A CA 1
ATOM 5742 C C . PRO A 1 712 ? 14.484 3.733 -12.382 1.00 88.31 712 PRO A C 1
ATOM 5744 O O . PRO A 1 712 ? 15.567 3.996 -12.906 1.00 88.31 712 PRO A O 1
ATOM 5747 N N . GLU A 1 713 ? 14.158 4.175 -11.169 1.00 84.19 713 GLU A N 1
ATOM 5748 C CA . GLU A 1 713 ? 15.132 4.811 -10.285 1.00 84.19 713 GLU A CA 1
ATOM 5749 C C . GLU A 1 713 ? 16.151 3.759 -9.819 1.00 84.19 713 GLU A C 1
ATOM 5751 O O . GLU A 1 713 ? 15.782 2.767 -9.191 1.00 84.19 713 GLU A O 1
ATOM 5756 N N . ILE A 1 714 ? 17.433 3.980 -10.113 1.00 81.25 714 ILE A N 1
ATOM 5757 C CA . ILE A 1 714 ? 18.528 3.122 -9.651 1.00 81.25 714 ILE A CA 1
ATOM 5758 C C . ILE A 1 714 ? 19.061 3.704 -8.344 1.00 81.25 714 ILE A C 1
ATOM 5760 O O . ILE A 1 714 ? 19.433 4.877 -8.288 1.00 81.25 714 ILE A O 1
ATOM 5764 N N . ARG A 1 715 ? 19.099 2.888 -7.289 1.00 80.25 715 ARG A N 1
ATOM 5765 C CA . ARG A 1 715 ? 19.635 3.278 -5.980 1.00 80.25 715 ARG A CA 1
ATOM 5766 C C . ARG A 1 715 ? 20.855 2.446 -5.636 1.00 80.25 715 ARG A C 1
ATOM 5768 O O . ARG A 1 715 ? 20.850 1.232 -5.821 1.00 80.25 715 ARG A O 1
ATOM 5775 N N . SER A 1 716 ? 21.872 3.098 -5.083 1.00 73.00 716 SER A N 1
ATOM 5776 C CA . SER A 1 716 ? 23.028 2.403 -4.528 1.00 73.00 716 SER A CA 1
ATOM 5777 C C . SER A 1 716 ? 22.609 1.583 -3.312 1.00 73.00 716 SER A C 1
ATOM 5779 O O . SER A 1 716 ? 21.819 2.034 -2.476 1.00 73.00 716 SER A O 1
ATOM 5781 N N . ARG A 1 717 ? 23.170 0.380 -3.191 1.00 64.75 717 ARG A N 1
ATOM 5782 C CA . ARG A 1 717 ? 23.105 -0.392 -1.949 1.00 64.75 717 ARG A CA 1
ATOM 5783 C C . ARG A 1 717 ? 23.729 0.433 -0.818 1.00 64.75 717 ARG A C 1
ATOM 5785 O O . ARG A 1 717 ? 24.574 1.290 -1.082 1.00 64.75 717 ARG A O 1
ATOM 5792 N N . ILE A 1 718 ? 23.334 0.170 0.431 1.00 59.50 718 ILE A N 1
ATOM 5793 C CA . ILE A 1 718 ? 24.030 0.732 1.599 1.00 59.50 718 ILE A CA 1
ATOM 5794 C C . ILE A 1 718 ? 25.534 0.475 1.391 1.00 59.50 718 ILE A C 1
ATOM 5796 O O . ILE A 1 718 ? 25.895 -0.687 1.166 1.00 59.50 718 ILE A O 1
ATOM 5800 N N . PRO A 1 719 ? 26.385 1.519 1.379 1.00 51.53 719 PRO A N 1
ATOM 5801 C CA . PRO A 1 719 ? 27.805 1.348 1.118 1.00 51.53 719 PRO A CA 1
ATOM 5802 C C . PRO A 1 719 ? 28.386 0.363 2.131 1.00 51.53 719 PRO A C 1
ATOM 5804 O O . PRO A 1 719 ? 28.054 0.408 3.319 1.00 51.53 719 PRO A O 1
ATOM 5807 N N . GLN A 1 720 ? 29.233 -0.557 1.663 1.00 52.56 720 GLN A N 1
ATOM 5808 C CA . GLN A 1 720 ? 30.001 -1.395 2.579 1.00 52.56 720 GLN A CA 1
ATOM 5809 C C . GLN A 1 720 ? 30.836 -0.486 3.499 1.00 52.56 720 GLN A C 1
ATOM 5811 O O . GLN A 1 720 ? 31.250 0.584 3.055 1.00 52.56 720 GLN A O 1
ATOM 5816 N N . PRO A 1 721 ? 31.144 -0.888 4.745 1.00 51.53 721 PRO A N 1
ATOM 5817 C CA . PRO A 1 721 ? 31.934 -0.069 5.673 1.00 51.53 721 PRO A CA 1
ATOM 5818 C C . PRO A 1 721 ? 33.304 0.379 5.128 1.00 51.53 721 PRO A C 1
ATOM 5820 O O . PRO A 1 721 ? 33.879 1.332 5.638 1.00 51.53 721 PRO A O 1
ATOM 5823 N N . ALA A 1 722 ? 33.818 -0.308 4.101 1.00 51.47 722 ALA A N 1
ATOM 5824 C CA . ALA A 1 722 ? 35.072 -0.007 3.412 1.00 51.47 722 ALA A CA 1
ATOM 5825 C C . ALA A 1 722 ? 34.909 0.852 2.140 1.00 51.47 722 ALA A C 1
ATOM 5827 O O . ALA A 1 722 ? 35.898 1.134 1.465 1.00 51.47 722 ALA A O 1
ATOM 5828 N N . ALA A 1 723 ? 33.686 1.245 1.773 1.00 43.12 723 ALA A N 1
ATOM 5829 C CA . ALA A 1 723 ? 33.467 2.138 0.646 1.00 43.12 723 ALA A CA 1
ATOM 5830 C C . ALA A 1 723 ? 33.945 3.549 1.012 1.00 43.12 723 ALA A C 1
ATOM 5832 O O . ALA A 1 723 ? 33.623 4.081 2.076 1.00 43.12 723 ALA A O 1
ATOM 5833 N N . SER A 1 724 ? 34.738 4.128 0.115 1.00 50.75 724 SER A N 1
ATOM 5834 C CA . SER A 1 724 ? 35.211 5.506 0.190 1.00 50.75 724 SER A CA 1
ATOM 5835 C C . SER A 1 724 ? 34.041 6.479 0.411 1.00 50.75 724 SER A C 1
ATOM 5837 O O . SER A 1 724 ? 32.937 6.269 -0.085 1.00 50.75 724 SER A O 1
ATOM 5839 N N . LEU A 1 725 ? 34.297 7.562 1.156 1.00 44.69 725 LEU A N 1
ATOM 5840 C CA . LEU A 1 725 ? 33.361 8.679 1.371 1.00 44.69 725 LEU A CA 1
ATOM 5841 C C . LEU A 1 725 ? 33.025 9.446 0.071 1.00 44.69 725 LEU A C 1
ATOM 5843 O O . LEU A 1 725 ? 32.164 10.326 0.094 1.00 44.69 725 LEU A O 1
ATOM 5847 N N . PHE A 1 726 ? 33.714 9.108 -1.023 1.00 38.72 726 PHE A N 1
ATOM 5848 C CA . PHE A 1 726 ? 33.561 9.618 -2.382 1.00 38.72 726 PHE A CA 1
ATOM 5849 C C . PHE A 1 726 ? 33.102 8.528 -3.342 1.00 38.72 726 PHE A C 1
ATOM 5851 O O . PHE A 1 726 ? 33.694 7.419 -3.283 1.00 38.72 726 PHE A O 1
#

pLDDT: mean 81.03, std 15.44, range [33.72, 96.44]

Foldseek 3Di:
DVVVVVVVVVVVVVVVVVCCVPVVVVVVVVCVVVVVVVVVPDDPDDDDDAFDFDAQPDDLVRLLVVLQVLLQPFDWDFFQLLVVVVSLLVVLVVLLVVLVVLLVPFPPVLCVVQLLSVLCVVCSVVLVVLSVVLCVVPPSVLRHGAIATCDDPRHRHRPLLSSLSSLCRSNSLQDDLVSSLVSLLSSCVNPADAPSSLVCNLVSNSSNLSVVLSVLSVVVSVLSVLLVVLVVLLVVLVVVCVPPVDQLLVSCLVPPDLVSLPPLSSLLSNLVSNVVVVDDNVSSVCSSVSSNDDPDPDDPPDNVNSNVVVVVVSVVSSVSSVSSSVSSVNSVPDPCLVSSLVSHLLSVLLCLQQVNQSVQWDSVQVVLLSVLLSVLCVVLVHDSNVLSNVLCVQLVDPDPDDPWFNSVHSCCCRPNPVVVVSVVVSCVVRPPDDDDDPDPPVVVVVVVCVVVCCLVVQLVVQLVVVLVVVLVVLVVDPPDDPVVSVVSSVVSNVVSSVVSNVVSVVVCPVVDDDDDFIFGDALVADDLLLQEEEEEQDEDDDLVLLLLLLVLQVQQCVQEPHDRYAYEYEYWYDWALDQDDPVVVVNLVSNLVSLVVVCVVVPDPFRRYWYKYFTFDQDPVVNITTQPPRPVSSVVLLVCLLVVNPPGRIDTSDGDSVCSVSHDYYHYDYSPAHDHHPVVSGVSRSQPNRQQDFDADPVPRDGPGHDPDDDDDGDDDDDDPPDDPD

Mean predicted aligned error: 13.0 Å